Protein AF-A0A1G2VSS0-F1 (afdb_monomer_lite)

Secondary structure (DSSP, 8-state):
----HHHHHHHHGGG--TT-----HHHHHHHHHHHHHHHGGG-----PPPPHHHHHHHIIIIITTTS-THHHHT----HHHHHHHHHHHHHHH-----HHHHHHHHHHHHHHHHHHHHHHHHHHHHHHHHH-GGGHHHHHHHHHHHTTTS-THHHHT----HHHHHHHHHHHHHHTTTSS-HHHHHHHHHHHHHHHHHHHHHHHHHTTTTS-HHHHHT----HHHHHHHHHHHHHH-TTTS-HHHHHHHHHHHHHHHHHHHHHHHHHHHHHHTTS----PPS--TTTGGGS-----THHHHSS-HHHHHHHHHHHHHHHHHHHHHHTTT-TTT--TTSTTS------PPPHHHHHHHHHHHHHHTT----HHHHHHHHHHHHHHHHHHHHTTT--

Foldseek 3Di:
DDPPPVVVVVVVVVPPDPDDPDDDPVVVVVVVVVCVVVVVVPPPPPPPQDDLVVLVCLLCVQVVVPDDSVVLVVDDDDLVRQLVVVVCCCVVVVGPADPVSSNSNSVNNVVSVVVVLVVVLVVVLVLCCVPPVVLNVLSVLLCVLPVVPDRSVVLLQADADLVVLLVVLVVSCVVVVNPQPPVSSVSNSCSSNVLLVLLVCLCCQQVVVVDPPLVVLLDDDPLVRLLVVLVVVCVVVVVRQDPSSSVSPSSNNSSVNVNVVLLVVLVVCVVCVVVPPDPDDPDDPVVVVVRDDAYADVVVVVDDPVRVCSSVVSVVVVVVVVVVVVVVVCCVVDDPPPPPDDPDDDDDDDPVNLVVVLVVVCVRHNHDPDPVSSVVVVVVVVVVVVVCVVCVVPD

Structure (mmCIF, N/CA/C/O backbone):
data_AF-A0A1G2VSS0-F1
#
_entry.id   AF-A0A1G2VSS0-F1
#
loop_
_atom_site.group_PDB
_atom_site.id
_atom_site.type_symbol
_atom_site.label_atom_id
_atom_site.label_alt_id
_atom_site.label_comp_id
_atom_site.label_asym_id
_atom_site.label_entity_id
_atom_site.label_seq_id
_atom_site.pdbx_PDB_ins_code
_atom_site.Cartn_x
_atom_site.Cartn_y
_atom_site.Cartn_z
_atom_site.occupancy
_atom_site.B_iso_or_equiv
_atom_site.auth_seq_id
_atom_site.auth_comp_id
_atom_site.auth_asym_id
_atom_site.auth_atom_id
_atom_site.pdbx_PDB_model_num
ATOM 1 N N . MET A 1 1 ? 1.698 18.286 -29.341 1.00 43.22 1 MET A N 1
ATOM 2 C CA . MET A 1 1 ? 1.465 19.696 -28.958 1.00 43.22 1 MET A CA 1
ATOM 3 C C . MET A 1 1 ? 2.016 20.599 -30.051 1.00 43.22 1 MET A C 1
ATOM 5 O O . MET A 1 1 ? 3.222 20.771 -30.144 1.00 43.22 1 MET A O 1
ATOM 9 N N . THR A 1 2 ? 1.160 21.116 -30.927 1.00 34.72 2 THR A N 1
ATOM 10 C CA . THR A 1 2 ? 1.543 22.042 -32.003 1.00 34.72 2 THR A CA 1
ATOM 11 C C . THR A 1 2 ? 1.483 23.473 -31.476 1.00 34.72 2 THR A C 1
ATOM 13 O O . THR A 1 2 ? 0.419 24.087 -31.452 1.00 34.72 2 THR A O 1
ATOM 16 N N . VAL A 1 3 ? 2.613 24.009 -31.014 1.00 44.38 3 VAL A N 1
ATOM 17 C CA . VAL A 1 3 ? 2.717 25.442 -30.709 1.00 44.38 3 VAL A CA 1
ATOM 18 C C . VAL A 1 3 ? 2.760 26.182 -32.043 1.00 44.38 3 VAL A C 1
ATOM 20 O O . VAL A 1 3 ? 3.766 26.175 -32.745 1.00 44.38 3 VAL A O 1
ATOM 23 N N . THR A 1 4 ? 1.636 26.771 -32.438 1.00 57.06 4 THR A N 1
ATOM 24 C CA . THR A 1 4 ? 1.546 27.560 -33.669 1.00 57.06 4 THR A CA 1
ATOM 25 C C . THR A 1 4 ? 2.363 28.841 -33.518 1.00 57.06 4 THR A C 1
ATOM 27 O O . THR A 1 4 ? 2.188 29.555 -32.537 1.00 57.06 4 THR A O 1
ATOM 30 N N . ILE A 1 5 ? 3.185 29.183 -34.512 1.00 58.09 5 ILE A N 1
ATOM 31 C CA . ILE A 1 5 ? 4.020 30.405 -34.568 1.00 58.09 5 ILE A CA 1
ATOM 32 C C . ILE A 1 5 ? 3.243 31.684 -34.174 1.00 58.09 5 ILE A C 1
ATOM 34 O O . ILE A 1 5 ? 3.805 32.602 -33.577 1.00 58.09 5 ILE A O 1
ATOM 38 N N . SER A 1 6 ? 1.927 31.709 -34.415 1.00 59.03 6 SER A N 1
ATOM 39 C CA . SER A 1 6 ? 1.019 32.789 -34.011 1.00 59.03 6 SER A CA 1
ATOM 40 C C . SER A 1 6 ? 1.054 33.114 -32.504 1.00 59.03 6 SER A C 1
ATOM 42 O O . SER A 1 6 ? 1.112 34.285 -32.131 1.00 59.03 6 SER A O 1
ATOM 44 N N . SER A 1 7 ? 1.109 32.114 -31.615 1.00 58.91 7 SER A N 1
ATOM 45 C CA . SER A 1 7 ? 1.040 32.338 -30.159 1.00 58.91 7 SER A CA 1
ATOM 46 C C . SER A 1 7 ? 2.343 32.884 -29.565 1.00 58.91 7 SER A C 1
ATOM 48 O O . SER A 1 7 ? 2.315 33.624 -28.579 1.00 58.91 7 SER A O 1
ATOM 50 N N . VAL A 1 8 ? 3.484 32.603 -30.202 1.00 58.66 8 VAL A N 1
ATOM 51 C CA . VAL A 1 8 ? 4.783 33.195 -29.841 1.00 58.66 8 VAL A CA 1
ATOM 52 C C . VAL A 1 8 ? 4.834 34.667 -30.262 1.00 58.66 8 VAL A C 1
ATOM 54 O O . VAL A 1 8 ? 5.253 35.526 -29.484 1.00 58.66 8 VAL A O 1
ATOM 57 N N . LEU A 1 9 ? 4.318 34.988 -31.451 1.00 62.50 9 LEU A N 1
ATOM 58 C CA . LEU A 1 9 ? 4.250 36.366 -31.946 1.00 62.50 9 LEU A CA 1
ATOM 59 C C . LEU A 1 9 ? 3.279 37.240 -31.136 1.00 62.50 9 LEU A C 1
ATOM 61 O O . LEU A 1 9 ? 3.526 38.434 -30.958 1.00 62.50 9 LEU A O 1
ATOM 65 N N . GLN A 1 10 ? 2.209 36.659 -30.590 1.00 65.38 10 GLN A N 1
ATOM 66 C CA . GLN A 1 10 ? 1.238 37.392 -29.773 1.00 65.38 10 GLN A CA 1
ATOM 67 C C . GLN A 1 10 ? 1.807 37.807 -28.404 1.00 65.38 10 GLN A C 1
ATOM 69 O O . GLN A 1 10 ? 1.474 38.881 -27.906 1.00 65.38 10 GLN A O 1
ATOM 74 N N . ARG A 1 11 ? 2.731 37.022 -27.828 1.00 61.38 11 ARG A N 1
ATOM 75 C CA . ARG A 1 11 ? 3.409 37.361 -26.561 1.00 61.38 11 ARG A CA 1
ATOM 76 C C . ARG A 1 11 ? 4.502 38.420 -26.722 1.00 61.38 11 ARG A C 1
ATOM 78 O O . ARG A 1 11 ? 4.716 39.208 -25.806 1.00 61.38 11 ARG A O 1
ATOM 85 N N . LEU A 1 12 ? 5.130 38.513 -27.896 1.00 57.09 12 LEU A N 1
ATOM 86 C CA . LEU A 1 12 ? 6.133 39.548 -28.180 1.00 57.09 12 LEU A CA 1
ATOM 87 C C . LEU A 1 12 ? 5.533 40.961 -28.307 1.00 57.09 12 LEU A C 1
ATOM 89 O O . LEU A 1 12 ? 6.225 41.941 -28.039 1.00 57.09 12 LEU A O 1
ATOM 93 N N . LYS A 1 13 ? 4.240 41.093 -28.637 1.00 59.09 13 LYS A N 1
ATOM 94 C CA . LYS A 1 13 ? 3.561 42.402 -28.702 1.00 59.09 13 LYS A CA 1
ATOM 95 C C . LYS A 1 13 ? 3.287 43.039 -27.331 1.00 59.09 13 LYS A C 1
ATOM 97 O O . LYS A 1 13 ? 3.112 44.251 -27.267 1.00 59.09 13 LYS A O 1
ATOM 102 N N . ILE A 1 14 ? 3.294 42.271 -26.238 1.00 57.47 14 ILE A N 1
ATOM 103 C CA . ILE A 1 14 ? 2.958 42.773 -24.888 1.00 57.47 14 ILE A CA 1
ATOM 104 C C . ILE A 1 14 ? 4.099 43.618 -24.278 1.00 57.47 14 ILE A C 1
ATOM 106 O O . ILE A 1 14 ? 3.868 44.406 -23.367 1.00 57.47 14 ILE A O 1
ATOM 110 N N . PHE A 1 15 ? 5.316 43.556 -24.828 1.00 55.78 15 PHE A N 1
ATOM 111 C CA . PHE A 1 15 ? 6.480 44.282 -24.301 1.00 55.78 15 PHE A CA 1
ATOM 112 C C . PHE A 1 15 ? 6.701 45.698 -24.872 1.00 55.78 15 PHE A C 1
ATOM 114 O O . PHE A 1 15 ? 7.699 46.337 -24.548 1.00 55.78 15 PHE A O 1
ATOM 121 N N . GLN A 1 16 ? 5.779 46.246 -25.672 1.00 57.00 16 GLN A N 1
ATOM 122 C CA . GLN A 1 16 ? 5.890 47.615 -26.214 1.00 57.00 16 GLN A CA 1
ATOM 123 C C . GLN A 1 16 ? 5.320 48.702 -25.275 1.00 57.00 16 GLN A C 1
ATOM 125 O O . GLN A 1 16 ? 4.620 49.621 -25.702 1.00 57.00 16 GLN A O 1
ATOM 130 N N . GLY A 1 17 ? 5.629 48.611 -23.978 1.00 54.91 17 GLY A N 1
ATOM 131 C CA . GLY A 1 17 ? 5.339 49.648 -22.984 1.00 54.91 17 GLY A CA 1
ATOM 132 C C . GLY A 1 17 ? 6.385 50.769 -23.013 1.00 54.91 17 GLY A C 1
ATOM 133 O O . GLY A 1 17 ? 7.586 50.516 -23.003 1.00 54.91 17 GLY A O 1
ATOM 134 N N . LYS A 1 18 ? 5.910 52.016 -23.081 1.00 59.56 18 LYS A N 1
ATOM 135 C CA . LYS A 1 18 ? 6.665 53.274 -23.232 1.00 59.56 18 LYS A CA 1
ATOM 136 C C . LYS A 1 18 ? 7.943 53.336 -22.371 1.00 59.56 18 LYS A C 1
ATOM 138 O O . LYS A 1 18 ? 7.853 53.380 -21.151 1.00 59.56 18 LYS A O 1
ATOM 143 N N . GLY A 1 19 ? 9.115 53.440 -23.010 1.00 59.12 19 GLY A N 1
ATOM 144 C CA . GLY A 1 19 ? 10.350 53.881 -22.337 1.00 59.12 19 GLY A CA 1
ATOM 145 C C . GLY A 1 19 ? 11.662 53.215 -22.757 1.00 59.12 19 GLY A C 1
ATOM 146 O O . GLY A 1 19 ? 12.723 53.690 -22.355 1.00 59.12 19 GLY A O 1
ATOM 147 N N . PHE A 1 20 ? 11.645 52.157 -23.572 1.00 54.19 20 PHE A N 1
ATOM 148 C CA . PHE A 1 20 ? 12.879 51.439 -23.904 1.00 54.19 20 PHE A CA 1
ATOM 149 C C . PHE A 1 20 ? 13.647 52.112 -25.054 1.00 54.19 20 PHE A C 1
ATOM 151 O O . PHE A 1 20 ? 13.276 52.035 -26.226 1.00 54.19 20 PHE A O 1
ATOM 158 N N . ARG A 1 21 ? 14.723 52.824 -24.699 1.00 59.47 21 ARG A N 1
ATOM 159 C CA . ARG A 1 21 ? 15.6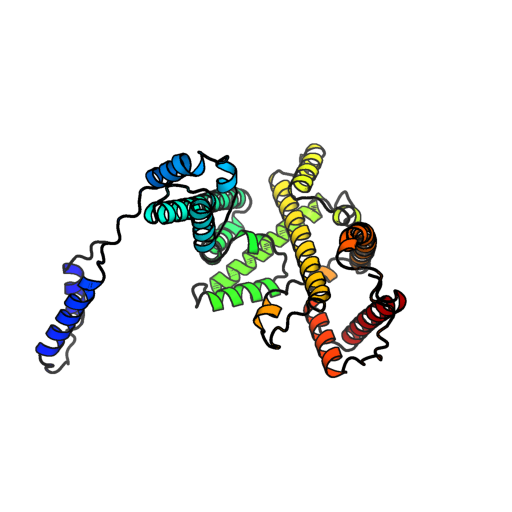70 53.434 -25.640 1.00 59.47 21 ARG A CA 1
ATOM 160 C C . ARG A 1 21 ? 16.376 52.341 -26.455 1.00 59.47 21 ARG A C 1
ATOM 162 O O . ARG A 1 21 ? 16.871 51.373 -25.893 1.00 59.47 21 ARG A O 1
ATOM 169 N N . ARG A 1 22 ? 16.399 52.547 -27.778 1.00 62.56 22 ARG A N 1
ATOM 170 C CA . ARG A 1 22 ? 17.136 51.844 -28.850 1.00 62.56 22 ARG A CA 1
ATOM 171 C C . ARG A 1 22 ? 18.246 50.890 -28.364 1.00 62.56 22 ARG A C 1
ATOM 173 O O . ARG A 1 22 ? 19.406 51.282 -28.304 1.00 62.56 22 ARG A O 1
ATOM 180 N N . PHE A 1 23 ? 17.909 49.627 -28.112 1.00 57.84 23 PHE A N 1
ATOM 181 C CA . PHE A 1 23 ? 18.891 48.544 -28.210 1.00 57.84 23 PHE A CA 1
ATOM 182 C C . PHE A 1 23 ? 18.985 48.105 -29.681 1.00 57.84 23 PHE A C 1
ATOM 184 O O . PHE A 1 23 ? 17.957 48.060 -30.362 1.00 57.84 23 PHE A O 1
ATOM 191 N N . PRO A 1 24 ? 20.188 47.830 -30.216 1.00 61.84 24 PRO A N 1
ATOM 192 C CA . PRO A 1 24 ? 20.361 47.501 -31.623 1.00 61.84 24 PRO A CA 1
ATOM 193 C C . PRO A 1 24 ? 19.693 46.159 -31.935 1.00 61.84 24 PRO A C 1
ATOM 195 O O . PRO A 1 24 ? 20.016 45.133 -31.336 1.00 61.84 24 PRO A O 1
ATOM 198 N N . ASN A 1 25 ? 18.790 46.169 -32.918 1.00 68.81 25 ASN A N 1
ATOM 199 C CA . ASN A 1 25 ? 18.013 45.019 -33.406 1.00 68.81 25 ASN A CA 1
ATOM 200 C C . ASN A 1 25 ? 18.855 43.757 -33.710 1.00 68.81 25 ASN A C 1
ATOM 202 O O . ASN A 1 25 ? 18.318 42.653 -33.759 1.00 68.81 25 ASN A O 1
ATOM 206 N N . ALA A 1 26 ? 20.173 43.901 -33.875 1.00 72.31 26 ALA A N 1
ATOM 207 C CA . ALA A 1 26 ? 21.107 42.806 -34.108 1.00 72.31 26 ALA A CA 1
ATOM 208 C C . ALA A 1 26 ? 21.211 41.815 -32.930 1.00 72.31 26 ALA A C 1
ATOM 210 O O . ALA A 1 26 ? 21.280 40.612 -33.163 1.00 72.31 26 ALA A O 1
ATOM 211 N N . ALA A 1 27 ? 21.172 42.279 -31.674 1.00 74.75 27 ALA A N 1
ATOM 212 C CA . ALA A 1 27 ? 21.350 41.397 -30.512 1.00 74.75 27 ALA A CA 1
ATOM 213 C C . ALA A 1 27 ? 20.148 40.458 -30.293 1.00 74.75 27 ALA A C 1
ATOM 215 O O . ALA A 1 27 ? 20.315 39.290 -29.944 1.00 74.75 27 ALA A O 1
ATOM 216 N N . LEU A 1 28 ? 18.933 40.951 -30.560 1.00 75.50 28 LEU A N 1
ATOM 217 C CA . LEU A 1 28 ? 17.706 40.157 -30.474 1.00 75.50 28 LEU A CA 1
ATOM 218 C C . LEU A 1 28 ? 17.651 39.093 -31.582 1.00 75.50 28 LEU A C 1
ATOM 220 O O . LEU A 1 28 ? 17.294 37.947 -31.318 1.00 75.50 28 LEU A O 1
ATOM 224 N N . LEU A 1 29 ? 18.052 39.450 -32.807 1.00 76.94 29 LEU A N 1
ATOM 225 C CA . LEU A 1 29 ? 18.121 38.507 -33.928 1.00 76.94 29 LEU A CA 1
ATOM 226 C C . LEU A 1 29 ? 19.136 37.388 -33.674 1.00 76.94 29 LEU A C 1
ATOM 228 O O . LEU A 1 29 ? 18.848 36.232 -33.974 1.00 76.94 29 LEU A O 1
ATOM 232 N N . LEU A 1 30 ? 20.282 37.711 -33.070 1.00 77.94 30 LEU A N 1
ATOM 233 C CA . LEU A 1 30 ? 21.319 36.732 -32.747 1.00 77.94 30 LEU A CA 1
ATOM 234 C C . LEU A 1 30 ? 20.843 35.745 -31.665 1.00 77.94 30 LEU A C 1
ATOM 236 O O . LEU A 1 30 ? 21.043 34.542 -31.811 1.00 77.94 30 LEU A O 1
ATOM 240 N N . LEU A 1 31 ? 20.115 36.214 -30.645 1.00 78.38 31 LEU A N 1
ATOM 241 C CA . LEU A 1 31 ? 19.491 35.340 -29.640 1.00 78.38 31 LEU A CA 1
ATOM 242 C C . LEU A 1 31 ? 18.432 34.405 -30.238 1.00 78.38 31 LEU A C 1
ATOM 244 O O . LEU A 1 31 ? 18.412 33.221 -29.907 1.00 78.38 31 LEU A O 1
ATOM 248 N N . VAL A 1 32 ? 17.585 34.900 -31.145 1.00 80.44 32 VAL A N 1
ATOM 249 C CA . VAL A 1 32 ? 16.599 34.059 -31.845 1.00 80.44 32 VAL A CA 1
ATOM 250 C C . VAL A 1 32 ? 17.299 33.006 -32.709 1.00 80.44 32 VAL A C 1
ATOM 252 O O . VAL A 1 32 ? 16.907 31.841 -32.681 1.00 80.44 32 VAL A O 1
ATOM 255 N N . PHE A 1 33 ? 18.371 33.373 -33.416 1.00 76.94 33 PHE A N 1
ATOM 256 C CA . PHE A 1 33 ? 19.143 32.429 -34.228 1.00 76.94 33 PHE A CA 1
ATOM 257 C C . PHE A 1 33 ? 19.828 31.350 -33.380 1.00 76.94 33 PHE A C 1
ATOM 259 O O . PHE A 1 33 ? 19.808 30.181 -33.757 1.00 76.94 33 PHE A O 1
ATOM 266 N N . VAL A 1 34 ? 20.372 31.710 -32.210 1.00 77.69 34 VAL A N 1
ATOM 267 C CA . VAL A 1 34 ? 20.949 30.746 -31.256 1.00 77.69 34 VAL A CA 1
ATOM 268 C C . VAL A 1 34 ? 19.868 29.809 -30.712 1.00 77.69 34 VAL A C 1
ATOM 270 O O . VAL A 1 34 ? 20.088 28.602 -30.678 1.00 77.69 34 VAL A O 1
ATOM 273 N N . PHE A 1 35 ? 18.678 30.314 -30.373 1.00 76.44 35 PHE A N 1
ATOM 274 C CA . PHE A 1 35 ? 17.561 29.470 -29.928 1.00 76.44 35 PHE A CA 1
ATOM 275 C C . PHE A 1 35 ? 17.050 28.520 -31.020 1.00 76.44 35 PHE A C 1
ATOM 277 O O . PHE A 1 35 ? 16.731 27.374 -30.712 1.00 76.44 35 PHE A O 1
ATOM 284 N N . ILE A 1 36 ? 17.006 28.945 -32.286 1.00 73.81 36 ILE A N 1
ATOM 285 C CA . ILE A 1 36 ? 16.608 28.078 -33.409 1.00 73.81 36 ILE A CA 1
ATOM 286 C C . ILE A 1 36 ? 17.695 27.028 -33.686 1.00 73.81 36 ILE A C 1
ATOM 288 O O . ILE A 1 36 ? 17.391 25.839 -33.788 1.00 73.81 36 ILE A O 1
ATOM 292 N N . ALA A 1 37 ? 18.968 27.433 -33.731 1.00 72.44 37 ALA A N 1
ATOM 293 C CA . ALA A 1 37 ? 20.086 26.525 -33.982 1.00 72.44 37 ALA A CA 1
ATOM 294 C C . ALA A 1 37 ? 20.273 25.488 -32.859 1.00 72.44 37 ALA A C 1
ATOM 296 O O . ALA A 1 37 ? 20.611 24.336 -33.135 1.00 72.44 37 ALA A O 1
ATOM 297 N N . PHE A 1 38 ? 20.021 25.863 -31.600 1.00 67.38 38 PHE A N 1
ATOM 298 C CA . PHE A 1 38 ? 20.087 24.938 -30.465 1.00 67.38 38 PHE A CA 1
ATOM 299 C C . PHE A 1 38 ? 18.795 24.120 -30.297 1.00 67.38 38 PHE A C 1
ATOM 301 O O . PHE A 1 38 ? 18.856 22.943 -29.942 1.00 67.38 38 PHE A O 1
ATOM 308 N N . GLY A 1 39 ? 17.632 24.698 -30.617 1.00 61.38 39 GLY A N 1
ATOM 309 C CA . GLY A 1 39 ? 16.328 24.032 -30.551 1.00 61.38 39 GLY A CA 1
ATOM 310 C C . GLY A 1 39 ? 16.165 22.895 -31.562 1.00 61.38 39 GLY A C 1
ATOM 311 O O . GLY A 1 39 ? 15.556 21.877 -31.241 1.00 61.38 39 GLY A O 1
ATOM 312 N N . CYS A 1 40 ? 16.773 22.999 -32.749 1.00 60.75 40 CYS A N 1
ATOM 313 C CA . CYS A 1 40 ? 16.722 21.927 -33.749 1.00 60.75 40 CYS A CA 1
ATOM 314 C C . CYS A 1 40 ? 17.597 20.704 -33.409 1.00 60.75 40 CYS A C 1
ATOM 316 O O . CYS A 1 40 ? 17.363 19.635 -33.963 1.00 60.75 40 CYS A O 1
ATOM 318 N N . ARG A 1 41 ? 18.569 20.805 -32.487 1.00 58.88 41 ARG A N 1
ATOM 319 C CA . ARG A 1 41 ? 19.449 19.670 -32.128 1.00 58.88 41 ARG A CA 1
ATOM 320 C C . ARG A 1 41 ? 18.830 18.657 -31.160 1.00 58.88 41 ARG A C 1
ATOM 322 O O . ARG A 1 41 ? 19.378 17.571 -31.017 1.00 58.88 41 ARG A O 1
ATOM 329 N N . GLN A 1 42 ? 17.711 18.977 -30.509 1.00 59.22 42 GLN A N 1
ATOM 330 C CA . GLN A 1 42 ? 17.053 18.074 -29.548 1.00 59.22 42 GLN A CA 1
ATOM 331 C C . GLN A 1 42 ? 15.992 17.162 -30.182 1.00 59.22 42 GLN A C 1
ATOM 333 O O . GLN A 1 42 ? 15.443 16.300 -29.502 1.00 59.22 42 GLN A O 1
ATOM 338 N N . LEU A 1 43 ? 15.743 17.280 -31.489 1.00 57.78 43 LEU A N 1
ATOM 339 C CA . LEU A 1 43 ? 14.972 16.294 -32.249 1.00 57.78 43 LEU A CA 1
ATOM 340 C C . LEU A 1 43 ? 15.886 15.150 -32.710 1.00 57.78 43 LEU A C 1
ATOM 342 O O . LEU A 1 43 ? 15.899 14.784 -33.880 1.00 57.78 43 LEU A O 1
ATOM 346 N N . VAL A 1 44 ? 16.691 14.605 -31.792 1.00 62.47 44 VAL A N 1
ATOM 347 C CA . VAL A 1 44 ? 17.263 13.272 -31.998 1.00 62.47 44 VAL A CA 1
ATOM 348 C C . VAL A 1 44 ? 16.062 12.352 -32.147 1.00 62.47 44 VAL A C 1
ATOM 350 O O . VAL A 1 44 ? 15.246 12.295 -31.227 1.00 62.47 44 VAL A O 1
ATOM 353 N N . ASP A 1 45 ? 15.932 11.713 -33.311 1.00 60.81 45 ASP A N 1
ATOM 354 C CA . ASP A 1 45 ? 14.860 10.780 -33.651 1.00 60.81 45 ASP A CA 1
ATOM 355 C C . ASP A 1 45 ? 14.692 9.752 -32.533 1.00 60.81 45 ASP A C 1
ATOM 357 O O . ASP A 1 45 ? 15.350 8.707 -32.488 1.00 60.81 45 ASP A O 1
ATOM 361 N N . LYS A 1 46 ? 13.806 10.062 -31.585 1.00 62.38 46 LYS A N 1
ATOM 362 C CA . LYS A 1 46 ? 13.386 9.124 -30.562 1.00 62.38 46 LYS A CA 1
ATOM 363 C C . LYS A 1 46 ? 12.579 8.097 -31.334 1.00 62.38 46 LYS A C 1
ATOM 365 O O . LYS A 1 46 ? 11.424 8.359 -31.670 1.00 62.38 46 LYS A O 1
ATOM 370 N N . LYS A 1 47 ? 13.233 6.987 -31.709 1.00 66.81 47 LYS A N 1
ATOM 371 C CA . LYS A 1 47 ? 12.585 5.866 -32.397 1.00 66.81 47 LYS A CA 1
ATOM 372 C C . LYS A 1 47 ? 11.237 5.640 -31.708 1.00 66.81 47 LYS A C 1
ATOM 374 O O . LYS A 1 47 ? 11.221 5.586 -30.474 1.00 66.81 47 LYS A O 1
ATOM 379 N N . PRO A 1 48 ? 10.126 5.591 -32.463 1.00 73.75 48 PRO A N 1
ATOM 380 C CA . PRO A 1 48 ? 8.807 5.471 -31.868 1.00 73.75 48 PRO A CA 1
ATOM 381 C C . PRO A 1 48 ? 8.816 4.292 -30.902 1.00 73.75 48 PRO A C 1
ATOM 383 O O . PRO A 1 48 ? 9.303 3.211 -31.251 1.00 73.75 48 PRO A O 1
ATOM 386 N N . ASN A 1 49 ? 8.328 4.525 -29.679 1.00 74.56 49 ASN A N 1
ATOM 387 C CA . ASN A 1 49 ? 8.176 3.448 -28.714 1.00 74.56 49 ASN A CA 1
ATOM 388 C C . ASN A 1 49 ? 7.349 2.345 -29.393 1.00 74.56 49 ASN A C 1
ATOM 390 O O . ASN A 1 49 ? 6.283 2.640 -29.943 1.00 74.56 49 ASN A O 1
ATOM 394 N N . PRO A 1 50 ? 7.850 1.104 -29.427 1.00 74.94 50 PRO A N 1
ATOM 395 C CA . PRO A 1 50 ? 7.148 0.016 -30.082 1.00 74.94 50 PRO A CA 1
ATOM 396 C C . PRO A 1 50 ? 5.788 -0.188 -29.424 1.00 74.94 50 PRO A C 1
ATOM 398 O O . PRO A 1 50 ? 5.621 0.061 -28.228 1.00 74.94 50 PRO A O 1
ATOM 401 N N . SER A 1 51 ? 4.804 -0.625 -30.213 1.00 86.62 51 SER A N 1
ATOM 402 C CA . SER A 1 51 ? 3.469 -0.865 -29.678 1.00 86.62 51 SER A CA 1
ATOM 403 C C . SER A 1 51 ? 3.523 -1.941 -28.581 1.00 86.62 51 SER A C 1
ATOM 405 O O . SER A 1 51 ? 4.315 -2.886 -28.686 1.00 86.62 51 SER A O 1
ATOM 407 N N . PRO A 1 52 ? 2.662 -1.856 -27.550 1.00 88.38 52 PRO A N 1
ATOM 408 C CA . PRO A 1 52 ? 2.590 -2.875 -26.502 1.00 88.38 52 PRO A CA 1
ATOM 409 C C . PRO A 1 52 ? 2.386 -4.296 -27.052 1.00 88.38 52 PRO A C 1
ATOM 411 O O . PRO A 1 52 ? 2.925 -5.252 -26.503 1.00 88.38 52 PRO A O 1
ATOM 414 N N . ALA A 1 53 ? 1.668 -4.427 -28.174 1.00 90.94 53 ALA A N 1
ATOM 415 C CA . ALA A 1 53 ? 1.449 -5.698 -28.862 1.00 90.94 53 ALA A CA 1
ATOM 416 C C . ALA A 1 53 ? 2.749 -6.307 -29.415 1.00 90.94 53 ALA A C 1
ATOM 418 O O . ALA A 1 53 ? 2.999 -7.491 -29.213 1.00 90.94 53 ALA A O 1
ATOM 419 N N . ALA A 1 54 ? 3.611 -5.500 -30.041 1.00 91.00 54 ALA A N 1
ATOM 420 C CA . ALA A 1 54 ? 4.880 -5.988 -30.580 1.00 91.00 54 ALA A CA 1
ATOM 421 C C . ALA A 1 54 ? 5.833 -6.452 -29.467 1.00 91.00 54 ALA A C 1
ATOM 423 O O . ALA A 1 54 ? 6.577 -7.413 -29.635 1.00 91.00 54 ALA A O 1
ATOM 424 N N . ALA A 1 55 ? 5.820 -5.779 -28.314 1.00 92.81 55 ALA A N 1
ATOM 425 C CA . ALA A 1 55 ? 6.641 -6.189 -27.180 1.00 92.81 55 ALA A CA 1
ATOM 426 C C . ALA A 1 55 ? 6.096 -7.458 -26.490 1.00 92.81 55 ALA A C 1
ATOM 428 O O . ALA A 1 55 ? 6.885 -8.304 -26.070 1.00 92.81 55 ALA A O 1
ATOM 429 N N . ALA A 1 56 ? 4.768 -7.622 -26.435 1.00 95.00 56 ALA A N 1
ATOM 430 C CA . ALA A 1 56 ? 4.124 -8.847 -25.960 1.00 95.00 56 ALA A CA 1
ATOM 431 C C . ALA A 1 56 ? 4.464 -10.058 -26.846 1.00 95.00 56 ALA A C 1
ATOM 433 O O . ALA A 1 56 ? 4.813 -11.113 -26.327 1.00 95.00 56 ALA A O 1
ATOM 434 N N . GLU A 1 57 ? 4.457 -9.888 -28.170 1.00 95.50 57 GLU A N 1
ATOM 435 C CA . GLU A 1 57 ? 4.835 -10.944 -29.116 1.00 95.50 57 GLU A CA 1
ATOM 436 C C . GLU A 1 57 ? 6.291 -11.392 -28.917 1.00 95.50 57 GLU A C 1
ATOM 438 O O . GLU A 1 57 ? 6.571 -12.589 -28.848 1.00 95.50 57 GLU A O 1
ATOM 443 N N . VAL A 1 58 ? 7.231 -10.452 -28.748 1.00 94.94 58 VAL A N 1
ATOM 444 C CA . VAL A 1 58 ? 8.633 -10.785 -28.428 1.00 94.94 58 VAL A CA 1
ATOM 445 C C . VAL A 1 58 ? 8.720 -11.536 -27.095 1.00 94.94 58 VAL A C 1
ATOM 447 O O . VAL A 1 58 ? 9.467 -12.507 -26.985 1.00 94.94 58 VAL A O 1
ATOM 450 N N . PHE A 1 59 ? 7.950 -11.131 -26.084 1.00 96.44 59 PHE A N 1
ATOM 451 C CA . PHE A 1 59 ? 7.932 -11.808 -24.786 1.00 96.44 59 PHE A CA 1
ATOM 452 C C . PHE A 1 59 ? 7.432 -13.253 -24.902 1.00 96.44 59 PHE A C 1
ATOM 454 O O . PHE A 1 59 ? 8.096 -14.173 -24.425 1.00 96.44 59 PHE A O 1
ATOM 461 N N . GLU A 1 60 ? 6.313 -13.476 -25.585 1.00 96.25 60 GLU A N 1
ATOM 462 C CA . GLU A 1 60 ? 5.745 -14.812 -25.777 1.00 96.25 60 GLU A CA 1
ATOM 463 C C . GLU A 1 60 ? 6.666 -15.708 -26.611 1.00 96.25 60 GLU A C 1
ATOM 465 O O . GLU A 1 60 ? 6.980 -16.832 -26.211 1.00 96.25 60 GLU A O 1
ATOM 470 N N . THR A 1 61 ? 7.167 -15.191 -27.734 1.00 95.50 61 THR A N 1
ATOM 471 C CA . THR A 1 61 ? 7.989 -15.962 -28.674 1.00 95.50 61 THR A CA 1
ATOM 472 C C . THR A 1 61 ? 9.398 -16.235 -28.159 1.00 95.50 61 THR A C 1
ATOM 474 O O . THR A 1 61 ? 9.948 -17.293 -28.462 1.00 95.50 61 THR A O 1
ATOM 477 N N . GLN A 1 62 ? 10.012 -15.325 -27.396 1.00 95.50 62 GLN A N 1
ATOM 478 C CA . GLN A 1 62 ? 11.381 -15.513 -26.907 1.00 95.50 62 GLN A CA 1
ATOM 479 C C . GLN A 1 62 ? 11.422 -16.154 -25.521 1.00 95.50 62 GLN A C 1
ATOM 481 O O . GLN A 1 62 ? 12.214 -17.069 -25.302 1.00 95.50 62 GLN A O 1
ATOM 486 N N . CYS A 1 63 ? 10.570 -15.726 -24.585 1.00 95.06 63 CYS A N 1
ATOM 487 C CA . CYS A 1 63 ? 10.608 -16.237 -23.213 1.00 95.06 63 CYS A CA 1
ATOM 488 C C . CYS A 1 63 ? 9.814 -17.541 -23.045 1.00 95.06 63 CYS A C 1
ATOM 490 O O . CYS A 1 63 ? 10.203 -18.390 -22.242 1.00 95.06 63 CYS A O 1
ATOM 492 N N . GLY A 1 64 ? 8.750 -17.745 -23.833 1.00 95.62 64 GLY A N 1
ATOM 493 C CA . GLY A 1 64 ? 7.887 -18.930 -23.745 1.00 95.62 64 GLY A CA 1
ATOM 494 C C . GLY A 1 64 ? 8.541 -20.226 -24.232 1.00 95.62 64 GLY A C 1
ATOM 495 O O . GLY A 1 64 ? 8.051 -21.310 -23.932 1.00 95.62 64 GLY A O 1
ATOM 496 N N . LYS A 1 65 ? 9.679 -20.136 -24.934 1.00 95.12 65 LYS A N 1
ATOM 497 C CA . LYS A 1 65 ? 10.442 -21.298 -25.425 1.00 95.12 65 LYS A CA 1
ATOM 498 C C . LYS A 1 65 ? 11.050 -22.145 -24.307 1.00 95.12 65 LYS A C 1
ATOM 500 O O . LYS A 1 65 ? 11.223 -23.345 -24.488 1.00 95.12 65 LYS A O 1
ATOM 505 N N . CYS A 1 66 ? 11.410 -21.522 -23.184 1.00 95.25 66 CYS A N 1
ATOM 506 C CA . CYS A 1 66 ? 12.227 -22.170 -22.153 1.00 95.25 66 CYS A CA 1
ATOM 507 C C . CYS A 1 66 ? 11.520 -22.301 -20.803 1.00 95.25 66 CYS A C 1
ATOM 509 O O . CYS A 1 66 ? 11.869 -23.177 -20.015 1.00 95.25 66 CYS A O 1
ATOM 511 N N . HIS A 1 67 ? 10.566 -21.426 -20.489 1.00 92.62 67 HIS A N 1
ATOM 512 C CA . HIS A 1 67 ? 9.865 -21.474 -19.213 1.00 92.62 67 HIS A CA 1
ATOM 513 C C . HIS A 1 67 ? 8.449 -20.921 -19.321 1.00 92.62 67 HIS A C 1
ATOM 515 O O . HIS A 1 67 ? 8.147 -20.084 -20.170 1.00 92.62 67 HIS A O 1
ATOM 521 N N . ASP A 1 68 ? 7.602 -21.334 -18.381 1.00 96.12 68 ASP A N 1
ATOM 522 C CA . ASP A 1 68 ? 6.272 -20.762 -18.213 1.00 96.12 68 ASP A CA 1
ATOM 523 C C . ASP A 1 68 ? 6.352 -19.232 -18.035 1.00 96.12 68 ASP A C 1
ATOM 525 O O . ASP A 1 68 ? 7.173 -18.706 -17.266 1.00 96.12 68 ASP A O 1
ATOM 529 N N . LEU A 1 69 ? 5.515 -18.508 -18.780 1.00 96.00 69 LEU A N 1
ATOM 530 C CA . LEU A 1 69 ? 5.532 -17.046 -18.806 1.00 96.00 69 LEU A CA 1
ATOM 531 C C . LEU A 1 69 ? 5.055 -16.444 -17.479 1.00 96.00 69 LEU A C 1
ATOM 533 O O . LEU A 1 69 ? 5.528 -15.366 -17.100 1.00 96.00 69 LEU A O 1
ATOM 537 N N . ASN A 1 70 ? 4.211 -17.149 -16.714 1.00 94.69 70 ASN A N 1
ATOM 538 C CA . ASN A 1 70 ? 3.723 -16.662 -15.423 1.00 94.69 70 ASN A CA 1
ATOM 539 C C . ASN A 1 70 ? 4.868 -16.426 -14.438 1.00 94.69 70 ASN A C 1
ATOM 541 O O . ASN A 1 70 ? 4.789 -15.533 -13.596 1.00 94.69 70 ASN A O 1
ATOM 545 N N . ARG A 1 71 ? 5.991 -17.143 -14.578 1.00 93.75 71 ARG A N 1
ATOM 546 C CA . ARG A 1 71 ? 7.182 -16.924 -13.744 1.00 93.75 71 ARG A CA 1
ATOM 547 C C . ARG A 1 71 ? 7.726 -15.497 -13.846 1.00 93.75 71 ARG A C 1
ATOM 549 O O . ARG A 1 71 ? 8.190 -14.953 -12.841 1.00 93.75 71 ARG A O 1
ATOM 556 N N . ALA A 1 72 ? 7.719 -14.914 -15.042 1.00 93.56 72 ALA A N 1
ATOM 557 C CA . ALA A 1 72 ? 8.123 -13.527 -15.255 1.00 93.56 72 ALA A CA 1
ATOM 558 C C . ALA A 1 72 ? 6.952 -12.572 -14.997 1.00 93.56 72 ALA A C 1
ATOM 560 O O . ALA A 1 72 ? 7.144 -11.515 -14.394 1.00 93.56 72 ALA A O 1
ATOM 561 N N . LEU A 1 73 ? 5.730 -12.969 -15.370 1.00 93.31 73 LEU A N 1
ATOM 562 C CA . LEU A 1 73 ? 4.545 -12.146 -15.151 1.00 93.31 73 LEU A CA 1
ATOM 563 C C . LEU A 1 73 ? 4.243 -11.921 -13.652 1.00 93.31 73 LEU A C 1
ATOM 565 O O . LEU A 1 73 ? 3.752 -10.862 -13.274 1.00 93.31 73 LEU A O 1
ATOM 569 N N . ASN A 1 74 ? 4.629 -12.821 -12.758 1.00 89.06 74 ASN A N 1
ATOM 570 C CA . ASN A 1 74 ? 4.373 -12.663 -11.322 1.00 89.06 74 ASN A CA 1
ATOM 571 C C . ASN A 1 74 ? 5.456 -11.866 -10.572 1.00 89.06 74 ASN A C 1
ATOM 573 O O . ASN A 1 74 ? 5.518 -11.915 -9.346 1.00 89.06 74 ASN A O 1
ATOM 577 N N . LYS A 1 75 ? 6.346 -11.151 -11.278 1.00 91.62 75 LYS A N 1
ATOM 578 C CA . LYS A 1 75 ? 7.427 -10.370 -10.657 1.00 91.62 75 LYS A CA 1
ATOM 579 C C . LYS A 1 75 ? 7.294 -8.872 -10.919 1.00 91.62 75 LYS A C 1
ATOM 581 O O . LYS A 1 75 ? 7.045 -8.455 -12.051 1.00 91.62 75 LYS A O 1
ATOM 586 N N . ASN A 1 76 ? 7.591 -8.095 -9.876 1.00 89.81 76 ASN A N 1
ATOM 587 C CA . ASN A 1 76 ? 7.784 -6.647 -9.924 1.00 89.81 76 ASN A CA 1
ATOM 588 C C . ASN A 1 76 ? 9.272 -6.321 -9.738 1.00 89.81 76 ASN A C 1
ATOM 590 O O . ASN A 1 76 ? 9.921 -6.921 -8.879 1.00 89.81 76 ASN A O 1
ATOM 594 N N . ARG A 1 77 ? 9.844 -5.459 -10.587 1.00 92.62 77 ARG A N 1
ATOM 595 C CA . ARG A 1 77 ? 11.289 -5.150 -10.626 1.00 92.62 77 ARG A CA 1
ATOM 596 C C . ARG A 1 77 ? 11.504 -3.770 -11.243 1.00 92.62 77 ARG A C 1
ATOM 598 O O . ARG A 1 77 ? 10.713 -3.373 -12.092 1.00 92.62 77 ARG A O 1
ATOM 605 N N . SER A 1 78 ? 12.588 -3.096 -10.858 1.00 92.50 78 SER A N 1
ATOM 606 C CA . SER A 1 78 ? 13.017 -1.860 -11.523 1.00 92.50 78 SER A CA 1
ATOM 607 C C . SER A 1 78 ? 13.455 -2.115 -12.969 1.00 92.50 78 SER A C 1
ATOM 609 O O . SER A 1 78 ? 13.673 -3.265 -13.373 1.00 92.50 78 SER A O 1
ATOM 611 N N . GLU A 1 79 ? 13.611 -1.036 -13.734 1.00 94.81 79 GLU A N 1
ATOM 612 C CA . GLU A 1 79 ? 14.116 -1.068 -15.107 1.00 94.81 79 GLU A CA 1
ATOM 613 C C . GLU A 1 79 ? 15.466 -1.795 -15.192 1.00 94.81 79 GLU A C 1
ATOM 615 O O . GLU A 1 79 ? 15.619 -2.750 -15.955 1.00 94.81 79 GLU A O 1
ATOM 620 N N . GLU A 1 80 ? 16.413 -1.426 -14.328 1.00 93.31 80 GLU A N 1
ATOM 621 C CA . GLU A 1 80 ? 17.763 -1.995 -14.281 1.00 93.31 80 GLU A CA 1
ATOM 622 C C . GLU A 1 80 ? 17.727 -3.477 -13.902 1.00 93.31 80 GLU A C 1
ATOM 624 O O . GLU A 1 80 ? 18.443 -4.301 -14.476 1.00 93.31 80 GLU A O 1
ATOM 629 N N . ALA A 1 81 ? 16.863 -3.842 -12.952 1.00 93.38 81 ALA A N 1
ATOM 630 C CA . ALA A 1 81 ? 16.713 -5.221 -12.514 1.00 93.38 81 ALA A CA 1
ATOM 631 C C . ALA A 1 81 ? 16.090 -6.107 -13.607 1.00 93.38 81 ALA A C 1
ATOM 633 O O . ALA A 1 81 ? 16.483 -7.272 -13.747 1.00 93.38 81 ALA A O 1
ATOM 634 N N . TRP A 1 82 ? 15.148 -5.589 -14.400 1.00 97.56 82 TRP A N 1
ATOM 635 C CA . TRP A 1 82 ? 14.649 -6.289 -15.585 1.00 97.56 82 TRP A CA 1
ATOM 636 C C . TRP A 1 82 ? 15.710 -6.416 -16.659 1.00 97.56 82 TRP A C 1
ATOM 638 O O . TRP A 1 82 ? 15.944 -7.524 -17.145 1.00 97.56 82 TRP A O 1
ATOM 648 N N . PHE A 1 83 ? 16.383 -5.312 -16.966 1.00 97.19 83 PHE A N 1
ATOM 649 C CA . PHE A 1 83 ? 17.447 -5.260 -17.950 1.00 97.19 83 PHE A CA 1
ATOM 650 C C . PHE A 1 83 ? 18.534 -6.305 -17.651 1.00 97.19 83 PHE A C 1
ATOM 652 O O . PHE A 1 83 ? 18.869 -7.127 -18.508 1.00 97.19 83 PHE A O 1
ATOM 659 N N . ALA A 1 84 ? 19.016 -6.354 -16.406 1.00 96.50 84 ALA A N 1
ATOM 660 C CA . ALA A 1 84 ? 19.995 -7.339 -15.951 1.00 96.50 84 ALA A CA 1
ATOM 661 C C . ALA A 1 84 ? 19.458 -8.778 -16.028 1.00 96.50 84 ALA A C 1
ATOM 663 O O . ALA A 1 84 ? 20.177 -9.700 -16.412 1.00 96.50 84 ALA A O 1
ATOM 664 N N . THR A 1 85 ? 18.180 -8.987 -15.694 1.00 96.62 85 THR A N 1
ATOM 665 C CA . THR A 1 85 ? 17.553 -10.315 -15.754 1.00 96.62 85 THR A CA 1
ATOM 666 C C . THR A 1 85 ? 17.501 -10.841 -17.186 1.00 96.62 85 THR A C 1
ATOM 668 O O . THR A 1 85 ? 17.895 -11.982 -17.416 1.00 96.62 85 THR A O 1
ATOM 671 N N . ILE A 1 86 ? 17.038 -10.028 -18.138 1.00 96.81 86 ILE A N 1
ATOM 672 C CA . ILE A 1 86 ? 16.875 -10.424 -19.543 1.00 96.81 86 ILE A CA 1
ATOM 673 C C . ILE A 1 86 ? 18.244 -10.577 -20.218 1.00 96.81 86 ILE A C 1
ATOM 675 O O . ILE A 1 86 ? 18.468 -11.557 -20.927 1.00 96.81 86 ILE A O 1
ATOM 679 N N . SER A 1 87 ? 19.191 -9.677 -19.931 1.00 96.75 87 SER A N 1
ATOM 680 C CA . SER A 1 87 ? 20.569 -9.771 -20.440 1.00 96.75 87 SER A CA 1
ATOM 681 C C . SER A 1 87 ? 21.246 -11.065 -19.994 1.00 96.75 87 SER A C 1
ATOM 683 O O . SER A 1 87 ? 21.795 -11.792 -20.817 1.00 96.75 87 SER A O 1
ATOM 685 N N . ARG A 1 88 ? 21.094 -11.439 -18.718 1.00 96.50 88 ARG A N 1
ATOM 686 C CA . ARG A 1 88 ? 21.596 -12.722 -18.221 1.00 96.50 88 ARG A CA 1
ATOM 687 C C . ARG A 1 88 ? 20.933 -13.916 -18.914 1.00 96.50 88 ARG A C 1
ATOM 689 O O . ARG A 1 88 ? 21.605 -14.909 -19.167 1.00 96.50 88 ARG A O 1
ATOM 696 N N . MET A 1 89 ? 19.633 -13.846 -19.221 1.00 94.50 89 MET A N 1
ATOM 697 C CA . MET A 1 89 ? 18.952 -14.930 -19.948 1.00 94.50 89 MET A CA 1
ATOM 698 C C . MET A 1 89 ? 19.525 -15.111 -21.356 1.00 94.50 89 MET A C 1
ATOM 700 O O . MET A 1 89 ? 19.753 -16.242 -21.780 1.00 94.50 89 MET A O 1
ATOM 704 N N . LYS A 1 90 ? 19.827 -14.006 -22.045 1.00 95.44 90 LYS A N 1
ATOM 705 C CA . LYS A 1 90 ? 20.533 -14.021 -23.329 1.00 95.44 90 LYS A CA 1
ATOM 706 C C . LYS A 1 90 ? 21.920 -14.657 -23.214 1.00 95.44 90 LYS A C 1
ATOM 708 O O . LYS A 1 90 ? 22.239 -15.541 -24.000 1.00 95.44 90 LYS A O 1
ATOM 713 N N . GLU A 1 91 ? 22.726 -14.225 -22.248 1.00 96.00 91 GLU A N 1
ATOM 714 C CA . GLU A 1 91 ? 24.117 -14.674 -22.094 1.00 96.00 91 GLU A CA 1
ATOM 715 C C . GLU A 1 91 ? 24.230 -16.140 -21.665 1.00 96.00 91 GLU A C 1
ATOM 717 O O . GLU A 1 91 ? 25.034 -16.883 -22.218 1.00 96.00 91 GLU A O 1
ATOM 722 N N . GLN A 1 92 ? 23.421 -16.573 -20.694 1.00 94.31 92 GLN A N 1
ATOM 723 C CA . GLN A 1 92 ? 23.531 -17.918 -20.121 1.00 94.31 92 GLN A CA 1
ATOM 724 C C . GLN A 1 92 ? 22.859 -18.996 -20.970 1.00 94.31 92 GLN A C 1
ATOM 726 O O . GLN A 1 92 ? 23.328 -20.129 -20.994 1.00 94.31 92 GLN A O 1
ATOM 731 N N . TRP A 1 93 ? 21.758 -18.661 -21.644 1.00 91.38 93 TRP A N 1
ATOM 732 C CA . TRP A 1 93 ? 20.929 -19.641 -22.354 1.00 91.38 93 TRP A CA 1
ATOM 733 C C . TRP A 1 93 ? 20.958 -19.456 -23.871 1.00 91.38 93 TRP A C 1
ATOM 735 O O . TRP A 1 93 ? 20.227 -20.137 -24.585 1.00 91.38 93 TRP A O 1
ATOM 745 N N . GLY A 1 94 ? 21.789 -18.533 -24.368 1.00 90.25 94 GLY A N 1
ATOM 746 C CA . GLY A 1 94 ? 21.967 -18.288 -25.797 1.00 90.25 94 GLY A CA 1
ATOM 747 C C . GLY A 1 94 ? 20.699 -17.798 -26.495 1.00 90.25 94 GLY A C 1
ATOM 748 O O . GLY A 1 94 ? 20.531 -18.033 -27.691 1.00 90.25 94 GLY A O 1
ATOM 749 N N . ALA A 1 95 ? 19.780 -17.151 -25.770 1.00 88.56 95 ALA A N 1
ATOM 750 C CA . ALA A 1 95 ? 18.548 -16.653 -26.368 1.00 88.56 95 ALA A CA 1
ATOM 751 C C . ALA A 1 95 ? 18.884 -15.619 -27.456 1.00 88.56 95 ALA A C 1
ATOM 753 O O . ALA A 1 95 ? 19.593 -14.643 -27.201 1.00 88.56 95 ALA A O 1
ATOM 754 N N . ALA A 1 96 ? 18.366 -15.825 -28.669 1.00 92.62 96 ALA A N 1
ATOM 755 C CA . ALA A 1 96 ? 18.581 -14.947 -29.819 1.00 92.62 96 ALA A CA 1
ATOM 756 C C . ALA A 1 96 ? 17.755 -13.652 -29.692 1.00 92.62 96 ALA A C 1
ATOM 758 O O . ALA A 1 96 ? 16.815 -13.430 -30.446 1.00 92.62 96 ALA A O 1
ATOM 759 N N . ILE A 1 97 ? 18.094 -12.831 -28.695 1.00 94.62 97 ILE A N 1
ATOM 760 C CA . ILE A 1 97 ? 17.431 -11.567 -28.367 1.00 94.62 97 ILE A CA 1
ATOM 761 C C . ILE A 1 97 ? 18.411 -10.423 -28.675 1.00 94.62 97 ILE A C 1
ATOM 763 O O . ILE A 1 97 ? 19.505 -10.333 -28.103 1.00 94.62 97 ILE A O 1
ATOM 767 N N . SER A 1 98 ? 18.052 -9.547 -29.608 1.00 95.62 98 SER A N 1
ATOM 768 C CA . SER A 1 98 ? 18.790 -8.318 -29.926 1.00 95.62 98 SER A CA 1
ATOM 769 C C . SER A 1 98 ? 18.763 -7.332 -28.756 1.00 95.62 98 SER A C 1
ATOM 771 O O . SER A 1 98 ? 17.965 -7.460 -27.828 1.00 95.62 98 SER A O 1
ATOM 773 N N . ARG A 1 99 ? 19.652 -6.331 -28.765 1.00 94.56 99 ARG A N 1
ATOM 774 C CA . ARG A 1 99 ? 19.649 -5.314 -27.703 1.00 94.56 99 ARG A CA 1
ATOM 775 C C . ARG A 1 99 ? 18.339 -4.524 -27.711 1.00 94.56 99 ARG A C 1
ATOM 777 O O . ARG A 1 99 ? 17.772 -4.267 -26.656 1.00 94.56 99 ARG A O 1
ATOM 784 N N . GLU A 1 100 ? 17.842 -4.220 -28.900 1.00 92.94 100 GLU A N 1
ATOM 785 C CA . GLU A 1 100 ? 16.579 -3.532 -29.113 1.00 92.94 100 GLU A CA 1
ATOM 786 C C . GLU A 1 100 ? 15.408 -4.333 -28.535 1.00 92.94 100 GLU A C 1
ATOM 788 O O . GLU A 1 100 ? 14.541 -3.757 -27.886 1.00 92.94 100 GLU A O 1
ATOM 793 N N . GLU A 1 101 ? 15.378 -5.656 -28.717 1.00 95.31 101 GLU A N 1
ATOM 794 C CA . GLU A 1 101 ? 14.361 -6.516 -28.098 1.00 95.31 101 GLU A CA 1
ATOM 795 C C . GLU A 1 101 ? 14.461 -6.544 -26.570 1.00 95.31 101 GLU A C 1
ATOM 797 O O . GLU A 1 101 ? 13.424 -6.560 -25.911 1.00 95.31 101 GLU A O 1
ATOM 802 N N . ILE A 1 102 ? 15.667 -6.491 -25.988 1.00 96.19 102 ILE A N 1
ATOM 803 C CA . ILE A 1 102 ? 15.820 -6.385 -24.526 1.00 96.19 102 ILE A CA 1
ATOM 804 C C . ILE A 1 102 ? 15.146 -5.109 -24.027 1.00 96.19 102 ILE A C 1
ATOM 806 O O . ILE A 1 102 ? 14.324 -5.176 -23.114 1.00 96.19 102 ILE A O 1
ATOM 810 N N . ASP A 1 103 ? 15.445 -3.966 -24.644 1.00 94.06 103 ASP A N 1
ATOM 811 C CA . ASP A 1 103 ? 14.862 -2.688 -24.235 1.00 94.06 103 ASP A CA 1
ATOM 812 C C . ASP A 1 103 ? 13.323 -2.723 -24.378 1.00 94.06 103 ASP A C 1
ATOM 814 O O . ASP A 1 103 ? 12.601 -2.264 -23.493 1.00 94.06 103 ASP A O 1
ATOM 818 N N . ARG A 1 104 ? 12.791 -3.372 -25.429 1.00 94.06 104 ARG A N 1
ATOM 819 C CA . ARG A 1 104 ? 11.339 -3.599 -25.601 1.00 94.06 104 ARG A CA 1
ATOM 820 C C . ARG A 1 104 ? 10.724 -4.434 -24.487 1.00 94.06 104 ARG A C 1
ATOM 822 O O . ARG A 1 104 ? 9.666 -4.077 -23.974 1.00 94.06 104 ARG A O 1
ATOM 829 N N . LEU A 1 105 ? 11.367 -5.538 -24.122 1.00 96.06 105 LEU A N 1
ATOM 830 C CA . LEU A 1 105 ? 10.900 -6.441 -23.071 1.00 96.06 105 LEU A CA 1
ATOM 831 C C . LEU A 1 105 ? 10.916 -5.764 -21.696 1.00 96.06 105 LEU A C 1
ATOM 833 O O . LEU A 1 105 ? 9.992 -5.950 -20.902 1.00 96.06 105 LEU A O 1
ATOM 837 N N . VAL A 1 106 ? 11.934 -4.944 -21.425 1.00 96.38 106 VAL A N 1
ATOM 838 C CA . VAL A 1 106 ? 12.008 -4.130 -20.206 1.00 96.38 106 VAL A CA 1
ATOM 839 C C . VAL A 1 106 ? 10.822 -3.168 -20.142 1.00 96.38 106 VAL A C 1
ATOM 841 O O . VAL A 1 106 ? 10.075 -3.185 -19.164 1.00 96.38 106 VAL A O 1
ATOM 844 N N . GLN A 1 107 ? 10.589 -2.394 -21.206 1.00 94.06 107 GLN A N 1
ATOM 845 C CA . GLN A 1 107 ? 9.470 -1.449 -21.267 1.00 94.06 107 GLN A CA 1
ATOM 846 C C . GLN A 1 107 ? 8.108 -2.150 -21.160 1.00 94.06 107 GLN A C 1
ATOM 848 O O . GLN A 1 107 ? 7.228 -1.677 -20.441 1.00 94.06 107 GLN A O 1
ATOM 853 N N . TYR A 1 108 ? 7.949 -3.320 -21.785 1.00 95.19 108 TYR A N 1
ATOM 854 C CA . TYR A 1 108 ? 6.755 -4.155 -21.641 1.00 95.19 108 TYR A CA 1
ATOM 855 C C . TYR A 1 108 ? 6.484 -4.538 -20.182 1.00 95.19 108 TYR A C 1
ATOM 857 O O . TYR A 1 108 ? 5.361 -4.387 -19.696 1.00 95.19 108 TYR A O 1
ATOM 865 N N . HIS A 1 109 ? 7.501 -5.004 -19.450 1.00 95.69 109 HIS A N 1
ATOM 866 C CA . HIS A 1 109 ? 7.320 -5.373 -18.051 1.00 95.69 109 HIS A CA 1
ATOM 867 C C . HIS A 1 109 ? 7.002 -4.172 -17.159 1.00 95.69 109 HIS A C 1
ATOM 869 O O . HIS A 1 109 ? 6.146 -4.312 -16.286 1.00 95.69 109 HIS A O 1
ATOM 875 N N . LEU A 1 110 ? 7.638 -3.018 -17.382 1.00 93.56 110 LEU A N 1
ATOM 876 C CA . LEU A 1 110 ? 7.352 -1.790 -16.634 1.00 93.56 110 LEU A CA 1
ATOM 877 C C . LEU A 1 110 ? 5.923 -1.304 -16.881 1.00 93.56 110 LEU A C 1
ATOM 879 O O . LEU A 1 110 ? 5.173 -1.106 -15.927 1.00 93.56 110 LEU A O 1
ATOM 883 N N . GLN A 1 111 ? 5.507 -1.212 -18.147 1.00 92.88 111 GLN A N 1
ATOM 884 C CA . GLN A 1 111 ? 4.147 -0.813 -18.507 1.00 92.88 111 GLN A CA 1
ATOM 885 C C . GLN A 1 111 ? 3.112 -1.756 -17.891 1.00 92.88 111 GLN A C 1
ATOM 887 O O . GLN A 1 111 ? 2.120 -1.319 -17.316 1.00 92.88 111 GLN A O 1
ATOM 892 N N . ARG A 1 112 ? 3.353 -3.066 -17.963 1.00 94.12 112 ARG A N 1
ATOM 893 C CA . ARG A 1 112 ? 2.462 -4.070 -17.382 1.00 94.12 112 ARG A CA 1
ATOM 894 C C . ARG A 1 112 ? 2.363 -3.952 -15.859 1.00 94.12 112 ARG A C 1
ATOM 896 O O . ARG A 1 112 ? 1.270 -4.103 -15.319 1.00 94.12 112 ARG A O 1
ATOM 903 N N . GLN A 1 113 ? 3.478 -3.693 -15.173 1.00 92.25 113 GLN A N 1
ATOM 904 C CA . GLN A 1 113 ? 3.488 -3.448 -13.726 1.00 92.25 113 GLN A CA 1
ATOM 905 C C . GLN A 1 113 ? 2.689 -2.200 -13.373 1.00 92.25 113 GLN A C 1
ATOM 907 O O . GLN A 1 113 ? 1.870 -2.246 -12.459 1.00 92.25 113 GLN A O 1
ATOM 912 N N . GLN A 1 114 ? 2.866 -1.128 -14.143 1.00 86.06 114 GLN A N 1
ATOM 913 C CA . GLN A 1 114 ? 2.117 0.107 -13.975 1.00 86.06 114 GLN A CA 1
ATOM 914 C C . GLN A 1 114 ? 0.616 -0.113 -14.191 1.00 86.06 114 GLN A C 1
ATOM 916 O O . GLN A 1 114 ? -0.174 0.227 -13.321 1.00 86.06 114 GLN A O 1
ATOM 921 N N . THR A 1 115 ? 0.205 -0.782 -15.272 1.00 87.75 115 THR A N 1
ATOM 922 C CA . THR A 1 115 ? -1.213 -1.094 -15.517 1.00 87.75 115 THR A CA 1
ATOM 923 C C . THR A 1 115 ? -1.810 -1.990 -14.426 1.00 87.75 115 THR A C 1
ATOM 925 O O . THR A 1 115 ? -2.971 -1.822 -14.055 1.00 87.75 115 THR A O 1
ATOM 928 N N . ALA A 1 116 ? -1.050 -2.958 -13.904 1.00 83.62 116 ALA A N 1
ATOM 929 C CA . ALA A 1 116 ? -1.508 -3.797 -12.797 1.00 83.62 116 ALA A CA 1
ATOM 930 C C . ALA A 1 116 ? -1.686 -2.982 -11.506 1.00 83.62 116 ALA A C 1
ATOM 932 O O . ALA A 1 116 ? -2.689 -3.156 -10.813 1.00 83.62 116 ALA A O 1
ATOM 933 N N . LEU A 1 117 ? -0.753 -2.069 -11.217 1.00 79.25 117 LEU A N 1
ATOM 934 C CA . LEU A 1 117 ? -0.839 -1.147 -10.089 1.00 79.25 117 LEU A CA 1
ATOM 935 C C . LEU A 1 117 ? -2.032 -0.198 -10.236 1.00 79.25 117 LEU A C 1
ATOM 937 O O . LEU A 1 117 ? -2.810 -0.079 -9.300 1.00 79.25 117 LEU A O 1
ATOM 941 N N . GLU A 1 118 ? -2.229 0.408 -11.408 1.00 79.19 118 GLU A N 1
ATOM 942 C CA . GLU A 1 118 ? -3.360 1.295 -11.707 1.00 79.19 118 GLU A CA 1
ATOM 943 C C . GLU A 1 118 ? -4.702 0.580 -11.545 1.00 79.19 118 GLU A C 1
ATOM 945 O O . GLU A 1 118 ? -5.602 1.110 -10.901 1.00 79.19 118 GLU A O 1
ATOM 950 N N . LYS A 1 119 ? -4.844 -0.643 -12.074 1.00 81.69 119 LYS A N 1
ATOM 951 C CA . LYS A 1 119 ? -6.071 -1.439 -11.906 1.00 81.69 119 LYS A CA 1
ATOM 952 C C . LYS A 1 119 ? -6.325 -1.799 -10.447 1.00 81.69 119 LYS A C 1
ATOM 954 O O . LYS A 1 119 ? -7.466 -1.725 -9.995 1.00 81.69 119 LYS A O 1
ATOM 959 N N . ASN A 1 120 ? -5.282 -2.190 -9.715 1.00 76.44 120 ASN A N 1
ATOM 960 C CA . ASN A 1 120 ? -5.393 -2.487 -8.290 1.00 76.44 120 ASN A CA 1
ATOM 961 C C . ASN A 1 120 ? -5.807 -1.228 -7.515 1.00 76.44 120 ASN A C 1
ATOM 963 O O . ASN A 1 120 ? -6.780 -1.248 -6.768 1.00 76.44 120 ASN A O 1
ATOM 967 N N . LEU A 1 121 ? -5.149 -0.101 -7.786 1.00 74.31 121 LEU A N 1
ATOM 968 C CA . LEU A 1 121 ? -5.449 1.183 -7.171 1.00 74.31 121 LEU A CA 1
ATOM 969 C C . LEU A 1 121 ? -6.871 1.642 -7.489 1.00 74.31 121 LEU A C 1
ATOM 971 O O . LEU A 1 121 ? -7.590 2.021 -6.579 1.00 74.31 121 LEU A O 1
ATOM 975 N N . GLN A 1 122 ? -7.328 1.527 -8.737 1.00 77.06 122 GLN A N 1
ATOM 976 C CA . GLN A 1 122 ? -8.716 1.808 -9.111 1.00 77.06 122 GLN A CA 1
ATOM 977 C C . GLN A 1 122 ? -9.705 0.910 -8.364 1.00 77.06 122 GLN A C 1
ATOM 979 O O . GLN A 1 122 ? -10.736 1.400 -7.914 1.00 77.06 122 GLN A O 1
ATOM 984 N N . GLY A 1 123 ? -9.396 -0.379 -8.194 1.00 73.94 123 GLY A N 1
ATOM 985 C CA . GLY A 1 123 ? -10.207 -1.299 -7.398 1.00 73.94 123 GLY A CA 1
ATOM 986 C C . GLY A 1 123 ? -10.278 -0.889 -5.926 1.00 73.94 123 GLY A C 1
ATOM 987 O O . GLY A 1 123 ? -11.368 -0.845 -5.358 1.00 73.94 123 GLY A O 1
ATOM 988 N N . ILE A 1 124 ? -9.138 -0.519 -5.333 1.00 70.19 124 ILE A N 1
ATOM 989 C CA . ILE A 1 124 ? -9.049 -0.010 -3.958 1.00 70.19 124 ILE A CA 1
ATOM 990 C C . ILE A 1 124 ? -9.848 1.289 -3.819 1.00 70.19 124 ILE A C 1
ATOM 992 O O . ILE A 1 124 ? -10.682 1.389 -2.925 1.00 70.19 124 ILE A O 1
ATOM 996 N N . VAL A 1 125 ? -9.649 2.258 -4.717 1.00 71.81 125 VAL A N 1
ATOM 997 C CA . VAL A 1 125 ? -10.356 3.549 -4.716 1.00 71.81 125 VAL A CA 1
ATOM 998 C C . VAL A 1 125 ? -11.857 3.346 -4.900 1.00 71.81 125 VAL A C 1
ATOM 1000 O O . VAL A 1 125 ? -12.639 3.951 -4.181 1.00 71.81 125 VAL A O 1
ATOM 1003 N N . ALA A 1 126 ? -12.290 2.483 -5.822 1.00 73.94 126 ALA A N 1
ATOM 1004 C CA . ALA A 1 126 ? -13.709 2.218 -6.056 1.00 73.94 126 ALA A CA 1
ATOM 1005 C C . ALA A 1 126 ? -14.374 1.519 -4.862 1.00 73.94 126 ALA A C 1
ATOM 1007 O O . ALA A 1 126 ? -15.478 1.898 -4.469 1.00 73.94 126 ALA A O 1
ATOM 1008 N N . ALA A 1 127 ? -13.705 0.523 -4.270 1.00 69.38 127 ALA A N 1
ATOM 1009 C CA . ALA A 1 127 ? -14.178 -0.131 -3.054 1.00 69.38 127 ALA A CA 1
ATOM 1010 C C . ALA A 1 127 ? -14.300 0.876 -1.905 1.00 69.38 127 ALA A C 1
ATOM 1012 O O . ALA A 1 127 ? -15.291 0.863 -1.182 1.00 69.38 127 ALA A O 1
ATOM 1013 N N . PHE A 1 128 ? -13.328 1.780 -1.801 1.00 66.56 128 PHE A N 1
ATOM 1014 C CA . PHE A 1 128 ? -13.262 2.779 -0.753 1.00 66.56 128 PHE A CA 1
ATOM 1015 C C . PHE A 1 128 ? -14.305 3.893 -0.909 1.00 66.56 128 PHE A C 1
ATOM 1017 O O . PHE A 1 128 ? -15.035 4.159 0.040 1.00 66.56 128 PHE A O 1
ATOM 1024 N N . ARG A 1 129 ? -14.461 4.470 -2.110 1.00 71.56 129 ARG A N 1
ATOM 1025 C CA . ARG A 1 129 ? -15.514 5.457 -2.424 1.00 71.56 129 ARG A CA 1
ATOM 1026 C C . ARG A 1 129 ? -16.907 4.930 -2.104 1.00 71.56 129 ARG A C 1
ATOM 1028 O O . ARG A 1 129 ? -17.777 5.663 -1.653 1.00 71.56 129 ARG A O 1
ATOM 1035 N N . LYS A 1 130 ? -17.134 3.634 -2.346 1.00 74.19 130 LYS A N 1
ATOM 1036 C CA . LYS A 1 130 ? -18.418 2.996 -2.042 1.00 74.19 130 LYS A CA 1
ATOM 1037 C C . LYS A 1 130 ? -18.692 2.939 -0.536 1.00 74.19 130 LYS A C 1
ATOM 1039 O O . LYS A 1 130 ? -19.853 3.013 -0.149 1.00 74.19 130 LYS A O 1
ATOM 1044 N N . SER A 1 131 ? -17.660 2.769 0.285 1.00 70.62 131 SER A N 1
ATOM 1045 C CA . SER A 1 131 ? -17.799 2.673 1.739 1.00 70.62 131 SER A CA 1
ATOM 1046 C C . SER A 1 131 ? -17.709 4.022 2.459 1.00 70.62 131 SER A C 1
ATOM 1048 O O . SER A 1 131 ? -18.292 4.155 3.524 1.00 70.62 131 SER A O 1
ATOM 1050 N N . GLN A 1 132 ? -16.957 5.001 1.936 1.00 69.25 132 GLN A N 1
ATOM 1051 C CA . GLN A 1 132 ? -16.469 6.135 2.739 1.00 69.25 132 GLN A CA 1
ATOM 1052 C C . GLN A 1 132 ? -16.386 7.452 1.943 1.00 69.25 132 GLN A C 1
ATOM 1054 O O . GLN A 1 132 ? -15.286 7.955 1.697 1.00 69.25 132 GLN A O 1
ATOM 1059 N N . PRO A 1 133 ? -17.533 8.045 1.567 1.00 74.31 133 PRO A N 1
ATOM 1060 C CA . PRO A 1 133 ? -17.569 9.270 0.769 1.00 74.31 133 PRO A CA 1
ATOM 1061 C C . PRO A 1 133 ? -16.900 10.464 1.468 1.00 74.31 133 PRO A C 1
ATOM 1063 O O . PRO A 1 133 ? -16.376 11.352 0.797 1.00 74.31 133 PRO A O 1
ATOM 1066 N N . GLU A 1 134 ? -16.857 10.493 2.809 1.00 77.56 134 GLU A N 1
ATOM 1067 C CA . GLU A 1 134 ? -16.144 11.543 3.553 1.00 77.56 134 GLU A CA 1
ATOM 1068 C C . GLU A 1 134 ? -14.625 11.565 3.304 1.00 77.56 134 GLU A C 1
ATOM 1070 O O . GLU A 1 134 ? -13.986 12.597 3.501 1.00 77.56 134 GLU A O 1
ATOM 1075 N N . LEU A 1 135 ? -14.041 10.452 2.849 1.00 83.19 135 LEU A N 1
ATOM 1076 C CA . LEU A 1 135 ? -12.602 10.305 2.635 1.00 83.19 135 LEU A CA 1
ATOM 1077 C C . LEU A 1 135 ? -12.208 10.357 1.152 1.00 83.19 135 LEU A C 1
ATOM 1079 O O . LEU A 1 135 ? -11.021 10.239 0.835 1.00 83.19 135 LEU A O 1
ATOM 1083 N N . ASP A 1 136 ? -13.162 10.591 0.245 1.00 85.12 136 ASP A N 1
ATOM 1084 C CA . ASP A 1 136 ? -12.935 10.614 -1.205 1.00 85.12 136 ASP A CA 1
ATOM 1085 C C . ASP A 1 136 ? -11.833 11.601 -1.600 1.00 85.12 136 ASP A C 1
ATOM 1087 O O . ASP A 1 136 ? -10.915 11.251 -2.347 1.00 85.12 136 ASP A O 1
ATOM 1091 N N . ARG A 1 137 ? -11.862 12.812 -1.027 1.00 90.75 137 ARG A N 1
ATOM 1092 C CA . ARG A 1 137 ? -10.831 13.826 -1.276 1.00 90.75 137 ARG A CA 1
ATOM 1093 C C . ARG A 1 137 ? -9.451 13.370 -0.797 1.00 90.75 137 ARG A C 1
ATOM 1095 O O . ARG A 1 137 ? -8.468 13.552 -1.512 1.00 90.75 137 ARG A O 1
ATOM 1102 N N . GLY A 1 138 ? -9.382 12.770 0.391 1.00 92.56 138 GLY A N 1
ATOM 1103 C CA . GLY A 1 138 ? -8.140 12.264 0.973 1.00 92.56 138 GLY A CA 1
ATOM 1104 C C . GLY A 1 138 ? -7.528 11.134 0.146 1.00 92.56 138 GLY A C 1
ATOM 1105 O O . GLY A 1 138 ? -6.320 11.119 -0.080 1.00 92.56 138 GLY A O 1
ATOM 1106 N N . VAL A 1 139 ? -8.360 10.232 -0.381 1.00 90.50 139 VAL A N 1
ATOM 1107 C CA . VAL A 1 139 ? -7.918 9.153 -1.274 1.00 90.50 139 VAL A CA 1
ATOM 1108 C C . VAL A 1 139 ? -7.411 9.678 -2.602 1.00 90.50 139 VAL A C 1
ATOM 1110 O O . VAL A 1 139 ? -6.352 9.246 -3.052 1.00 90.50 139 VAL A O 1
ATOM 1113 N N . GLU A 1 140 ? -8.144 10.590 -3.238 1.00 91.44 140 GLU A N 1
ATOM 1114 C CA . GLU A 1 140 ? -7.715 11.195 -4.501 1.00 91.44 140 GLU A CA 1
ATOM 1115 C C . GLU A 1 140 ? -6.367 11.883 -4.339 1.00 91.44 140 GLU A C 1
ATOM 1117 O O . GLU A 1 140 ? -5.450 11.639 -5.121 1.00 91.44 140 GLU A O 1
ATOM 1122 N N . LEU A 1 141 ? -6.227 12.669 -3.272 1.00 95.25 141 LEU A N 1
ATOM 1123 C CA . LEU A 1 141 ? -4.987 13.353 -2.960 1.00 95.25 141 LEU A CA 1
ATOM 1124 C C . LEU A 1 141 ? -3.849 12.371 -2.652 1.00 95.25 141 LEU A C 1
ATOM 1126 O O . LEU A 1 141 ? -2.730 12.559 -3.122 1.00 95.25 141 LEU A O 1
ATOM 1130 N N . PHE A 1 142 ? -4.118 11.304 -1.900 1.00 95.19 142 PHE A N 1
ATOM 1131 C CA . PHE A 1 142 ? -3.133 10.262 -1.618 1.00 95.19 142 PHE A CA 1
ATOM 1132 C C . PHE A 1 142 ? -2.646 9.578 -2.900 1.00 95.19 142 PHE A C 1
ATOM 1134 O O . PHE A 1 142 ? -1.442 9.418 -3.102 1.00 95.19 142 PHE A O 1
ATOM 1141 N N . VAL A 1 143 ? -3.567 9.205 -3.789 1.00 91.50 143 VAL A N 1
ATOM 1142 C CA . VAL A 1 143 ? -3.228 8.613 -5.086 1.00 91.50 143 VAL A CA 1
ATOM 1143 C C . VAL A 1 143 ? -2.391 9.589 -5.909 1.00 91.50 143 VAL A C 1
ATOM 1145 O O . VAL A 1 143 ? -1.306 9.219 -6.350 1.00 91.50 143 VAL A O 1
ATOM 1148 N N . GLU A 1 144 ? -2.844 10.833 -6.050 1.00 93.81 144 GLU A N 1
ATOM 1149 C CA . GLU A 1 144 ? -2.167 11.871 -6.831 1.00 93.81 144 GLU A CA 1
ATOM 1150 C C . GLU A 1 144 ? -0.755 12.173 -6.308 1.00 93.81 144 GLU A C 1
ATOM 1152 O O . GLU A 1 144 ? 0.181 12.278 -7.090 1.00 93.81 144 GLU A O 1
ATOM 1157 N N . LYS A 1 145 ? -0.576 12.322 -4.991 1.00 95.00 145 LYS A N 1
ATOM 1158 C CA . LYS A 1 145 ? 0.690 12.815 -4.423 1.00 95.00 145 LYS A CA 1
ATOM 1159 C C . LYS A 1 145 ? 1.671 11.719 -4.029 1.00 95.00 145 LYS A C 1
ATOM 1161 O O . LYS A 1 145 ? 2.868 11.990 -3.944 1.00 95.00 145 LYS A O 1
ATOM 1166 N N . CYS A 1 146 ? 1.196 10.514 -3.713 1.00 93.25 146 CYS A N 1
ATOM 1167 C CA . CYS A 1 146 ? 2.037 9.478 -3.107 1.00 93.25 146 CYS A CA 1
ATOM 1168 C C . CYS A 1 146 ? 2.353 8.303 -4.038 1.00 93.25 146 CYS A C 1
ATOM 1170 O O . CYS A 1 146 ? 3.337 7.608 -3.782 1.00 93.25 146 CYS A O 1
ATOM 1172 N N . SER A 1 147 ? 1.564 8.062 -5.093 1.00 90.25 147 SER A N 1
ATOM 1173 C CA . SER A 1 147 ? 1.765 6.889 -5.963 1.00 90.25 147 SER A CA 1
ATOM 1174 C C . SER A 1 147 ? 2.852 7.068 -7.031 1.00 90.25 147 SER A C 1
ATOM 1176 O O . SER A 1 147 ? 3.387 6.074 -7.519 1.00 90.25 147 SER A O 1
ATOM 1178 N N . ASP A 1 148 ? 3.253 8.308 -7.321 1.00 87.56 148 ASP A N 1
ATOM 1179 C CA . ASP A 1 148 ? 4.254 8.620 -8.352 1.00 87.56 148 ASP A CA 1
ATOM 1180 C C . ASP A 1 148 ? 5.683 8.190 -7.979 1.00 87.56 148 ASP A C 1
ATOM 1182 O O . ASP A 1 148 ? 6.506 7.908 -8.850 1.00 87.56 148 ASP A O 1
ATOM 1186 N N . CYS A 1 149 ? 6.003 8.152 -6.681 1.00 85.44 149 CYS A N 1
ATOM 1187 C CA . CYS A 1 149 ? 7.378 7.951 -6.207 1.00 85.44 149 CYS A CA 1
ATOM 1188 C C . CYS A 1 149 ? 7.628 6.558 -5.622 1.00 85.44 149 CYS A C 1
ATOM 1190 O O . CYS A 1 149 ? 8.757 6.064 -5.640 1.00 85.44 149 CYS A O 1
ATOM 1192 N N . HIS A 1 150 ? 6.610 5.938 -5.034 1.00 86.69 150 HIS A N 1
ATOM 1193 C CA . HIS A 1 150 ? 6.734 4.639 -4.388 1.00 86.69 150 HIS A CA 1
ATOM 1194 C C . HIS A 1 150 ? 5.393 3.917 -4.371 1.00 86.69 150 HIS A C 1
ATOM 1196 O O . HIS A 1 150 ? 4.339 4.538 -4.472 1.00 86.69 150 HIS A O 1
ATOM 1202 N N . ASP A 1 151 ? 5.436 2.603 -4.156 1.00 83.06 151 ASP A N 1
ATOM 1203 C CA . ASP A 1 151 ? 4.229 1.794 -4.025 1.00 83.06 151 ASP A CA 1
ATOM 1204 C C . ASP A 1 151 ? 3.289 2.384 -2.944 1.00 83.06 151 ASP A C 1
ATOM 1206 O O . ASP A 1 151 ? 3.700 2.497 -1.779 1.00 83.06 151 ASP A O 1
ATOM 1210 N N . PRO A 1 152 ? 2.050 2.783 -3.295 1.00 84.88 152 PRO A N 1
ATOM 1211 C CA . PRO A 1 152 ? 1.107 3.377 -2.350 1.00 84.88 152 PRO A CA 1
ATOM 1212 C C . PRO A 1 152 ? 0.736 2.415 -1.216 1.00 84.88 152 PRO A C 1
ATOM 1214 O O . PRO A 1 152 ? 0.436 2.854 -0.102 1.00 84.88 152 PRO A O 1
ATOM 1217 N N . THR A 1 153 ? 0.825 1.101 -1.441 1.00 82.06 153 THR A N 1
ATOM 1218 C CA . THR A 1 153 ? 0.570 0.111 -0.387 1.00 82.06 153 THR A CA 1
ATOM 1219 C C . THR A 1 153 ? 1.500 0.318 0.805 1.00 82.06 153 THR A C 1
ATOM 1221 O O . THR A 1 153 ? 1.061 0.178 1.939 1.00 82.06 153 THR A O 1
ATOM 1224 N N . ARG A 1 154 ? 2.736 0.795 0.589 1.00 87.00 154 ARG A N 1
ATOM 1225 C CA . ARG A 1 154 ? 3.709 1.039 1.662 1.00 87.00 154 ARG A CA 1
ATOM 1226 C C . ARG A 1 154 ? 3.189 1.987 2.742 1.00 87.00 154 ARG A C 1
ATOM 1228 O O . ARG A 1 154 ? 3.451 1.759 3.918 1.00 87.00 154 ARG A O 1
ATOM 1235 N N . ALA A 1 155 ? 2.505 3.066 2.367 1.00 89.94 155 ALA A N 1
ATOM 1236 C CA . ALA A 1 155 ? 1.919 3.989 3.340 1.00 89.94 155 ALA A CA 1
ATOM 1237 C C . ALA A 1 155 ? 0.619 3.414 3.923 1.00 89.94 155 ALA A C 1
ATOM 1239 O O . ALA A 1 155 ? 0.353 3.530 5.120 1.00 89.94 155 ALA A O 1
ATOM 1240 N N . LEU A 1 156 ? -0.159 2.715 3.095 1.00 88.00 156 LEU A N 1
ATOM 1241 C CA . LEU A 1 156 ? -1.407 2.079 3.503 1.00 88.00 156 LEU A CA 1
ATOM 1242 C C . LEU A 1 156 ? -1.225 0.850 4.398 1.00 88.00 156 LEU A C 1
ATOM 1244 O O . LEU A 1 156 ? -2.228 0.377 4.914 1.00 88.00 156 LEU A O 1
ATOM 1248 N N . THR A 1 157 ? -0.008 0.365 4.644 1.00 84.19 157 THR A N 1
ATOM 1249 C CA . THR A 1 157 ? 0.260 -0.799 5.509 1.00 84.19 157 THR A CA 1
ATOM 1250 C C . THR A 1 157 ? 0.991 -0.470 6.810 1.00 84.19 157 THR A C 1
ATOM 1252 O O . THR A 1 157 ? 1.340 -1.380 7.557 1.00 84.19 157 THR A O 1
ATOM 1255 N N . VAL A 1 158 ? 1.261 0.803 7.110 1.00 87.25 158 VAL A N 1
ATOM 1256 C CA . VAL A 1 158 ? 1.964 1.202 8.345 1.00 87.25 158 VAL A CA 1
ATOM 1257 C C . VAL A 1 158 ? 0.975 1.815 9.324 1.00 87.25 158 VAL A C 1
ATOM 1259 O O . VAL A 1 158 ? 0.158 2.628 8.909 1.00 87.25 158 VAL A O 1
ATOM 1262 N N . PHE A 1 159 ? 1.026 1.439 10.603 1.00 87.62 159 PHE A N 1
ATOM 1263 C CA . PHE A 1 159 ? 0.262 2.084 11.678 1.00 87.62 159 PHE A CA 1
ATOM 1264 C C . PHE A 1 159 ? 1.083 3.211 12.315 1.00 87.62 159 PHE A C 1
ATOM 1266 O O . PHE A 1 159 ? 2.261 2.994 12.616 1.00 87.62 159 PHE A O 1
ATOM 1273 N N . LYS A 1 160 ? 0.498 4.404 12.496 1.00 88.75 160 LYS A N 1
ATOM 1274 C CA . LYS A 1 160 ? 1.169 5.539 13.149 1.00 88.75 160 LYS A CA 1
ATOM 1275 C C . LYS A 1 160 ? 0.157 6.422 13.890 1.00 88.75 160 LYS A C 1
ATOM 1277 O O . LYS A 1 160 ? -0.919 6.648 13.353 1.00 88.75 160 LYS A O 1
ATOM 1282 N N . PRO A 1 161 ? 0.518 6.988 15.049 1.00 89.62 161 PRO A N 1
ATOM 1283 C CA . PRO A 1 161 ? -0.255 8.068 15.654 1.00 89.62 161 PRO A CA 1
ATOM 1284 C C . PRO A 1 161 ? -0.288 9.312 14.737 1.00 89.62 161 PRO A C 1
ATOM 1286 O O . PRO A 1 161 ? 0.577 9.448 13.850 1.00 89.62 161 PRO A O 1
ATOM 1289 N N . PRO A 1 162 ? -1.246 10.232 14.950 1.00 93.00 162 PRO A N 1
ATOM 1290 C CA . PRO A 1 162 ? -1.387 11.467 14.172 1.00 93.00 162 PRO A CA 1
ATOM 1291 C C . PRO A 1 162 ? -0.096 12.288 14.049 1.00 93.00 162 PRO A C 1
ATOM 1293 O O . PRO A 1 162 ? 0.250 12.770 12.968 1.00 93.00 162 PRO A O 1
ATOM 1296 N N . GLU A 1 163 ? 0.680 12.384 15.122 1.00 93.25 163 GLU A N 1
ATOM 1297 C CA . GLU A 1 163 ? 1.913 13.162 15.231 1.00 93.25 163 GLU A CA 1
ATOM 1298 C C . GLU A 1 163 ? 2.988 12.586 14.305 1.00 93.25 163 GLU A C 1
ATOM 1300 O O . GLU A 1 163 ? 3.655 13.312 13.559 1.00 93.25 163 GLU A O 1
ATOM 1305 N N . LEU A 1 164 ? 3.128 11.257 14.289 1.00 92.00 164 LEU A N 1
ATOM 1306 C CA . LEU A 1 164 ? 4.075 10.569 13.412 1.00 92.00 164 LEU A CA 1
ATOM 1307 C C . LEU A 1 164 ? 3.611 10.568 11.953 1.00 92.00 164 LEU A C 1
ATOM 1309 O O . LEU A 1 164 ? 4.463 10.578 11.051 1.00 92.00 164 LEU A O 1
ATOM 1313 N N . TRP A 1 165 ? 2.302 10.583 11.689 1.00 96.50 165 TRP A N 1
ATOM 1314 C CA . TRP A 1 165 ? 1.781 10.843 10.346 1.00 96.50 165 TRP A CA 1
ATOM 1315 C C . TRP A 1 165 ? 2.129 12.252 9.881 1.00 96.50 165 TRP A C 1
ATOM 1317 O O . TRP A 1 165 ? 2.729 12.390 8.815 1.00 96.50 165 TRP A O 1
ATOM 1327 N N . SER A 1 166 ? 1.883 13.268 10.707 1.00 96.88 166 SER A N 1
ATOM 1328 C CA . SER A 1 166 ? 2.235 14.664 10.431 1.00 96.88 166 SER A CA 1
ATOM 1329 C C . SER A 1 166 ? 3.719 14.828 10.105 1.00 96.88 166 SER A C 1
ATOM 1331 O O . SER A 1 166 ? 4.080 15.366 9.056 1.00 96.88 166 SER A O 1
ATOM 1333 N N . GLN A 1 167 ? 4.606 14.246 10.917 1.00 96.06 167 GLN A N 1
ATOM 1334 C CA . GLN A 1 167 ? 6.043 14.239 10.632 1.00 96.06 167 GLN A CA 1
ATOM 1335 C C . GLN A 1 167 ? 6.386 13.509 9.325 1.00 96.06 167 GLN A C 1
ATOM 1337 O O . GLN A 1 167 ? 7.258 13.949 8.572 1.00 96.06 167 GLN A O 1
ATOM 1342 N N . THR A 1 168 ? 5.726 12.381 9.044 1.00 96.00 168 THR A N 1
ATOM 1343 C CA . THR A 1 168 ? 5.967 11.599 7.824 1.00 96.00 168 THR A CA 1
ATOM 1344 C C . THR A 1 168 ? 5.564 12.384 6.582 1.00 96.00 168 THR A C 1
ATOM 1346 O O . THR A 1 168 ? 6.380 12.515 5.669 1.00 96.00 168 THR A O 1
ATOM 1349 N N . VAL A 1 169 ? 4.356 12.949 6.564 1.00 96.88 169 VAL A N 1
ATOM 1350 C CA . VAL A 1 169 ? 3.848 13.747 5.444 1.00 96.88 169 VAL A CA 1
ATOM 1351 C C . VAL A 1 169 ? 4.678 15.016 5.267 1.00 96.88 169 VAL A C 1
ATOM 1353 O O . VAL A 1 169 ? 5.066 15.322 4.145 1.00 96.88 169 VAL A O 1
ATOM 1356 N N . LYS A 1 170 ? 5.082 15.692 6.350 1.00 96.81 170 LYS A N 1
ATOM 1357 C CA . LYS A 1 170 ? 5.966 16.868 6.283 1.00 96.81 170 LYS A CA 1
ATOM 1358 C C . LYS A 1 170 ? 7.339 16.554 5.676 1.00 96.81 170 LYS A C 1
ATOM 1360 O O . LYS A 1 170 ? 7.876 17.347 4.903 1.00 96.81 170 LYS A O 1
ATOM 1365 N N . ARG A 1 171 ? 7.907 15.373 5.956 1.00 95.94 171 ARG A N 1
ATOM 1366 C CA . ARG A 1 171 ? 9.123 14.909 5.260 1.00 95.94 171 ARG A CA 1
ATOM 1367 C C . ARG A 1 171 ? 8.864 14.663 3.775 1.00 95.94 171 ARG A C 1
ATOM 1369 O O . ARG A 1 171 ? 9.687 15.056 2.955 1.00 95.94 171 ARG A O 1
ATOM 1376 N N . MET A 1 172 ? 7.740 14.037 3.421 1.00 96.19 172 MET A N 1
ATOM 1377 C CA . MET A 1 172 ? 7.390 13.808 2.013 1.00 96.19 172 MET A CA 1
ATOM 1378 C C . MET A 1 172 ? 7.176 15.126 1.268 1.00 96.19 172 MET A C 1
ATOM 1380 O O . MET A 1 172 ? 7.683 15.291 0.164 1.00 96.19 172 MET A O 1
ATOM 1384 N N . GLN A 1 173 ? 6.530 16.102 1.903 1.00 96.50 173 GLN A N 1
ATOM 1385 C CA . GLN A 1 173 ? 6.390 17.461 1.396 1.00 96.50 173 GLN A CA 1
ATOM 1386 C C . GLN A 1 173 ? 7.757 18.085 1.082 1.00 96.50 173 GLN A C 1
ATOM 1388 O O . GLN A 1 173 ? 7.968 18.566 -0.034 1.00 96.50 173 GLN A O 1
ATOM 1393 N N . TYR A 1 174 ? 8.710 18.005 2.017 1.00 95.69 174 TYR A N 1
ATOM 1394 C CA . TYR A 1 174 ? 10.083 18.468 1.803 1.00 95.69 174 TYR A CA 1
ATOM 1395 C C . TYR A 1 174 ? 10.763 17.754 0.621 1.00 95.69 174 TYR A C 1
ATOM 1397 O O . TYR A 1 174 ? 11.295 18.412 -0.275 1.00 95.69 174 TYR A O 1
ATOM 1405 N N . TYR A 1 175 ? 10.699 16.418 0.562 1.00 93.56 175 TYR A N 1
ATOM 1406 C CA . TYR A 1 175 ? 11.321 15.640 -0.519 1.00 93.56 175 TYR A CA 1
ATOM 1407 C C . TYR A 1 175 ? 10.671 15.862 -1.886 1.00 93.56 175 TYR A C 1
ATOM 1409 O O . TYR A 1 175 ? 11.362 15.838 -2.903 1.00 93.56 175 TYR A O 1
ATOM 1417 N N . SER A 1 176 ? 9.372 16.152 -1.910 1.00 94.06 176 SER A N 1
ATOM 1418 C CA . SER A 1 176 ? 8.627 16.491 -3.124 1.00 94.06 176 SER A CA 1
ATOM 1419 C C . SER A 1 176 ? 8.938 17.895 -3.661 1.00 94.06 176 SER A C 1
ATOM 1421 O O . SER A 1 176 ? 8.382 18.298 -4.679 1.00 94.06 176 SER A O 1
ATOM 1423 N N . LYS A 1 177 ? 9.813 18.657 -2.984 1.00 94.94 177 LYS A N 1
ATOM 1424 C CA . LYS A 1 177 ? 10.181 20.040 -3.332 1.00 94.94 177 LYS A CA 1
ATOM 1425 C C . LYS A 1 177 ? 8.960 20.964 -3.441 1.00 94.94 177 LYS A C 1
ATOM 1427 O O . LYS A 1 177 ? 8.913 21.833 -4.308 1.00 94.94 177 LYS A O 1
ATOM 1432 N N . GLY A 1 178 ? 7.987 20.775 -2.548 1.00 91.44 178 GLY A N 1
ATOM 1433 C CA . GLY A 1 178 ? 6.780 21.601 -2.476 1.00 91.44 178 GLY A CA 1
ATOM 1434 C C . GLY A 1 178 ? 5.641 21.175 -3.405 1.00 91.44 178 GLY A C 1
ATOM 1435 O O . GLY A 1 178 ? 4.699 21.942 -3.568 1.00 91.44 178 GLY A O 1
ATOM 1436 N N . ALA A 1 179 ? 5.684 19.972 -3.993 1.00 95.62 179 ALA A N 1
ATOM 1437 C CA . ALA 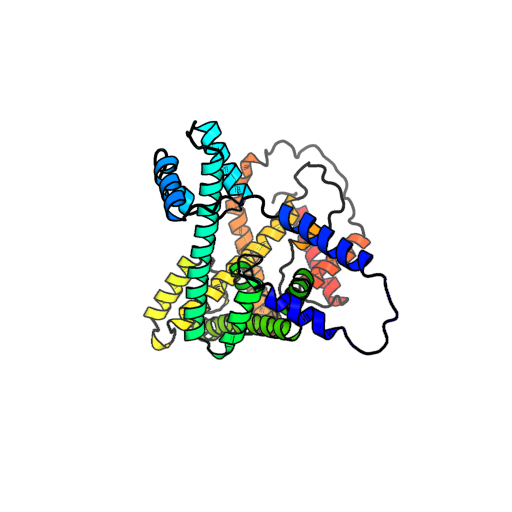A 1 179 ? 4.551 19.438 -4.761 1.00 95.62 179 ALA A CA 1
ATOM 1438 C C . ALA A 1 179 ? 3.314 19.127 -3.890 1.00 95.62 179 ALA A C 1
ATOM 1440 O O . ALA A 1 179 ? 2.215 18.960 -4.417 1.00 95.62 179 ALA A O 1
ATOM 1441 N N . ILE A 1 180 ? 3.509 19.053 -2.569 1.00 97.38 180 ILE A N 1
ATOM 1442 C CA . ILE A 1 180 ? 2.463 18.936 -1.552 1.00 97.38 180 ILE A CA 1
ATOM 1443 C C . ILE A 1 180 ? 2.373 20.279 -0.816 1.00 97.38 180 ILE A C 1
ATOM 1445 O O . ILE A 1 180 ? 3.344 20.737 -0.211 1.00 97.38 180 ILE A O 1
ATOM 1449 N N . THR A 1 181 ? 1.220 20.933 -0.858 1.00 97.56 181 THR A N 1
ATOM 1450 C CA . THR A 1 181 ? 0.956 22.168 -0.101 1.00 97.56 181 THR A CA 1
ATOM 1451 C C . THR A 1 181 ? 0.691 21.877 1.381 1.00 97.56 181 THR A C 1
ATOM 1453 O O . THR A 1 181 ? 0.388 20.749 1.754 1.00 97.56 181 THR A O 1
ATOM 1456 N N . ASP A 1 182 ? 0.751 22.891 2.252 1.00 97.12 182 ASP A N 1
ATOM 1457 C CA . ASP A 1 182 ? 0.453 22.718 3.688 1.00 97.12 182 ASP A CA 1
ATOM 1458 C C . ASP A 1 182 ? -1.002 22.301 3.956 1.00 97.12 182 ASP A C 1
ATOM 1460 O O . ASP A 1 182 ? -1.303 21.652 4.959 1.00 97.12 182 ASP A O 1
ATOM 1464 N N . LEU A 1 183 ? -1.928 22.689 3.074 1.00 96.31 183 LEU A N 1
ATOM 1465 C CA . LEU A 1 183 ? -3.313 22.233 3.141 1.00 96.31 183 LEU A CA 1
ATOM 1466 C C . LEU A 1 183 ? -3.405 20.749 2.777 1.00 96.31 183 LEU A C 1
ATOM 1468 O O . LEU A 1 183 ? -3.912 19.970 3.574 1.00 96.31 183 LEU A O 1
ATOM 1472 N N . GLU A 1 184 ? -2.841 20.357 1.634 1.00 97.31 184 GLU A N 1
ATOM 1473 C CA . GLU A 1 184 ? -2.812 18.958 1.192 1.00 97.31 184 GLU A CA 1
ATOM 1474 C C . GLU A 1 184 ? -2.083 18.057 2.201 1.00 97.31 184 GLU A C 1
ATOM 1476 O O . GLU A 1 184 ? -2.501 16.933 2.454 1.00 97.31 184 GLU A O 1
ATOM 1481 N N . ALA A 1 185 ? -1.018 18.550 2.839 1.00 97.38 185 ALA A N 1
ATOM 1482 C CA . ALA A 1 185 ? -0.319 17.817 3.887 1.00 97.38 185 ALA A CA 1
ATOM 1483 C C . ALA A 1 185 ? -1.240 17.499 5.076 1.00 97.38 185 ALA A C 1
ATOM 1485 O O . ALA A 1 185 ? -1.202 16.382 5.587 1.00 97.38 185 ALA A O 1
ATOM 1486 N N . ARG A 1 186 ? -2.089 18.446 5.498 1.00 96.12 186 ARG A N 1
ATOM 1487 C CA . ARG A 1 186 ? -3.090 18.205 6.549 1.00 96.12 186 ARG A CA 1
ATOM 1488 C C . ARG A 1 186 ? -4.156 17.211 6.094 1.00 96.12 186 ARG A C 1
ATOM 1490 O O . ARG A 1 186 ? -4.402 16.251 6.809 1.00 96.12 186 ARG A O 1
ATOM 1497 N N . GLU A 1 187 ? -4.687 17.371 4.882 1.00 95.62 187 GLU A N 1
ATOM 1498 C CA . GLU A 1 187 ? -5.675 16.441 4.308 1.00 95.62 187 GLU A CA 1
ATOM 1499 C C . GLU A 1 187 ? -5.136 14.998 4.229 1.00 95.62 187 GLU A C 1
ATOM 1501 O O . GLU A 1 187 ? -5.860 14.046 4.514 1.00 95.62 187 GLU A O 1
ATOM 1506 N N . LEU A 1 188 ? -3.853 14.817 3.893 1.00 96.75 188 LEU A N 1
ATOM 1507 C CA . LEU A 1 188 ? -3.195 13.504 3.877 1.00 96.75 188 LEU A CA 1
ATOM 1508 C C . LEU A 1 188 ? -3.021 12.908 5.280 1.00 96.75 188 LEU A C 1
ATOM 1510 O O . LEU A 1 188 ? -3.156 11.695 5.450 1.00 96.75 188 LEU A O 1
ATOM 1514 N N . VAL A 1 189 ? -2.699 13.735 6.281 1.00 96.62 189 VAL A N 1
ATOM 1515 C CA . VAL A 1 189 ? -2.613 13.292 7.682 1.00 96.62 189 VAL A CA 1
ATOM 1516 C C . VAL A 1 189 ? -3.984 12.841 8.167 1.00 96.62 189 VAL A C 1
ATOM 1518 O O . VAL A 1 189 ? -4.101 11.716 8.652 1.00 96.62 189 VAL A O 1
ATOM 1521 N N . ASP A 1 190 ? -5.008 13.669 7.967 1.00 95.00 190 ASP A N 1
ATOM 1522 C CA . ASP A 1 190 ? -6.384 13.373 8.366 1.00 95.00 190 ASP A CA 1
ATOM 1523 C C . ASP A 1 190 ? -6.873 12.087 7.693 1.00 95.00 190 ASP A C 1
ATOM 1525 O O . ASP A 1 190 ? -7.360 11.182 8.366 1.00 95.00 190 ASP A O 1
ATOM 1529 N N . PHE A 1 191 ? -6.626 11.930 6.388 1.00 95.38 191 PHE A N 1
ATOM 1530 C CA . PHE A 1 191 ? -6.930 10.701 5.657 1.00 95.38 191 PHE A CA 1
ATOM 1531 C C . PHE A 1 191 ? -6.329 9.452 6.318 1.00 95.38 191 PHE A C 1
ATOM 1533 O O . PHE A 1 191 ? -7.031 8.462 6.543 1.00 95.38 191 PHE A O 1
ATOM 1540 N N . HIS A 1 192 ? -5.032 9.477 6.634 1.00 94.81 192 HIS A N 1
ATOM 1541 C CA . HIS A 1 192 ? -4.362 8.324 7.229 1.00 94.81 192 HIS A CA 1
ATOM 1542 C C . HIS A 1 192 ? -4.850 8.026 8.651 1.00 94.81 192 HIS A C 1
ATOM 1544 O O . HIS A 1 192 ? -5.033 6.852 8.987 1.00 94.81 192 HIS A O 1
ATOM 1550 N N . VAL A 1 193 ? -5.073 9.062 9.463 1.00 94.50 193 VAL A N 1
ATOM 1551 C CA . VAL A 1 193 ? -5.557 8.935 10.844 1.00 94.50 193 VAL A CA 1
ATOM 1552 C C . VAL A 1 193 ? -6.985 8.405 10.868 1.00 94.50 193 VAL A C 1
ATOM 1554 O O . VAL A 1 193 ? -7.238 7.382 11.501 1.00 94.50 193 VAL A O 1
ATOM 1557 N N . THR A 1 194 ? -7.908 9.032 10.133 1.00 93.12 194 THR A N 1
ATOM 1558 C CA . THR A 1 194 ? -9.314 8.610 10.088 1.00 93.12 194 THR A CA 1
ATOM 1559 C C . THR A 1 194 ? -9.442 7.178 9.587 1.00 93.12 194 THR A C 1
ATOM 1561 O O . THR A 1 194 ? -10.153 6.378 10.194 1.00 93.12 194 THR A O 1
ATOM 1564 N N . ARG A 1 195 ? -8.698 6.809 8.538 1.00 91.88 195 ARG A N 1
ATOM 1565 C CA . ARG A 1 195 ? -8.691 5.433 8.037 1.00 91.88 195 ARG A CA 1
ATOM 1566 C C . ARG A 1 195 ? -8.239 4.434 9.107 1.00 91.88 195 ARG A C 1
ATOM 1568 O O . ARG A 1 195 ? -8.861 3.388 9.275 1.00 91.88 195 ARG A O 1
ATOM 1575 N N . GLN A 1 196 ? -7.145 4.724 9.813 1.00 93.50 196 GLN A N 1
ATOM 1576 C CA . GLN A 1 196 ? -6.640 3.837 10.868 1.00 93.50 196 GLN A CA 1
ATOM 1577 C C . GLN A 1 196 ? -7.612 3.728 12.038 1.00 93.50 196 GLN A C 1
ATOM 1579 O O . GLN A 1 196 ? -7.789 2.636 12.578 1.00 93.50 196 GLN A O 1
ATOM 1584 N N . GLN A 1 197 ? -8.273 4.830 12.387 1.00 92.81 197 GLN A N 1
ATOM 1585 C CA . GLN A 1 197 ? -9.295 4.826 13.421 1.00 92.81 197 GLN A CA 1
ATOM 1586 C C . GLN A 1 197 ? -10.491 3.960 13.018 1.00 92.81 197 GLN A C 1
ATOM 1588 O O . GLN A 1 197 ? -10.925 3.137 13.810 1.00 92.81 197 GLN A O 1
ATOM 1593 N N . GLN A 1 198 ? -10.964 4.038 11.774 1.00 92.81 198 GLN A N 1
ATOM 1594 C CA . GLN A 1 198 ? -12.050 3.178 11.288 1.00 92.81 198 GLN A CA 1
ATOM 1595 C C . GLN A 1 198 ? -11.678 1.688 11.299 1.00 92.81 198 GLN A C 1
ATOM 1597 O O . GLN A 1 198 ? -12.506 0.845 11.644 1.00 92.81 198 GLN A O 1
ATOM 1602 N N . GLU A 1 199 ? -10.437 1.345 10.937 1.00 93.62 199 GLU A N 1
ATOM 1603 C CA . GLU A 1 199 ? -9.912 -0.023 11.049 1.00 93.62 199 GLU A CA 1
ATOM 1604 C C . GLU A 1 199 ? -9.955 -0.507 12.518 1.00 93.62 199 GLU A C 1
ATOM 1606 O O . GLU A 1 199 ? -10.407 -1.624 12.796 1.00 93.62 199 GLU A O 1
ATOM 1611 N N . LEU A 1 200 ? -9.547 0.349 13.464 1.00 92.75 200 LEU A N 1
ATOM 1612 C CA . LEU A 1 200 ? -9.573 0.065 14.901 1.00 92.75 200 LEU A CA 1
ATOM 1613 C C . LEU A 1 200 ? -11.002 -0.032 15.457 1.00 92.75 200 LEU A C 1
ATOM 1615 O O . LEU A 1 200 ? -11.303 -0.982 16.177 1.00 92.75 200 LEU A O 1
ATOM 1619 N N . ASP A 1 201 ? -11.891 0.887 15.092 1.00 94.44 201 ASP A N 1
ATOM 1620 C CA . ASP A 1 201 ? -13.294 0.913 15.510 1.00 94.44 201 ASP A CA 1
ATOM 1621 C C . ASP A 1 201 ? -14.045 -0.309 14.978 1.00 94.44 201 ASP A C 1
ATOM 1623 O O . ASP A 1 201 ? -14.814 -0.945 15.703 1.00 94.44 201 ASP A O 1
ATOM 1627 N N . ALA A 1 202 ? -13.789 -0.700 13.724 1.00 94.88 202 ALA A N 1
ATOM 1628 C CA . ALA A 1 202 ? -14.338 -1.922 13.154 1.00 94.88 202 ALA A CA 1
ATOM 1629 C C . ALA A 1 202 ? -13.863 -3.152 13.939 1.00 94.88 202 ALA A C 1
ATOM 1631 O O . ALA A 1 202 ? -14.671 -4.036 14.233 1.00 94.88 202 ALA A O 1
ATOM 1632 N N . PHE A 1 203 ? -12.586 -3.204 14.328 1.00 95.31 203 PHE A N 1
ATOM 1633 C CA . PHE A 1 203 ? -12.052 -4.271 15.169 1.00 95.31 203 PHE A CA 1
ATOM 1634 C C . PHE A 1 203 ? -12.672 -4.274 16.575 1.00 95.31 203 PHE A C 1
ATOM 1636 O O . PHE A 1 203 ? -13.247 -5.287 16.979 1.00 95.31 203 PHE A O 1
ATOM 1643 N N . GLN A 1 204 ? -12.612 -3.164 17.312 1.00 94.25 204 GLN A N 1
ATOM 1644 C CA . GLN A 1 204 ? -13.102 -3.069 18.690 1.00 94.25 204 GLN A CA 1
ATOM 1645 C C . GLN A 1 204 ? -14.623 -3.256 18.764 1.00 94.25 204 GLN A C 1
ATOM 1647 O O . GLN A 1 204 ? -15.128 -4.053 19.556 1.00 94.25 204 GLN A O 1
ATOM 1652 N N . GLY A 1 205 ? -15.355 -2.585 17.877 1.00 95.12 205 GLY A N 1
ATOM 1653 C CA . GLY A 1 205 ? -16.810 -2.629 17.798 1.00 95.12 205 GLY A CA 1
ATOM 1654 C C . GLY A 1 205 ? -17.376 -3.940 17.252 1.00 95.12 205 GLY A C 1
ATOM 1655 O O . GLY A 1 205 ? -18.583 -4.154 17.370 1.00 95.12 205 GLY A O 1
ATOM 1656 N N . THR A 1 206 ? -16.542 -4.820 16.681 1.00 95.62 206 THR A N 1
ATOM 1657 C CA . THR A 1 206 ? -16.983 -6.106 16.111 1.00 95.62 206 THR A CA 1
ATOM 1658 C C . THR A 1 206 ? -16.370 -7.313 16.823 1.00 95.62 206 THR A C 1
ATOM 1660 O O . THR A 1 206 ? -17.081 -8.197 17.290 1.00 95.62 206 THR A O 1
ATOM 1663 N N . CYS A 1 207 ? -15.046 -7.373 16.931 1.00 95.06 207 CYS A N 1
ATOM 1664 C CA . CYS A 1 207 ? -14.339 -8.537 17.460 1.00 95.06 207 CYS A CA 1
ATOM 1665 C C . CYS A 1 207 ? -14.305 -8.532 18.995 1.00 95.06 207 CYS A C 1
ATOM 1667 O O . CYS A 1 207 ? -14.624 -9.546 19.620 1.00 95.06 207 CYS A O 1
ATOM 1669 N N . SER A 1 208 ? -13.983 -7.385 19.604 1.00 94.00 208 SER A N 1
ATOM 1670 C CA . SER A 1 208 ? -13.772 -7.278 21.058 1.00 94.00 208 SER A CA 1
ATOM 1671 C C . SER A 1 208 ? -15.056 -7.371 21.888 1.00 94.00 208 SER A C 1
ATOM 1673 O O . SER A 1 208 ? -15.001 -7.514 23.104 1.00 94.00 208 SER A O 1
ATOM 1675 N N . ARG A 1 209 ? -16.232 -7.331 21.250 1.00 94.38 209 ARG A N 1
ATOM 1676 C CA . ARG A 1 209 ? -17.522 -7.507 21.937 1.00 94.38 209 ARG A CA 1
ATOM 1677 C C . ARG A 1 209 ? -17.815 -8.949 22.339 1.00 94.38 209 ARG A C 1
ATOM 1679 O O . ARG A 1 209 ? -18.590 -9.165 23.264 1.00 94.38 209 ARG A O 1
ATOM 1686 N N . CYS A 1 210 ? -17.220 -9.920 21.647 1.00 96.06 210 CYS A N 1
ATOM 1687 C CA . CYS A 1 210 ? -17.463 -11.351 21.875 1.00 96.06 210 CYS A CA 1
ATOM 1688 C C . CYS A 1 210 ? -16.194 -12.121 22.256 1.00 96.06 210 CYS A C 1
ATOM 1690 O O . CYS A 1 210 ? -16.262 -13.286 22.659 1.00 96.06 210 CYS A O 1
ATOM 1692 N N . HIS A 1 211 ? -15.026 -11.515 22.067 1.00 94.62 211 HIS A N 1
ATOM 1693 C CA . HIS A 1 211 ? -13.734 -12.141 22.286 1.00 94.62 211 HIS A CA 1
ATOM 1694 C C . HIS A 1 211 ? -12.845 -11.191 23.071 1.00 94.62 211 HIS A C 1
ATOM 1696 O O . HIS A 1 211 ? -12.826 -9.992 22.807 1.00 94.62 211 HIS A O 1
ATOM 1702 N N . ASP A 1 212 ? -12.077 -11.738 24.003 1.00 94.12 212 ASP A N 1
ATOM 1703 C CA . ASP A 1 212 ? -11.023 -10.986 24.655 1.00 94.12 212 ASP A CA 1
ATOM 1704 C C . ASP A 1 212 ? -9.943 -10.603 23.628 1.00 94.12 212 ASP A C 1
ATOM 1706 O O . ASP A 1 212 ? -9.594 -11.375 22.724 1.00 94.12 212 ASP A O 1
ATOM 1710 N N . GLN A 1 213 ? -9.432 -9.375 23.748 1.00 89.75 213 GLN A N 1
ATOM 1711 C CA . GLN A 1 213 ? -8.427 -8.858 22.820 1.00 89.75 213 GLN A CA 1
ATOM 1712 C C . GLN A 1 213 ? -7.155 -9.702 22.858 1.00 89.75 213 GLN A C 1
ATOM 1714 O O . GLN A 1 213 ? -6.542 -9.935 21.818 1.00 89.75 213 GLN A O 1
ATOM 1719 N N . GLU A 1 214 ? -6.793 -10.212 24.035 1.00 87.75 214 GLU A N 1
ATOM 1720 C CA . GLU A 1 214 ? -5.633 -11.072 24.230 1.00 87.75 214 GLU A CA 1
ATOM 1721 C C . GLU A 1 214 ? -5.702 -12.319 23.333 1.00 87.75 214 GLU A C 1
ATOM 1723 O O . GLU A 1 214 ? -4.782 -12.573 22.555 1.00 87.75 214 GLU A O 1
ATOM 1728 N N . ARG A 1 215 ? -6.813 -13.060 23.329 1.00 92.38 215 ARG A N 1
ATOM 1729 C CA . ARG A 1 215 ? -7.018 -14.243 22.480 1.00 92.38 215 ARG A CA 1
ATOM 1730 C C . ARG A 1 215 ? -6.875 -13.943 20.998 1.00 92.38 215 ARG A C 1
ATOM 1732 O O . ARG A 1 215 ? -6.373 -14.790 20.253 1.00 92.38 215 ARG A O 1
ATOM 1739 N N . ILE A 1 216 ? -7.353 -12.787 20.551 1.00 91.56 216 ILE A N 1
ATOM 1740 C CA . ILE A 1 216 ? -7.282 -12.391 19.144 1.00 91.56 216 ILE A CA 1
ATOM 1741 C C . ILE A 1 216 ? -5.861 -11.949 18.777 1.00 91.56 216 ILE A C 1
ATOM 1743 O O . ILE A 1 216 ? -5.313 -12.388 17.764 1.00 91.56 216 ILE A O 1
ATOM 1747 N N . ASN A 1 217 ? -5.247 -11.120 19.617 1.00 84.88 217 ASN A N 1
ATOM 1748 C CA . ASN A 1 217 ? -3.901 -10.584 19.422 1.00 84.88 217 ASN A CA 1
ATOM 1749 C C . ASN A 1 217 ? -2.812 -11.653 19.592 1.00 84.88 217 ASN A C 1
ATOM 1751 O O . ASN A 1 217 ? -1.744 -11.552 18.994 1.00 84.88 217 ASN A O 1
ATOM 1755 N N . ASN A 1 218 ? -3.107 -12.741 20.304 1.00 84.56 218 ASN A N 1
ATOM 1756 C CA . ASN A 1 218 ? -2.228 -13.901 20.431 1.00 84.56 218 ASN A CA 1
ATOM 1757 C C . ASN A 1 218 ? -2.267 -14.849 19.225 1.00 84.56 218 ASN A C 1
ATOM 1759 O O . ASN A 1 218 ? -1.582 -15.874 19.227 1.00 84.56 218 ASN A O 1
ATOM 1763 N N . ARG A 1 219 ? -3.018 -14.534 18.165 1.00 89.44 219 ARG A N 1
ATOM 1764 C CA . ARG A 1 219 ? -2.974 -15.275 16.898 1.00 89.44 219 ARG A CA 1
ATOM 1765 C C . ARG A 1 219 ? -2.076 -14.553 15.906 1.00 89.44 219 ARG A C 1
ATOM 1767 O O . ARG A 1 219 ? -2.202 -13.352 15.728 1.00 89.44 219 ARG A O 1
ATOM 1774 N N . SER A 1 220 ? -1.201 -15.312 15.249 1.00 86.56 220 SER A N 1
ATOM 1775 C CA . SER A 1 220 ? -0.496 -14.843 14.053 1.00 86.56 220 SER A CA 1
ATOM 1776 C C . SER A 1 220 ? -0.985 -15.700 12.900 1.00 86.56 220 SER A C 1
ATOM 1778 O O . SER A 1 220 ? -0.917 -16.929 12.971 1.00 86.56 220 SER A O 1
ATOM 1780 N N . LEU A 1 221 ? -1.588 -15.044 11.923 1.00 90.69 221 LEU A N 1
ATOM 1781 C CA . LEU A 1 221 ? -2.199 -15.641 10.747 1.00 90.69 221 LEU A CA 1
ATOM 1782 C C . LEU A 1 221 ? -1.779 -14.788 9.552 1.00 90.69 221 LEU A C 1
ATOM 1784 O O . LEU A 1 221 ? -1.582 -13.580 9.692 1.00 90.69 221 LEU A O 1
ATOM 1788 N N . SER A 1 222 ? -1.662 -15.401 8.378 1.00 87.19 222 SER A N 1
ATOM 1789 C CA . SER A 1 222 ? -1.498 -14.645 7.138 1.00 87.19 222 SER A CA 1
ATOM 1790 C C . SER A 1 222 ? -2.729 -13.777 6.864 1.00 87.19 222 SER A C 1
ATOM 1792 O O . SER A 1 222 ? -3.813 -14.021 7.397 1.00 87.19 222 SER A O 1
ATOM 1794 N N . GLU A 1 223 ? -2.588 -12.783 5.990 1.00 84.62 223 GLU A N 1
ATOM 1795 C CA . GLU A 1 223 ? -3.708 -11.941 5.550 1.00 84.62 223 GLU A CA 1
ATOM 1796 C C . GLU A 1 223 ? -4.894 -12.777 5.046 1.00 84.62 223 GLU A C 1
ATOM 1798 O O . GLU A 1 223 ? -6.029 -12.581 5.480 1.00 84.62 223 GLU A O 1
ATOM 1803 N N . GLN A 1 224 ? -4.621 -13.776 4.202 1.00 86.31 224 GLN A N 1
ATOM 1804 C CA . GLN A 1 224 ? -5.648 -14.679 3.688 1.00 86.31 224 GLN A CA 1
ATOM 1805 C C . GLN A 1 224 ? -6.310 -15.487 4.815 1.00 86.31 224 GLN A C 1
ATOM 1807 O O . GLN A 1 224 ? -7.534 -15.610 4.850 1.00 86.31 224 GLN A O 1
ATOM 1812 N N . GLN A 1 225 ? -5.529 -15.992 5.773 1.00 92.81 225 GLN A N 1
ATOM 1813 C CA . GLN A 1 225 ? -6.058 -16.738 6.917 1.00 92.81 225 GLN A CA 1
ATOM 1814 C C . GLN A 1 225 ? -6.910 -15.859 7.844 1.00 92.81 225 GLN A C 1
ATOM 1816 O O . GLN A 1 225 ? -7.924 -16.328 8.375 1.00 92.81 225 GLN A O 1
ATOM 1821 N N . TRP A 1 226 ? -6.531 -14.593 8.042 1.00 94.62 226 TRP A N 1
ATOM 1822 C CA . TRP A 1 226 ? -7.352 -13.619 8.757 1.00 94.62 226 TRP A CA 1
ATOM 1823 C C . TRP A 1 226 ? -8.658 -13.358 8.013 1.00 94.62 226 TRP A C 1
ATOM 1825 O O . TRP A 1 226 ? -9.719 -13.505 8.615 1.00 94.62 226 TRP A O 1
ATOM 1835 N N . LEU A 1 227 ? -8.606 -13.077 6.709 1.00 92.81 227 LEU A N 1
ATOM 1836 C CA . LEU A 1 227 ? -9.792 -12.842 5.885 1.00 92.81 227 LEU A CA 1
ATOM 1837 C C . LEU A 1 227 ? -10.763 -14.030 5.918 1.00 92.81 227 LEU A C 1
ATOM 1839 O O . LEU A 1 227 ? -11.956 -13.853 6.155 1.00 92.81 227 LEU A O 1
ATOM 1843 N N . GLU A 1 228 ? -10.263 -15.253 5.737 1.00 94.50 228 GLU A N 1
ATOM 1844 C CA . GLU A 1 228 ? -11.067 -16.475 5.846 1.00 94.50 228 GLU A CA 1
ATOM 1845 C C . GLU A 1 228 ? -11.670 -16.637 7.246 1.00 94.50 228 GLU A C 1
ATOM 1847 O O . GLU A 1 228 ? -12.830 -17.026 7.392 1.00 94.50 228 GLU A O 1
ATOM 1852 N N . THR A 1 229 ? -10.902 -16.319 8.292 1.00 96.56 229 THR A N 1
ATOM 1853 C CA . THR A 1 229 ? -11.388 -16.363 9.675 1.00 96.56 229 THR A CA 1
ATOM 1854 C C . THR A 1 229 ? -12.514 -15.361 9.901 1.00 96.56 229 THR A C 1
ATOM 1856 O O . THR A 1 229 ? -13.542 -15.743 10.458 1.00 96.56 229 THR A O 1
ATOM 1859 N N . ILE A 1 230 ? -12.364 -14.124 9.429 1.00 97.00 230 ILE A N 1
ATOM 1860 C CA . ILE A 1 230 ? -13.374 -13.069 9.560 1.00 97.00 230 ILE A CA 1
ATOM 1861 C C . ILE A 1 230 ? -14.628 -13.429 8.761 1.00 97.00 230 ILE A C 1
ATOM 1863 O O . ILE A 1 230 ? -15.724 -13.330 9.300 1.00 97.00 230 ILE A O 1
ATOM 1867 N N . LYS A 1 231 ? -14.493 -13.950 7.534 1.00 97.12 231 LYS A N 1
ATOM 1868 C CA . LYS A 1 231 ? -15.632 -14.428 6.730 1.00 97.12 231 LYS A CA 1
ATOM 1869 C C . LYS A 1 231 ? -16.405 -15.551 7.419 1.00 97.12 231 LYS A C 1
ATOM 1871 O O . LYS A 1 231 ? -17.632 -15.549 7.414 1.00 97.12 231 LYS A O 1
ATOM 1876 N N . ARG A 1 232 ? -15.719 -16.490 8.081 1.00 97.62 232 ARG A N 1
ATOM 1877 C CA . ARG A 1 232 ? -16.400 -17.509 8.902 1.00 97.62 232 ARG A CA 1
ATOM 1878 C C . ARG A 1 232 ? -17.124 -16.900 10.104 1.00 97.62 232 ARG A C 1
ATOM 1880 O O . ARG A 1 232 ? -18.167 -17.415 10.492 1.00 97.62 232 ARG A O 1
ATOM 1887 N N . MET A 1 233 ? -16.589 -15.838 10.708 1.00 97.56 233 MET A N 1
ATOM 1888 C CA . MET A 1 233 ? -17.289 -15.126 11.785 1.00 97.56 233 MET A CA 1
ATOM 1889 C C . MET A 1 233 ? -18.498 -14.355 11.255 1.00 97.56 233 MET A C 1
ATOM 1891 O O . MET A 1 233 ? -19.555 -14.407 11.873 1.00 97.56 233 MET A O 1
ATOM 1895 N N . GLN A 1 234 ? -18.382 -13.737 10.080 1.00 98.00 234 GLN A N 1
ATOM 1896 C CA . GLN A 1 234 ? -19.493 -13.090 9.390 1.00 98.00 234 GLN A CA 1
ATOM 1897 C C . GLN A 1 234 ? -20.617 -14.086 9.102 1.00 98.00 234 GLN A C 1
ATOM 1899 O O . GLN A 1 234 ? -21.764 -13.801 9.407 1.00 98.00 234 GLN A O 1
ATOM 1904 N N . GLN A 1 235 ? -20.310 -15.287 8.607 1.00 97.56 235 GLN A N 1
ATOM 1905 C CA . GLN A 1 235 ? -21.326 -16.326 8.382 1.00 97.56 235 GLN A CA 1
ATOM 1906 C C . GLN A 1 235 ? -22.089 -16.715 9.658 1.00 97.56 235 GLN A C 1
ATOM 1908 O O . GLN A 1 235 ? -23.246 -17.115 9.582 1.00 97.56 235 GLN A O 1
ATOM 1913 N N . LYS A 1 236 ? -21.452 -16.606 10.830 1.00 97.75 236 LYS A N 1
ATOM 1914 C CA . LYS A 1 236 ? -22.077 -16.892 12.131 1.00 97.75 236 LYS A CA 1
ATOM 1915 C C . LYS A 1 236 ? -22.840 -15.703 12.711 1.00 97.75 236 LYS A C 1
ATOM 1917 O O . LYS A 1 236 ? -23.713 -15.910 13.547 1.00 97.75 236 LYS A O 1
ATOM 1922 N N . ALA A 1 237 ? -22.489 -14.485 12.310 1.00 96.81 237 ALA A N 1
ATOM 1923 C CA . ALA A 1 237 ? -23.082 -13.245 12.793 1.00 96.81 237 ALA A CA 1
ATOM 1924 C C . ALA A 1 237 ? -23.247 -12.234 11.637 1.00 96.81 237 ALA A C 1
ATOM 1926 O O . ALA A 1 237 ? -22.604 -11.178 11.649 1.00 96.81 237 ALA A O 1
ATOM 1927 N N . PRO A 1 238 ? -24.080 -12.549 10.622 1.00 96.62 238 PRO A N 1
ATOM 1928 C CA . PRO A 1 238 ? -24.167 -11.758 9.391 1.00 96.62 238 PRO A CA 1
ATOM 1929 C C . PRO A 1 238 ? -24.697 -10.343 9.640 1.00 96.62 238 PRO A C 1
ATOM 1931 O O . PRO A 1 238 ? -24.220 -9.396 9.024 1.00 96.62 238 PRO A O 1
ATOM 1934 N N . ASP A 1 239 ? -25.591 -10.182 10.617 1.00 95.81 239 ASP A N 1
ATOM 1935 C CA . ASP A 1 239 ? -26.138 -8.876 11.012 1.00 95.81 239 ASP A CA 1
ATOM 1936 C C . ASP A 1 239 ? -25.106 -7.990 11.726 1.00 95.81 239 ASP A C 1
ATOM 1938 O O . ASP A 1 239 ? -25.306 -6.789 11.905 1.00 95.81 239 ASP A O 1
ATOM 1942 N N . PHE A 1 240 ? -23.994 -8.582 12.166 1.00 95.19 240 PHE A N 1
ATOM 1943 C CA . PHE A 1 240 ? -22.996 -7.910 12.984 1.00 95.19 240 PHE A CA 1
ATOM 1944 C C . PHE A 1 240 ? -21.745 -7.503 12.203 1.00 95.19 240 PHE A C 1
ATOM 1946 O O . PHE A 1 240 ? -21.145 -6.451 12.465 1.00 95.19 240 PHE A O 1
ATOM 1953 N N . ILE A 1 241 ? -21.371 -8.333 11.228 1.00 96.62 241 ILE A N 1
ATOM 1954 C CA . ILE A 1 241 ? -20.174 -8.174 10.405 1.00 96.62 241 ILE A CA 1
ATOM 1955 C C . ILE A 1 241 ? -20.604 -7.961 8.951 1.00 96.62 241 ILE A C 1
ATOM 1957 O O . ILE A 1 241 ? -20.731 -8.905 8.175 1.00 96.62 241 ILE A O 1
ATOM 1961 N N . SER A 1 242 ? -20.826 -6.705 8.568 1.00 95.69 242 SER A N 1
ATOM 1962 C CA . SER A 1 242 ? -21.067 -6.353 7.166 1.00 95.69 242 SER A CA 1
ATOM 1963 C C . SER A 1 242 ? -19.833 -6.641 6.301 1.00 95.69 242 SER A C 1
ATOM 1965 O O . SER A 1 242 ? -18.710 -6.685 6.806 1.00 95.69 242 SER A O 1
ATOM 1967 N N . ASP A 1 243 ? -20.019 -6.778 4.985 1.00 92.19 243 ASP A N 1
ATOM 1968 C CA . ASP A 1 243 ? -18.907 -6.958 4.033 1.00 92.19 243 ASP A CA 1
ATOM 1969 C C . ASP A 1 243 ? -17.864 -5.836 4.127 1.00 92.19 243 ASP A C 1
ATOM 1971 O O . ASP A 1 243 ? -16.663 -6.065 3.995 1.00 92.19 243 ASP A O 1
ATOM 1975 N N . GLU A 1 244 ? -18.317 -4.616 4.405 1.00 91.00 244 GLU A N 1
ATOM 1976 C CA . GLU A 1 244 ? -17.445 -3.472 4.653 1.00 91.00 244 GLU A CA 1
ATOM 1977 C C . GLU A 1 244 ? -16.557 -3.694 5.885 1.00 91.00 244 GLU A C 1
ATOM 1979 O O . GLU A 1 244 ? -15.331 -3.575 5.805 1.00 91.00 244 GLU A O 1
ATOM 1984 N N . LYS A 1 245 ? -17.155 -4.106 7.011 1.00 95.19 245 LYS A N 1
ATOM 1985 C CA . LYS A 1 245 ? -16.411 -4.421 8.235 1.00 95.19 245 LYS A CA 1
ATOM 1986 C C . LYS A 1 245 ? -15.437 -5.574 8.032 1.00 95.19 245 LYS A C 1
ATOM 1988 O O . LYS A 1 245 ? -14.358 -5.540 8.615 1.00 95.19 245 LYS A O 1
ATOM 1993 N N . VAL A 1 246 ? -15.766 -6.570 7.201 1.00 94.88 246 VAL A N 1
ATOM 1994 C CA . VAL A 1 246 ? -14.824 -7.653 6.869 1.00 94.88 246 VAL A CA 1
ATOM 1995 C C . VAL A 1 246 ? -13.521 -7.080 6.312 1.00 94.88 246 VAL A C 1
ATOM 1997 O O . VAL A 1 246 ? -12.444 -7.472 6.762 1.00 94.88 246 VAL A O 1
ATOM 2000 N N . ASN A 1 247 ? -13.613 -6.128 5.382 1.00 90.25 247 ASN A N 1
ATOM 2001 C CA . ASN A 1 247 ? -12.441 -5.518 4.759 1.00 90.25 247 ASN A CA 1
ATOM 2002 C C . ASN A 1 247 ? -11.660 -4.626 5.736 1.00 90.25 247 ASN A C 1
ATOM 2004 O O . ASN A 1 247 ? -10.434 -4.717 5.777 1.00 90.25 247 ASN A O 1
ATOM 2008 N N . LEU A 1 248 ? -12.343 -3.818 6.557 1.00 92.25 248 LEU A N 1
ATOM 2009 C CA . LEU A 1 248 ? -11.693 -2.976 7.574 1.00 92.25 248 LEU A CA 1
ATOM 2010 C C . LEU A 1 248 ? -10.948 -3.816 8.621 1.00 92.25 248 LEU A C 1
ATOM 2012 O O . LEU A 1 248 ? -9.793 -3.542 8.938 1.00 92.25 248 LEU A O 1
ATOM 2016 N N . ILE A 1 249 ? -11.577 -4.887 9.109 1.00 95.69 249 ILE A N 1
ATOM 2017 C CA . ILE A 1 249 ? -10.975 -5.791 10.096 1.00 95.69 249 ILE A CA 1
ATOM 2018 C C . ILE A 1 249 ? -9.800 -6.564 9.474 1.00 95.69 249 ILE A C 1
ATOM 2020 O O . ILE A 1 249 ? -8.768 -6.748 10.120 1.00 95.69 249 ILE A O 1
ATOM 2024 N N . ALA A 1 250 ? -9.915 -7.009 8.219 1.00 92.12 250 ALA A N 1
ATOM 2025 C CA . ALA A 1 250 ? -8.812 -7.672 7.524 1.00 92.12 250 ALA A CA 1
ATOM 2026 C C . ALA A 1 250 ? -7.612 -6.727 7.335 1.00 92.12 250 ALA A C 1
ATOM 2028 O O . ALA A 1 250 ? -6.478 -7.119 7.617 1.00 92.12 250 ALA A O 1
ATOM 2029 N N . ALA A 1 251 ? -7.863 -5.474 6.937 1.00 87.69 251 ALA A N 1
ATOM 2030 C CA . ALA A 1 251 ? -6.836 -4.443 6.813 1.00 87.69 251 ALA A CA 1
ATOM 2031 C C . ALA A 1 251 ? -6.152 -4.144 8.158 1.00 87.69 251 ALA A C 1
ATOM 2033 O O . ALA A 1 251 ? -4.921 -4.094 8.208 1.00 87.69 251 ALA A O 1
ATOM 2034 N N . TYR A 1 252 ? -6.925 -4.045 9.247 1.00 93.31 252 TYR A N 1
ATOM 2035 C CA . TYR A 1 252 ? -6.402 -3.894 10.608 1.00 93.31 252 TYR A CA 1
ATOM 2036 C C . TYR A 1 252 ? -5.388 -4.996 10.952 1.00 93.31 252 TYR A C 1
ATOM 2038 O O . TYR A 1 252 ? -4.252 -4.708 11.341 1.00 93.31 252 TYR A O 1
ATOM 2046 N N . PHE A 1 253 ? -5.759 -6.269 10.768 1.00 92.81 253 PHE A N 1
ATOM 2047 C CA . PHE A 1 253 ? -4.865 -7.386 11.083 1.00 92.81 253 PHE A CA 1
ATOM 2048 C C . PHE A 1 253 ? -3.637 -7.429 10.181 1.00 92.81 253 PHE A C 1
ATOM 2050 O O . PHE A 1 253 ? -2.534 -7.652 10.675 1.00 92.81 253 PHE A O 1
ATOM 2057 N N . HIS A 1 254 ? -3.804 -7.187 8.881 1.00 87.69 254 HIS A N 1
ATOM 2058 C CA . HIS A 1 254 ? -2.686 -7.142 7.945 1.00 87.69 254 HIS A CA 1
ATOM 2059 C C . HIS A 1 254 ? -1.657 -6.076 8.354 1.00 87.69 254 HIS A C 1
ATOM 2061 O O . HIS A 1 254 ? -0.468 -6.374 8.493 1.00 87.69 254 HIS A O 1
ATOM 2067 N N . ARG A 1 255 ? -2.122 -4.851 8.636 1.00 86.56 255 ARG A N 1
ATOM 2068 C CA . ARG A 1 255 ? -1.284 -3.739 9.108 1.00 86.56 255 ARG A CA 1
ATOM 2069 C C . ARG A 1 255 ? -0.570 -4.098 10.411 1.00 86.56 255 ARG A C 1
ATOM 2071 O O . ARG A 1 255 ? 0.633 -3.880 10.531 1.00 86.56 255 ARG A O 1
ATOM 2078 N N . ARG A 1 256 ? -1.285 -4.701 11.366 1.00 88.75 256 ARG A N 1
ATOM 2079 C CA . ARG A 1 256 ? -0.721 -5.142 12.648 1.00 88.75 256 ARG A CA 1
ATOM 2080 C C . ARG A 1 256 ? 0.402 -6.163 12.464 1.00 88.75 256 ARG A C 1
ATOM 2082 O O . ARG A 1 256 ? 1.476 -5.977 13.030 1.00 88.75 256 ARG A O 1
ATOM 2089 N N . GLU A 1 257 ? 0.179 -7.227 11.688 1.00 85.69 257 GLU A N 1
ATOM 2090 C CA . GLU A 1 257 ? 1.204 -8.257 11.455 1.00 85.69 257 GLU A CA 1
ATO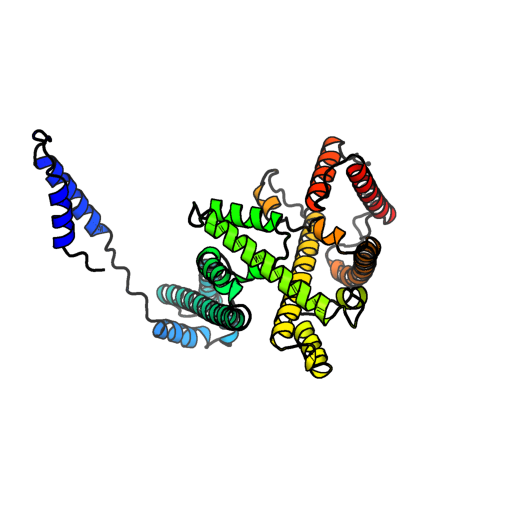M 2091 C C . GLU A 1 257 ? 2.435 -7.667 10.749 1.00 85.69 257 GLU A C 1
ATOM 2093 O O . GLU A 1 257 ? 3.565 -7.984 11.122 1.00 85.69 257 GLU A O 1
ATOM 2098 N N . LEU A 1 258 ? 2.244 -6.750 9.791 1.00 79.06 258 LEU A N 1
ATOM 2099 C CA . LEU A 1 258 ? 3.353 -6.056 9.132 1.00 79.06 258 LEU A CA 1
ATOM 2100 C C . LEU A 1 258 ? 4.130 -5.145 10.084 1.00 79.06 258 LEU A C 1
ATOM 2102 O O . LEU A 1 258 ? 5.362 -5.157 10.060 1.00 79.06 258 LEU A O 1
ATOM 2106 N N . SER A 1 259 ? 3.448 -4.387 10.943 1.00 79.75 259 SER A N 1
ATOM 2107 C CA . SER A 1 259 ? 4.102 -3.573 11.970 1.00 79.75 259 SER A CA 1
ATOM 2108 C C . SER A 1 259 ? 4.912 -4.435 12.942 1.00 79.75 259 SER A C 1
ATOM 2110 O O . SER A 1 259 ? 6.064 -4.112 13.227 1.00 79.75 259 SER A O 1
ATOM 2112 N N . LEU A 1 260 ? 4.368 -5.569 13.394 1.00 77.88 260 LEU A N 1
ATOM 2113 C CA . LEU A 1 260 ? 5.094 -6.513 14.250 1.00 77.88 260 LEU A CA 1
ATOM 2114 C C . LEU A 1 260 ? 6.321 -7.099 13.543 1.00 77.88 260 LEU A C 1
ATOM 2116 O O . LEU A 1 260 ? 7.402 -7.150 14.133 1.00 77.88 260 LEU A O 1
ATOM 2120 N N . ALA A 1 261 ? 6.180 -7.484 12.273 1.00 74.31 261 ALA A N 1
ATOM 2121 C CA . ALA A 1 261 ? 7.292 -7.972 11.469 1.00 74.31 261 ALA A CA 1
ATOM 2122 C C . ALA A 1 261 ? 8.388 -6.905 11.325 1.00 74.31 261 ALA A C 1
ATOM 2124 O O . ALA A 1 261 ? 9.559 -7.207 11.532 1.00 74.31 261 ALA A O 1
ATOM 2125 N N . GLN A 1 262 ? 8.036 -5.647 11.038 1.00 71.50 262 GLN A N 1
ATOM 2126 C CA . GLN A 1 262 ? 9.001 -4.546 10.920 1.00 71.50 262 GLN A CA 1
ATOM 2127 C C . GLN A 1 262 ? 9.767 -4.298 12.223 1.00 71.50 262 GLN A C 1
ATOM 2129 O O . GLN A 1 262 ? 10.989 -4.143 12.192 1.00 71.50 262 GLN A O 1
ATOM 2134 N N . ILE A 1 263 ? 9.073 -4.309 13.365 1.00 71.69 263 ILE A N 1
ATOM 2135 C CA . ILE A 1 263 ? 9.702 -4.180 14.687 1.00 71.69 263 ILE A CA 1
ATOM 2136 C C . ILE A 1 263 ? 10.683 -5.335 14.923 1.00 71.69 263 ILE A C 1
ATOM 2138 O O . ILE A 1 263 ? 11.793 -5.113 15.410 1.00 71.69 263 ILE A O 1
ATOM 2142 N N . PHE A 1 264 ? 10.301 -6.559 14.552 1.00 70.69 264 PHE A N 1
ATOM 2143 C CA . PHE A 1 264 ? 11.150 -7.739 14.694 1.00 70.69 264 PHE A CA 1
ATOM 2144 C C . PHE A 1 264 ? 12.389 -7.671 13.791 1.00 70.69 264 PHE A C 1
ATOM 2146 O O . PHE A 1 264 ? 13.509 -7.781 14.286 1.00 70.69 264 PHE A O 1
ATOM 2153 N N . TYR A 1 265 ? 12.214 -7.395 12.495 1.00 68.19 265 TYR A N 1
ATOM 2154 C CA . TYR A 1 265 ? 13.321 -7.241 11.545 1.00 68.19 265 TYR A CA 1
ATOM 2155 C C . TYR A 1 265 ? 14.283 -6.118 11.952 1.00 68.19 265 TYR A C 1
ATOM 2157 O O . TYR A 1 265 ? 15.498 -6.285 11.840 1.00 68.19 265 TYR A O 1
ATOM 2165 N N . GLY A 1 266 ? 13.765 -4.997 12.466 1.00 69.25 266 GLY A N 1
ATOM 2166 C CA . GLY A 1 266 ? 14.587 -3.916 13.008 1.00 69.25 266 GLY A CA 1
ATOM 2167 C C . GLY A 1 266 ? 15.452 -4.375 14.186 1.00 69.25 266 GLY A C 1
ATOM 2168 O O . GLY A 1 266 ? 16.657 -4.126 14.191 1.00 69.25 266 GLY A O 1
ATOM 2169 N N . LYS A 1 267 ? 14.867 -5.107 15.144 1.00 59.62 267 LYS A N 1
ATOM 2170 C CA . LYS A 1 267 ? 15.587 -5.646 16.312 1.00 59.62 267 LYS A CA 1
ATOM 2171 C C . LYS A 1 267 ? 16.627 -6.700 15.930 1.00 59.62 267 LYS A C 1
ATOM 2173 O O . LYS A 1 267 ? 17.760 -6.606 16.386 1.00 59.62 267 LYS A O 1
ATOM 2178 N N . CYS A 1 268 ? 16.289 -7.646 15.053 1.00 61.28 268 CYS A N 1
ATOM 2179 C CA . CYS A 1 268 ? 17.240 -8.654 14.578 1.00 61.28 268 CYS A CA 1
ATOM 2180 C C . CYS A 1 268 ? 18.420 -8.015 13.846 1.00 61.28 268 CYS A C 1
ATOM 2182 O O . CYS A 1 268 ? 19.557 -8.421 14.059 1.00 61.28 268 CYS A O 1
ATOM 2184 N N . ARG A 1 269 ? 18.185 -6.978 13.031 1.00 55.09 269 ARG A N 1
ATOM 2185 C CA . ARG A 1 269 ? 19.277 -6.267 12.361 1.00 55.09 269 ARG A CA 1
ATOM 2186 C C . ARG A 1 269 ? 20.209 -5.593 13.364 1.00 55.09 269 ARG A C 1
ATOM 2188 O O . ARG A 1 269 ? 21.410 -5.689 13.185 1.00 55.09 269 ARG A O 1
ATOM 2195 N N . LEU A 1 270 ? 19.687 -4.974 14.423 1.00 54.81 270 LEU A N 1
ATOM 2196 C CA . LEU A 1 270 ? 20.523 -4.385 15.478 1.00 54.81 270 LEU A CA 1
ATOM 2197 C C . LEU A 1 270 ? 21.362 -5.436 16.224 1.00 54.81 270 LEU A C 1
ATOM 2199 O O . LEU A 1 270 ? 22.468 -5.121 16.648 1.00 54.81 270 LEU A O 1
ATOM 2203 N N . CYS A 1 271 ? 20.869 -6.671 16.353 1.00 51.06 271 CYS A N 1
ATOM 2204 C CA . CYS A 1 271 ? 21.612 -7.766 16.982 1.00 51.06 271 CYS A CA 1
ATOM 2205 C C . CYS A 1 271 ? 22.635 -8.431 16.043 1.00 51.06 271 CYS A C 1
ATOM 2207 O O . CYS A 1 271 ? 23.720 -8.764 16.495 1.00 51.06 271 CYS A O 1
ATOM 2209 N N . HIS A 1 272 ? 22.331 -8.590 14.750 1.00 53.06 272 HIS A N 1
ATOM 2210 C CA . HIS A 1 272 ? 23.207 -9.275 13.784 1.00 53.06 272 HIS A CA 1
ATOM 2211 C C . HIS A 1 272 ? 24.162 -8.347 13.016 1.00 53.06 272 HIS A C 1
ATOM 2213 O O . HIS A 1 272 ? 25.045 -8.833 12.318 1.00 53.06 272 HIS A O 1
ATOM 2219 N N . PHE A 1 273 ? 24.019 -7.021 13.128 1.00 51.12 273 PHE A N 1
ATOM 2220 C CA . PHE A 1 273 ? 24.933 -6.063 12.486 1.00 51.12 273 PHE A CA 1
ATOM 2221 C C . PHE A 1 273 ? 26.364 -6.127 13.047 1.00 51.12 273 PHE A C 1
ATOM 2223 O O . PHE A 1 273 ? 27.288 -5.660 12.394 1.00 51.12 273 PHE A O 1
ATOM 2230 N N . PHE A 1 274 ? 26.553 -6.713 14.232 1.00 52.12 274 PHE A N 1
ATOM 2231 C CA . PHE A 1 274 ? 27.853 -6.798 14.903 1.00 52.12 274 PHE A CA 1
ATOM 2232 C C . PHE A 1 274 ? 28.632 -8.095 14.626 1.00 52.12 274 PHE A C 1
ATOM 2234 O O . PHE A 1 274 ? 29.786 -8.176 15.029 1.00 52.12 274 PHE A O 1
ATOM 2241 N N . ASP A 1 275 ? 28.046 -9.074 13.925 1.00 47.12 275 ASP A N 1
ATOM 2242 C CA . ASP A 1 275 ? 28.700 -10.367 13.639 1.00 47.12 275 ASP A CA 1
ATOM 2243 C C . ASP A 1 275 ? 29.282 -10.472 12.219 1.00 47.12 275 ASP A C 1
ATOM 2245 O O . ASP A 1 275 ? 30.010 -11.417 11.913 1.00 47.12 275 ASP A O 1
ATOM 2249 N N . SER A 1 276 ? 28.985 -9.526 11.322 1.00 45.34 276 SER A N 1
ATOM 2250 C CA . SER A 1 276 ? 29.629 -9.491 10.008 1.00 45.34 276 SER A CA 1
ATOM 2251 C C . SER A 1 276 ? 30.922 -8.687 10.091 1.00 45.34 276 SER A C 1
ATOM 2253 O O . SER A 1 276 ? 30.880 -7.463 10.179 1.00 45.34 276 SER A O 1
ATOM 2255 N N . ASP A 1 277 ? 32.051 -9.384 9.998 1.00 45.47 277 ASP A N 1
ATOM 2256 C CA . ASP A 1 277 ? 33.440 -8.891 9.944 1.00 45.47 277 ASP A CA 1
ATOM 2257 C C . ASP A 1 277 ? 33.747 -7.968 8.730 1.00 45.47 277 ASP A C 1
ATOM 2259 O O . ASP A 1 277 ? 34.897 -7.777 8.333 1.00 45.47 277 ASP A O 1
ATOM 2263 N N . GLU A 1 278 ? 32.724 -7.395 8.088 1.00 42.94 278 GLU A N 1
ATOM 2264 C CA . GLU A 1 278 ? 32.896 -6.416 7.021 1.00 42.94 278 GLU A CA 1
ATOM 2265 C C . GLU A 1 278 ? 33.141 -5.032 7.628 1.00 42.94 278 GLU A C 1
ATOM 2267 O O . GLU A 1 278 ? 32.254 -4.374 8.173 1.00 42.94 278 GLU A O 1
ATOM 2272 N N . THR A 1 279 ? 34.386 -4.583 7.495 1.00 49.28 279 THR A N 1
ATOM 2273 C CA . THR A 1 279 ? 34.869 -3.227 7.753 1.00 49.28 279 THR A CA 1
ATOM 2274 C C . THR A 1 279 ? 34.097 -2.197 6.924 1.00 49.28 279 THR A C 1
ATOM 2276 O O . THR A 1 279 ? 34.526 -1.764 5.857 1.00 49.28 279 THR A O 1
ATOM 2279 N N . ILE A 1 280 ? 32.942 -1.764 7.428 1.00 43.69 280 ILE A N 1
ATOM 2280 C CA . ILE A 1 280 ? 32.188 -0.639 6.874 1.00 43.69 280 ILE A CA 1
ATOM 2281 C C . ILE A 1 280 ? 32.511 0.617 7.682 1.00 43.69 280 ILE A C 1
ATOM 2283 O O . ILE A 1 280 ? 32.420 0.645 8.909 1.00 43.69 280 ILE A O 1
ATOM 2287 N N . HIS A 1 281 ? 32.901 1.668 6.960 1.00 40.72 281 HIS A N 1
ATOM 2288 C CA . HIS A 1 281 ? 33.210 2.993 7.480 1.00 40.72 281 HIS A CA 1
ATOM 2289 C C . HIS A 1 281 ? 32.139 3.496 8.461 1.00 40.72 281 HIS A C 1
ATOM 2291 O O . HIS A 1 281 ? 30.971 3.665 8.109 1.00 40.72 281 HIS A O 1
ATOM 2297 N N . GLN A 1 282 ? 32.568 3.772 9.694 1.00 39.34 282 GLN A N 1
ATOM 2298 C CA . GLN A 1 282 ? 31.795 4.505 10.690 1.00 39.34 282 GLN A CA 1
ATOM 2299 C C . GLN A 1 282 ? 31.324 5.840 10.089 1.00 39.34 282 GLN A C 1
ATOM 2301 O O . GLN A 1 282 ? 32.150 6.678 9.733 1.00 39.34 282 GLN A O 1
ATOM 2306 N N . GLY A 1 283 ? 30.005 6.043 9.992 1.00 36.97 283 GLY A N 1
ATOM 2307 C CA . GLY A 1 283 ? 29.435 7.373 9.756 1.00 36.97 283 GLY A CA 1
ATOM 2308 C C . GLY A 1 283 ? 28.473 7.547 8.580 1.00 36.97 283 GLY A C 1
ATOM 2309 O O . GLY A 1 283 ? 28.501 8.618 7.985 1.00 36.97 283 GLY A O 1
ATOM 2310 N N . ASP A 1 284 ? 27.598 6.585 8.256 1.00 40.38 284 ASP A N 1
ATOM 2311 C CA . ASP A 1 284 ? 26.462 6.843 7.347 1.00 40.38 284 ASP A CA 1
ATOM 2312 C C . ASP A 1 284 ? 25.120 7.019 8.107 1.00 40.38 284 ASP A C 1
ATOM 2314 O O . ASP A 1 284 ? 24.444 6.036 8.434 1.00 40.38 284 ASP A O 1
ATOM 2318 N N . PRO A 1 285 ? 24.678 8.269 8.365 1.00 37.31 285 PRO A N 1
ATOM 2319 C CA . PRO A 1 285 ? 23.381 8.590 8.965 1.00 37.31 285 PRO A CA 1
ATOM 2320 C C . PRO A 1 285 ? 22.162 8.090 8.173 1.00 37.31 285 PRO A C 1
ATOM 2322 O O . PRO A 1 285 ? 21.056 8.033 8.719 1.00 37.31 285 PRO A O 1
ATOM 2325 N N . GLN A 1 286 ? 22.307 7.732 6.890 1.00 39.31 286 GLN A N 1
ATOM 2326 C CA . GLN A 1 286 ? 21.184 7.246 6.082 1.00 39.31 286 GLN A CA 1
ATOM 2327 C C . GLN A 1 286 ? 20.740 5.828 6.473 1.00 39.31 286 GLN A C 1
ATOM 2329 O O . GLN A 1 286 ? 19.583 5.460 6.241 1.00 39.31 286 GLN A O 1
ATOM 2334 N N . LEU A 1 287 ? 21.612 5.048 7.122 1.00 37.38 287 LEU A N 1
ATOM 2335 C CA . LEU A 1 287 ? 21.309 3.688 7.575 1.00 37.38 287 LEU A CA 1
ATOM 2336 C C . LEU A 1 287 ? 20.375 3.651 8.795 1.00 37.38 287 LEU A C 1
ATOM 2338 O O . LEU A 1 287 ? 19.491 2.791 8.839 1.00 37.38 287 LEU A O 1
ATOM 2342 N N . LEU A 1 288 ? 20.488 4.613 9.722 1.00 34.44 288 LEU A N 1
ATOM 2343 C CA . LEU A 1 288 ? 19.577 4.752 10.871 1.00 34.44 288 LEU A CA 1
ATOM 2344 C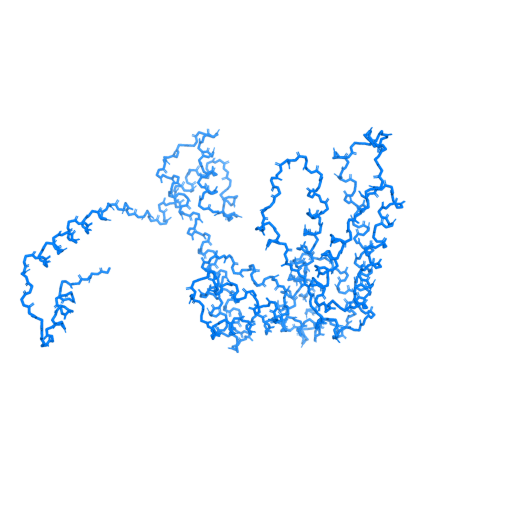 C . LEU A 1 288 ? 18.167 5.197 10.440 1.00 34.44 288 LEU A C 1
ATOM 2346 O O . LEU A 1 288 ? 17.166 4.720 10.969 1.00 34.44 288 LEU A O 1
ATOM 2350 N N . ASN A 1 289 ? 18.070 6.047 9.413 1.00 36.88 289 ASN A N 1
ATOM 2351 C CA . ASN A 1 289 ? 16.794 6.573 8.911 1.00 36.88 289 ASN A CA 1
ATOM 2352 C C . ASN A 1 289 ? 15.903 5.528 8.213 1.00 36.88 289 ASN A C 1
ATOM 2354 O O . ASN A 1 289 ? 14.730 5.793 7.947 1.00 36.88 289 ASN A O 1
ATOM 2358 N N . ARG A 1 290 ? 16.420 4.324 7.930 1.00 35.62 290 ARG A N 1
ATOM 2359 C CA . ARG A 1 290 ? 15.614 3.193 7.436 1.00 35.62 290 ARG A CA 1
ATOM 2360 C C . ARG A 1 290 ? 14.967 2.371 8.554 1.00 35.62 290 ARG A C 1
ATOM 2362 O O . ARG A 1 290 ? 14.202 1.460 8.246 1.00 35.62 290 ARG A O 1
ATOM 2369 N N . LEU A 1 291 ? 15.254 2.680 9.819 1.00 33.44 291 LEU A N 1
ATOM 2370 C CA . LEU A 1 291 ? 14.948 1.826 10.963 1.00 33.44 291 LEU A CA 1
ATOM 2371 C C . LEU A 1 291 ? 14.162 2.579 12.050 1.00 33.44 291 LEU A C 1
ATOM 2373 O O . LEU A 1 291 ? 14.558 2.583 13.207 1.00 33.44 291 LEU A O 1
ATOM 2377 N N . ILE A 1 292 ? 13.053 3.240 11.698 1.00 32.28 292 ILE A N 1
ATOM 2378 C CA . ILE A 1 292 ? 12.167 3.861 12.699 1.00 32.28 292 ILE A CA 1
ATOM 2379 C C . ILE A 1 292 ? 10.692 3.641 12.335 1.00 32.28 292 ILE A C 1
ATOM 2381 O O . ILE A 1 292 ? 10.140 4.323 11.470 1.00 32.28 292 ILE A O 1
ATOM 2385 N N . VAL A 1 293 ? 10.053 2.707 13.047 1.00 33.12 293 VAL A N 1
ATOM 2386 C CA . VAL A 1 293 ? 8.612 2.701 13.352 1.00 33.12 293 VAL A CA 1
ATOM 2387 C C . VAL A 1 293 ? 8.468 2.149 14.771 1.00 33.12 293 VAL A C 1
ATOM 2389 O O . VAL A 1 293 ? 8.658 0.951 14.967 1.00 33.12 293 VAL A O 1
ATOM 2392 N N . LEU A 1 294 ? 8.146 2.999 15.750 1.00 34.25 294 LEU A N 1
ATOM 2393 C CA . LEU A 1 294 ? 7.604 2.565 17.039 1.00 34.25 294 LEU A CA 1
ATOM 2394 C C . LEU A 1 294 ? 6.482 3.502 17.507 1.00 34.25 294 LEU A C 1
ATOM 2396 O O . LEU A 1 294 ? 6.402 4.655 17.084 1.00 34.25 294 LEU A O 1
ATOM 2400 N N . ALA A 1 295 ? 5.575 2.884 18.262 1.00 30.56 295 ALA A N 1
ATOM 2401 C CA . ALA A 1 295 ? 4.263 3.345 18.689 1.00 30.56 295 ALA A CA 1
ATOM 2402 C C . ALA A 1 295 ? 4.325 4.341 19.859 1.00 30.56 295 ALA A C 1
ATOM 2404 O O . ALA A 1 295 ? 5.298 4.370 20.604 1.00 30.56 295 ALA A O 1
ATOM 2405 N N . ASP A 1 296 ? 3.255 5.122 19.991 1.00 32.25 296 ASP A N 1
ATOM 2406 C CA . ASP A 1 296 ? 3.124 6.303 20.848 1.00 32.25 296 ASP A CA 1
ATOM 2407 C C . ASP A 1 296 ? 2.138 6.086 22.011 1.00 32.25 296 ASP A C 1
ATOM 2409 O O . ASP A 1 296 ? 1.305 5.173 21.988 1.00 32.25 296 ASP A O 1
ATOM 2413 N N . LYS A 1 297 ? 2.276 6.950 23.017 1.00 30.98 297 LYS A N 1
ATOM 2414 C CA . LYS A 1 297 ? 1.657 7.014 24.342 1.00 30.98 297 LYS A CA 1
ATOM 2415 C C . LYS A 1 297 ? 0.126 6.967 24.335 1.00 30.98 297 LYS A C 1
ATOM 2417 O O . LYS A 1 297 ? -0.450 6.329 25.213 1.00 30.98 297 LYS A O 1
ATOM 2422 N N . ASP A 1 298 ? -0.526 7.503 23.308 1.00 36.47 298 ASP A N 1
ATOM 2423 C CA . ASP A 1 298 ? -1.996 7.523 23.222 1.00 36.47 298 ASP A CA 1
ATOM 2424 C C . ASP A 1 298 ? -2.605 6.129 22.988 1.00 36.47 298 ASP A C 1
ATOM 2426 O O . ASP A 1 298 ? -3.732 5.850 23.404 1.00 36.47 298 ASP A O 1
ATOM 2430 N N . PHE A 1 299 ? -1.829 5.198 22.415 1.00 35.69 299 PHE A N 1
ATOM 2431 C CA . PHE A 1 299 ? -2.219 3.786 22.326 1.00 35.69 299 PHE A CA 1
ATOM 2432 C C . PHE A 1 299 ? -2.203 3.093 23.703 1.00 35.69 299 PHE A C 1
ATOM 2434 O O . PHE A 1 299 ? -2.863 2.074 23.894 1.00 35.69 299 PHE A O 1
ATOM 2441 N N . GLY A 1 300 ? -1.456 3.639 24.667 1.00 32.50 300 GLY A N 1
ATOM 2442 C CA . GLY A 1 300 ? -1.359 3.136 26.037 1.00 32.50 300 GLY A CA 1
ATOM 2443 C C . GLY A 1 300 ? -2.373 3.741 27.010 1.00 32.50 300 GLY A C 1
ATOM 2444 O O . GLY A 1 300 ? -2.621 3.135 28.043 1.00 32.50 300 GLY A O 1
ATOM 2445 N N . GLU A 1 301 ? -2.979 4.894 26.709 1.00 32.03 301 GLU A N 1
ATOM 2446 C CA . GLU A 1 301 ? -3.958 5.525 27.614 1.00 32.03 301 GLU A CA 1
ATOM 2447 C C . GLU A 1 301 ? -5.385 4.966 27.444 1.00 32.03 301 GLU A C 1
ATOM 2449 O O . GLU A 1 301 ? -6.185 5.022 28.376 1.00 32.03 301 GLU A O 1
ATOM 2454 N N . THR A 1 302 ? -5.698 4.347 26.298 1.00 37.09 302 THR A N 1
ATOM 2455 C CA . THR A 1 302 ? -6.985 3.660 26.046 1.00 37.09 302 THR A CA 1
ATOM 2456 C C . THR A 1 302 ? -6.965 2.152 26.336 1.00 37.09 302 THR A C 1
ATOM 2458 O O . THR A 1 302 ? -8.017 1.512 26.323 1.00 37.09 302 THR A O 1
ATOM 2461 N N . LEU A 1 303 ? -5.796 1.579 26.635 1.00 31.97 303 LEU A N 1
ATOM 2462 C CA . LEU A 1 303 ? -5.610 0.188 27.055 1.00 31.97 303 LEU A CA 1
ATOM 2463 C C . LEU A 1 303 ? -5.135 0.192 28.507 1.00 31.97 303 LEU A C 1
ATOM 2465 O O . LEU A 1 303 ? -4.082 0.748 28.800 1.00 31.97 303 LEU A O 1
ATOM 2469 N N . GLU A 1 304 ? -5.878 -0.425 29.432 1.00 35.97 304 GLU A N 1
ATOM 2470 C CA . GLU A 1 304 ? -5.415 -0.521 30.820 1.00 35.97 304 GLU A CA 1
ATOM 2471 C C . GLU A 1 304 ? -3.986 -1.101 30.850 1.00 35.97 304 GLU A C 1
ATOM 2473 O O . GLU A 1 304 ? -3.663 -2.037 30.120 1.00 35.97 304 GLU A O 1
ATOM 2478 N N . ILE A 1 305 ? -3.107 -0.581 31.718 1.00 36.88 305 ILE A N 1
ATOM 2479 C CA . ILE A 1 305 ? -1.693 -1.009 31.863 1.00 36.88 305 ILE A CA 1
ATOM 2480 C C . ILE A 1 305 ? -1.553 -2.540 32.022 1.00 36.88 305 ILE A C 1
ATOM 2482 O O . ILE A 1 305 ? -0.514 -3.134 31.713 1.00 36.88 305 ILE A O 1
ATOM 2486 N N . ARG A 1 306 ? -2.614 -3.205 32.484 1.00 32.59 306 ARG A N 1
ATOM 2487 C CA . ARG A 1 306 ? -2.715 -4.660 32.594 1.00 32.59 306 ARG A CA 1
ATOM 2488 C C . ARG A 1 306 ? -2.782 -5.361 31.226 1.00 32.59 306 ARG A C 1
ATOM 2490 O O . ARG A 1 306 ? -2.146 -6.399 31.061 1.00 32.59 306 ARG A O 1
ATOM 2497 N N . ASP A 1 307 ? -3.440 -4.766 30.236 1.00 38.03 307 ASP A N 1
ATOM 2498 C CA . ASP A 1 307 ? -3.607 -5.302 28.880 1.00 38.03 307 ASP A CA 1
ATOM 2499 C C . ASP A 1 307 ? -2.326 -5.184 28.046 1.00 38.03 307 ASP A C 1
ATOM 2501 O O . ASP A 1 307 ? -1.960 -6.122 27.335 1.00 38.03 307 ASP A O 1
ATOM 2505 N N . VAL A 1 308 ? -1.574 -4.086 28.191 1.00 36.59 308 VAL A N 1
ATOM 2506 C CA . VAL A 1 308 ? -0.274 -3.897 27.517 1.00 36.59 308 VAL A CA 1
ATOM 2507 C C . VAL A 1 308 ? 0.787 -4.844 28.081 1.00 36.59 308 VAL A C 1
ATOM 2509 O O . VAL A 1 308 ? 1.545 -5.441 27.317 1.00 36.59 308 VAL A O 1
ATOM 2512 N N . ASN A 1 309 ? 0.823 -5.047 29.402 1.00 34.81 309 ASN A N 1
ATOM 2513 C CA . ASN A 1 309 ? 1.746 -5.996 30.030 1.00 34.81 309 ASN A CA 1
ATOM 2514 C C . ASN A 1 309 ? 1.379 -7.459 29.737 1.00 34.81 309 ASN A C 1
ATOM 2516 O O . ASN A 1 309 ? 2.282 -8.284 29.589 1.00 34.81 309 ASN A O 1
ATOM 2520 N N . ASN A 1 310 ? 0.095 -7.793 29.579 1.00 37.66 310 ASN A N 1
ATOM 2521 C CA . ASN A 1 310 ? -0.318 -9.119 29.111 1.00 37.66 310 ASN A CA 1
ATOM 2522 C C . ASN A 1 310 ? 0.044 -9.322 27.630 1.00 37.66 310 ASN A C 1
ATOM 2524 O O . ASN A 1 310 ? 0.636 -10.343 27.285 1.00 37.66 310 ASN A O 1
ATOM 2528 N N . LEU A 1 311 ? -0.170 -8.317 26.770 1.00 35.66 311 LEU A N 1
ATOM 2529 C CA . LEU A 1 311 ? 0.229 -8.354 25.356 1.00 35.66 311 LEU A CA 1
ATOM 2530 C C . LEU A 1 311 ? 1.746 -8.472 25.179 1.00 35.66 311 LEU A C 1
ATOM 2532 O O . LEU A 1 311 ? 2.203 -9.321 24.415 1.00 35.66 311 LEU A O 1
ATOM 2536 N N . LEU A 1 312 ? 2.546 -7.677 25.898 1.00 35.22 312 LEU A N 1
ATOM 2537 C CA . LEU A 1 312 ? 4.006 -7.762 25.829 1.00 35.22 312 LEU A CA 1
ATOM 2538 C C . LEU A 1 312 ? 4.538 -9.050 26.468 1.00 35.22 312 LEU A C 1
ATOM 2540 O O . LEU A 1 312 ? 5.421 -9.678 25.890 1.00 35.22 312 LEU A O 1
ATOM 2544 N N . SER A 1 313 ? 4.037 -9.467 27.637 1.00 38.19 313 SER A N 1
ATOM 2545 C CA . SER A 1 313 ? 4.575 -10.639 28.347 1.00 38.19 313 SER A CA 1
ATOM 2546 C C . SER A 1 313 ? 4.247 -11.953 27.642 1.00 38.19 313 SER A C 1
ATOM 2548 O O . SER A 1 313 ? 5.129 -12.805 27.509 1.00 38.19 313 SER A O 1
ATOM 2550 N N . VAL A 1 314 ? 3.038 -12.094 27.092 1.00 39.56 314 VAL A N 1
ATOM 2551 C CA . VAL A 1 314 ? 2.639 -13.281 26.328 1.00 39.56 314 VAL A CA 1
ATOM 2552 C C . VAL A 1 314 ? 3.312 -13.295 24.954 1.00 39.56 314 VAL A C 1
ATOM 2554 O O . VAL A 1 314 ? 3.770 -14.352 24.510 1.00 39.56 314 VAL A O 1
ATOM 2557 N N . HIS A 1 315 ? 3.488 -12.135 24.309 1.00 38.16 315 HIS A N 1
ATOM 2558 C CA . HIS A 1 315 ? 4.237 -12.027 23.055 1.00 38.16 315 HIS A CA 1
ATOM 2559 C C . HIS A 1 315 ? 5.729 -12.337 23.249 1.00 38.16 315 HIS A C 1
ATOM 2561 O O . HIS A 1 315 ? 6.288 -13.119 22.485 1.00 38.16 315 HIS A O 1
ATOM 2567 N N . VAL A 1 316 ? 6.371 -11.831 24.308 1.00 41.62 316 VAL A N 1
ATOM 2568 C CA . VAL A 1 316 ? 7.772 -12.143 24.649 1.00 41.62 316 VAL A CA 1
ATOM 2569 C C . VAL A 1 316 ? 7.947 -13.626 25.007 1.00 41.62 316 VAL A C 1
ATOM 2571 O O . VAL A 1 316 ? 8.876 -14.262 24.510 1.00 41.62 316 VAL A O 1
ATOM 2574 N N . GLN A 1 317 ? 7.033 -14.227 25.779 1.00 41.97 317 GLN A N 1
ATOM 2575 C CA . GLN A 1 317 ? 7.063 -15.668 26.093 1.00 41.97 317 GLN A CA 1
ATOM 2576 C C . GLN A 1 317 ? 6.784 -16.566 24.875 1.00 41.97 317 GLN A C 1
ATOM 2578 O O . GLN A 1 317 ? 7.247 -17.708 24.806 1.00 41.97 317 GLN A O 1
ATOM 2583 N N . ARG A 1 318 ? 6.013 -16.080 23.898 1.00 45.09 318 ARG A N 1
ATOM 2584 C CA . ARG A 1 318 ? 5.765 -16.775 22.629 1.00 45.09 318 ARG A CA 1
ATOM 2585 C C . ARG A 1 318 ? 6.956 -16.660 21.683 1.00 45.09 318 ARG A C 1
ATOM 2587 O O . ARG A 1 318 ? 7.312 -17.658 21.066 1.00 45.09 318 ARG A O 1
ATOM 2594 N N . GLN A 1 319 ? 7.604 -15.499 21.622 1.00 46.25 319 GLN A N 1
ATOM 2595 C CA . GLN A 1 319 ? 8.857 -15.302 20.892 1.00 46.25 319 GLN A CA 1
ATOM 2596 C C . GLN A 1 319 ? 9.971 -16.178 21.474 1.00 46.25 319 GLN A C 1
ATOM 2598 O O . GLN A 1 319 ? 10.676 -16.818 20.713 1.00 46.25 319 GLN A O 1
ATOM 2603 N N . GLN A 1 320 ? 10.054 -16.361 22.797 1.00 41.78 320 GLN A N 1
ATOM 2604 C CA . GLN A 1 320 ? 10.967 -17.345 23.405 1.00 41.78 320 GLN A CA 1
ATOM 2605 C C . GLN A 1 320 ? 10.727 -18.788 22.932 1.00 41.78 320 GLN A C 1
ATOM 2607 O O . GLN A 1 320 ? 11.684 -19.520 22.693 1.00 41.78 320 GLN A O 1
ATOM 2612 N N . ARG A 1 321 ? 9.467 -19.196 22.737 1.00 44.72 321 ARG A N 1
ATOM 2613 C CA . ARG A 1 321 ? 9.124 -20.531 22.209 1.00 44.72 321 ARG A CA 1
ATOM 2614 C C . ARG A 1 321 ? 9.304 -20.649 20.689 1.00 44.72 321 ARG A C 1
ATOM 2616 O O . ARG A 1 321 ? 9.680 -21.710 20.210 1.00 44.72 321 ARG A O 1
ATOM 2623 N N . GLY A 1 322 ? 9.082 -19.572 19.935 1.00 40.84 322 GLY A N 1
ATOM 2624 C CA . GLY A 1 322 ? 9.382 -19.498 18.499 1.00 40.84 322 GLY A CA 1
ATOM 2625 C C . GLY A 1 322 ? 10.887 -19.478 18.208 1.00 40.84 322 GLY A C 1
ATOM 2626 O O . GLY A 1 322 ? 11.341 -20.158 17.294 1.00 40.84 322 GLY A O 1
ATOM 2627 N N . MET A 1 323 ? 11.676 -18.795 19.042 1.00 39.34 323 MET A N 1
ATOM 2628 C CA . MET A 1 323 ? 13.142 -18.806 18.995 1.00 39.34 323 MET A CA 1
ATOM 2629 C C . MET A 1 323 ? 13.716 -20.203 19.256 1.00 39.34 323 MET A C 1
ATOM 2631 O O . MET A 1 323 ? 14.693 -20.561 18.618 1.00 39.34 323 MET A O 1
ATOM 2635 N N . GLN A 1 324 ? 13.089 -21.042 20.094 1.00 41.94 324 GLN A N 1
ATOM 2636 C CA . GLN A 1 324 ? 13.503 -22.449 20.249 1.00 41.94 324 GLN A CA 1
ATOM 2637 C C . GLN A 1 324 ? 13.323 -23.285 18.972 1.00 41.94 324 GLN A C 1
ATOM 2639 O O . GLN A 1 324 ? 14.041 -24.265 18.789 1.00 41.94 324 GLN A O 1
ATOM 2644 N N . LEU A 1 325 ? 12.387 -22.917 18.091 1.00 36.69 325 LEU A N 1
ATOM 2645 C CA . LEU A 1 325 ? 12.195 -23.586 16.802 1.00 36.69 325 LEU A CA 1
ATOM 2646 C C . LEU A 1 325 ? 13.196 -23.086 15.749 1.00 36.69 325 LEU A C 1
ATOM 2648 O O . LEU A 1 325 ? 13.714 -23.903 14.998 1.00 36.69 325 LEU A O 1
ATOM 2652 N N . PHE A 1 326 ? 13.531 -21.790 15.746 1.00 34.44 326 PHE A N 1
ATOM 2653 C CA . PHE A 1 326 ? 14.524 -21.201 14.831 1.00 34.44 326 PHE A CA 1
ATOM 2654 C C . PHE A 1 326 ? 15.985 -21.444 15.249 1.00 34.44 326 PHE A C 1
ATOM 2656 O O . PHE A 1 326 ? 16.846 -21.577 14.384 1.00 34.44 326 PHE A O 1
ATOM 2663 N N . ALA A 1 327 ? 16.279 -21.592 16.545 1.00 39.34 327 ALA A N 1
ATOM 2664 C CA . ALA A 1 327 ? 17.612 -21.950 17.044 1.00 39.34 327 ALA A CA 1
ATOM 2665 C C . ALA A 1 327 ? 18.103 -23.310 16.511 1.00 39.34 327 ALA A C 1
ATOM 2667 O O . ALA A 1 327 ? 19.308 -23.543 16.426 1.00 39.34 327 ALA A O 1
ATOM 2668 N N . ASN A 1 328 ? 17.184 -24.191 16.101 1.00 44.22 328 ASN A N 1
ATOM 2669 C CA . ASN A 1 328 ? 17.523 -25.481 15.500 1.00 44.22 328 ASN A CA 1
ATOM 2670 C C . ASN A 1 328 ? 17.982 -25.367 14.033 1.00 44.22 328 ASN A C 1
ATOM 2672 O O . ASN A 1 328 ? 18.673 -26.266 13.563 1.00 44.22 328 ASN A O 1
ATOM 2676 N N . ASP A 1 329 ? 17.681 -24.258 13.347 1.00 43.94 329 ASP A N 1
ATOM 2677 C CA . ASP A 1 329 ? 18.085 -24.001 11.953 1.00 43.94 329 ASP A CA 1
ATOM 2678 C C . ASP A 1 329 ? 19.315 -23.075 11.835 1.00 43.94 329 ASP A C 1
ATOM 2680 O O . ASP A 1 329 ? 19.893 -22.940 10.757 1.00 43.94 329 ASP A O 1
ATOM 2684 N N . CYS A 1 330 ? 19.792 -22.493 12.943 1.00 41.72 330 CYS A N 1
ATOM 2685 C CA . CYS A 1 330 ? 21.035 -21.703 12.997 1.00 41.72 330 CYS A CA 1
ATOM 2686 C C . CYS A 1 330 ? 22.310 -22.558 13.182 1.00 41.72 330 CYS A C 1
ATOM 2688 O O . CYS A 1 330 ? 23.419 -22.022 13.243 1.00 41.72 330 CYS A O 1
ATOM 2690 N N . GLY A 1 331 ? 22.176 -23.889 13.252 1.00 47.38 331 GLY A N 1
ATOM 2691 C CA . GLY A 1 331 ? 23.280 -24.842 13.438 1.00 47.38 331 GLY A CA 1
ATOM 2692 C C . GLY A 1 331 ? 24.474 -24.716 12.469 1.00 47.38 331 GLY A C 1
ATOM 2693 O O . GLY A 1 331 ? 25.597 -24.963 12.907 1.00 47.38 331 GLY A O 1
ATOM 2694 N N . PRO A 1 332 ? 24.304 -24.303 11.195 1.00 49.19 332 PRO A N 1
ATOM 2695 C CA . PRO A 1 332 ? 25.432 -24.127 10.276 1.00 49.19 332 PRO A CA 1
ATOM 2696 C C . PRO A 1 332 ? 26.306 -22.897 10.573 1.00 49.19 332 PRO A C 1
ATOM 2698 O O . PRO A 1 332 ? 27.483 -22.897 10.219 1.00 49.19 332 PRO A O 1
ATOM 2701 N N . CYS A 1 333 ? 25.752 -21.853 11.203 1.00 43.03 333 CYS A N 1
ATOM 2702 C CA . CYS A 1 333 ? 26.449 -20.581 11.447 1.00 43.03 333 CYS A CA 1
ATOM 2703 C C . CYS A 1 333 ? 27.187 -20.541 12.794 1.00 43.03 333 CYS A C 1
ATOM 2705 O O . CYS A 1 333 ? 28.113 -19.753 12.960 1.00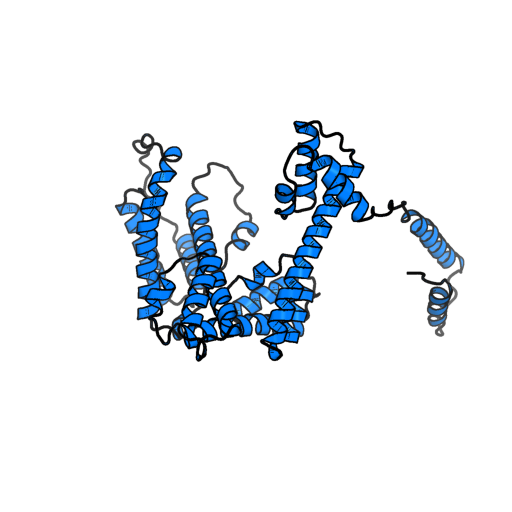 43.03 333 CYS A O 1
ATOM 2707 N N . HIS A 1 334 ? 26.830 -21.421 13.732 1.00 43.81 334 HIS A N 1
ATOM 2708 C CA . HIS A 1 334 ? 27.464 -21.522 15.045 1.00 43.81 334 HIS A CA 1
ATOM 2709 C C . HIS A 1 334 ? 28.028 -22.931 15.257 1.00 43.81 334 HIS A C 1
ATOM 2711 O O . HIS A 1 334 ? 27.428 -23.764 15.943 1.00 43.81 334 HIS A O 1
ATOM 2717 N N . SER A 1 335 ? 29.202 -23.222 14.683 1.00 44.50 335 SER A N 1
ATOM 2718 C CA . SER A 1 335 ? 29.937 -24.424 15.081 1.00 44.50 335 SER A CA 1
ATOM 2719 C C . SER A 1 335 ? 30.402 -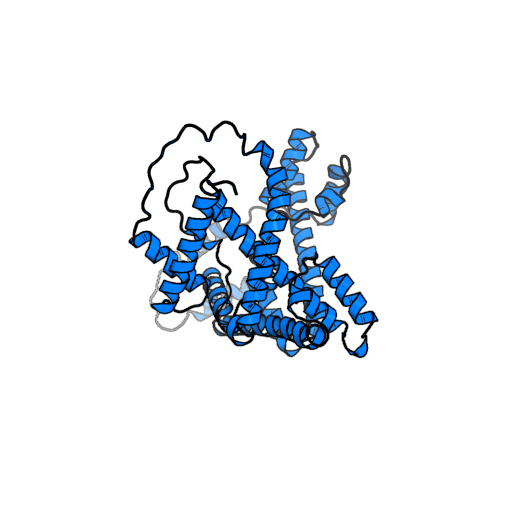24.268 16.534 1.00 44.50 335 SER A C 1
ATOM 2721 O O . SER A 1 335 ? 31.018 -23.275 16.921 1.00 44.50 335 SER A O 1
ATOM 2723 N N . LYS A 1 336 ? 30.075 -25.260 17.369 1.00 49.50 336 LYS A N 1
ATOM 2724 C CA . LYS A 1 336 ? 30.285 -25.263 18.831 1.00 49.50 336 LYS A CA 1
ATOM 2725 C C . LYS A 1 336 ? 31.756 -25.214 19.283 1.00 49.50 336 LYS A C 1
ATOM 2727 O O . LYS A 1 336 ? 32.010 -25.284 20.480 1.00 49.50 336 LYS A O 1
ATOM 2732 N N . GLU A 1 337 ? 32.718 -25.108 18.372 1.00 46.34 337 GLU A N 1
ATOM 2733 C CA . GLU A 1 337 ? 34.134 -25.340 18.676 1.00 46.34 337 GLU A CA 1
ATOM 2734 C C . GLU A 1 337 ? 34.969 -24.075 18.925 1.00 46.34 337 GLU A C 1
ATOM 2736 O O . GLU A 1 337 ? 36.086 -24.199 19.412 1.00 46.34 337 GLU A O 1
ATOM 2741 N N . LYS A 1 338 ? 34.465 -22.855 18.679 1.00 45.50 338 LYS A N 1
ATOM 2742 C CA . LYS A 1 338 ? 35.301 -21.637 18.804 1.00 45.50 338 LYS A CA 1
ATOM 2743 C C . LYS A 1 338 ? 35.177 -20.831 20.103 1.00 45.50 338 LYS A C 1
ATOM 2745 O O . LYS A 1 338 ? 35.938 -19.889 20.290 1.00 45.50 338 LYS A O 1
ATOM 2750 N N . SER A 1 339 ? 34.286 -21.174 21.033 1.00 45.47 339 SER A N 1
ATOM 2751 C CA . SER A 1 339 ? 34.012 -20.318 22.204 1.00 45.47 339 SER A CA 1
ATOM 2752 C C . SER A 1 339 ? 34.801 -20.660 23.479 1.00 45.47 339 SER A C 1
ATOM 2754 O O . SER A 1 339 ? 34.371 -20.279 24.565 1.00 45.47 339 SER A O 1
ATOM 2756 N N . ALA A 1 340 ? 35.917 -21.392 23.394 1.00 41.88 340 ALA A N 1
ATOM 2757 C CA . ALA A 1 340 ? 36.676 -21.803 24.583 1.00 41.88 340 ALA A CA 1
ATOM 2758 C C . ALA A 1 340 ? 37.911 -20.939 24.915 1.00 41.88 340 ALA A C 1
ATOM 2760 O O . ALA A 1 340 ? 38.451 -21.109 26.004 1.00 41.88 340 ALA A O 1
ATOM 2761 N N . GLU A 1 341 ? 38.356 -20.004 24.059 1.00 40.28 341 GLU A N 1
ATOM 2762 C CA . GLU A 1 341 ? 39.691 -19.387 24.246 1.00 40.28 341 GLU A CA 1
ATOM 2763 C C . GLU A 1 341 ? 39.778 -17.853 24.351 1.00 40.28 341 GLU A C 1
ATOM 2765 O O . GLU A 1 341 ? 40.844 -17.346 24.689 1.00 40.28 341 GLU A O 1
ATOM 2770 N N . SER A 1 342 ? 38.709 -17.067 24.186 1.00 40.47 342 SER A N 1
ATOM 2771 C CA . SER A 1 342 ? 38.823 -15.603 24.330 1.00 40.47 342 SER A CA 1
ATOM 2772 C C . SER A 1 342 ? 38.338 -15.100 25.693 1.00 40.47 342 SER A C 1
ATOM 2774 O O . SER A 1 342 ? 37.188 -14.690 25.862 1.00 40.47 342 SER A O 1
ATOM 2776 N N . GLY A 1 343 ? 39.238 -15.079 26.676 1.00 46.56 343 GLY A N 1
ATOM 2777 C CA . GLY A 1 343 ? 39.079 -14.256 27.874 1.00 46.56 343 GLY A CA 1
ATOM 2778 C C . GLY A 1 343 ? 39.222 -12.773 27.518 1.00 46.56 343 GLY A C 1
ATOM 2779 O O . GLY A 1 343 ? 40.332 -12.247 27.500 1.00 46.56 343 GLY A O 1
ATOM 2780 N N . HIS A 1 344 ? 38.117 -12.093 27.208 1.00 37.25 344 HIS A N 1
ATOM 2781 C CA . HIS A 1 344 ? 38.079 -10.633 27.074 1.00 37.25 344 HIS A CA 1
ATOM 2782 C C . HIS A 1 344 ? 37.323 -10.003 28.244 1.00 37.25 344 HIS A C 1
ATOM 2784 O O . HIS A 1 344 ? 36.244 -10.443 28.643 1.00 37.25 344 HIS A O 1
ATOM 2790 N N . GLY A 1 345 ? 37.972 -9.006 28.848 1.00 43.75 345 GLY A N 1
ATOM 2791 C CA . GLY A 1 345 ? 37.507 -8.296 30.030 1.00 43.75 345 GLY A CA 1
ATOM 2792 C C . GLY A 1 345 ? 36.217 -7.520 29.777 1.00 43.75 345 GLY A C 1
ATOM 2793 O O . GLY A 1 345 ? 35.922 -7.107 28.662 1.00 43.75 345 GLY A O 1
ATOM 2794 N N . ARG A 1 346 ? 35.450 -7.319 30.853 1.00 42.69 346 ARG A N 1
ATOM 2795 C CA . ARG A 1 346 ? 34.209 -6.534 30.867 1.00 42.69 346 ARG A CA 1
ATOM 2796 C C . ARG A 1 346 ? 34.473 -5.109 30.381 1.00 42.69 346 ARG A C 1
ATOM 2798 O O . ARG A 1 346 ? 34.945 -4.276 31.156 1.00 42.69 346 ARG A O 1
ATOM 2805 N N . GLU A 1 347 ? 34.122 -4.822 29.138 1.00 48.97 347 GLU A N 1
ATOM 2806 C CA . GLU A 1 347 ? 34.102 -3.461 28.624 1.00 48.97 347 GLU A CA 1
ATOM 2807 C C . GLU A 1 347 ? 32.906 -2.729 29.254 1.00 48.97 347 GLU A C 1
ATOM 2809 O O . GLU A 1 347 ? 31.744 -3.118 29.106 1.00 48.97 347 GLU A O 1
ATOM 2814 N N . ARG A 1 348 ? 33.191 -1.723 30.089 1.00 56.22 348 ARG A N 1
ATOM 2815 C CA . ARG A 1 348 ? 32.152 -0.869 30.672 1.00 56.22 348 ARG A CA 1
ATOM 2816 C C . ARG A 1 348 ? 31.625 0.030 29.559 1.00 56.22 348 ARG A C 1
ATOM 2818 O O . ARG A 1 348 ? 32.373 0.870 29.078 1.00 56.22 348 ARG A O 1
ATOM 2825 N N . ILE A 1 349 ? 30.347 -0.124 29.214 1.00 56.22 349 ILE A N 1
ATOM 2826 C CA . ILE A 1 349 ? 29.631 0.819 28.344 1.00 56.22 349 ILE A CA 1
ATOM 2827 C C . ILE A 1 349 ? 29.820 2.231 28.910 1.00 56.22 349 ILE A C 1
ATOM 2829 O O . ILE A 1 349 ? 29.589 2.454 30.107 1.00 56.22 349 ILE A O 1
ATOM 2833 N N . ASP A 1 350 ? 30.255 3.163 28.065 1.00 77.88 350 ASP A N 1
ATOM 2834 C CA . ASP A 1 350 ? 30.482 4.541 28.476 1.00 77.88 350 ASP A CA 1
ATOM 2835 C C . ASP A 1 350 ? 29.168 5.213 28.922 1.00 77.88 350 ASP A C 1
ATOM 2837 O O . ASP A 1 350 ? 28.077 4.944 28.410 1.00 77.88 350 ASP A O 1
ATOM 2841 N N . LYS A 1 351 ? 29.255 6.102 29.918 1.00 74.25 351 LYS A N 1
ATOM 2842 C CA . LYS A 1 351 ? 28.079 6.779 30.494 1.00 74.25 351 LYS A CA 1
ATOM 2843 C C . LYS A 1 351 ? 27.373 7.681 29.476 1.00 74.25 351 LYS A C 1
ATOM 2845 O O . LYS A 1 351 ? 26.154 7.850 29.579 1.00 74.25 351 LYS A O 1
ATOM 2850 N N . SER A 1 352 ? 28.116 8.255 28.525 1.00 65.19 352 SER A N 1
ATOM 2851 C CA . SER A 1 352 ? 27.546 9.093 27.464 1.00 65.19 352 SER A CA 1
ATOM 2852 C C . SER A 1 352 ? 26.716 8.251 26.489 1.00 65.19 352 SER A C 1
ATOM 2854 O O . SER A 1 352 ? 25.534 8.527 26.291 1.00 65.19 352 SER A O 1
ATOM 2856 N N . GLU A 1 353 ? 27.269 7.124 26.039 1.00 72.25 353 GLU A N 1
ATOM 2857 C CA . GLU A 1 353 ? 26.606 6.167 25.153 1.00 72.25 353 GLU A CA 1
ATOM 2858 C C . GLU A 1 353 ? 25.348 5.562 25.797 1.00 72.25 353 GLU A C 1
ATOM 2860 O O . GLU A 1 353 ? 24.299 5.424 25.162 1.00 72.25 353 GLU A O 1
ATOM 2865 N N . ARG A 1 354 ? 25.403 5.251 27.099 1.00 80.88 354 ARG A N 1
ATOM 2866 C CA . ARG A 1 354 ? 24.226 4.771 27.838 1.00 80.88 354 ARG A CA 1
ATOM 2867 C C . ARG A 1 354 ? 23.115 5.825 27.880 1.00 80.88 354 ARG A C 1
ATOM 2869 O O . ARG A 1 354 ? 21.950 5.471 27.733 1.00 80.88 354 ARG A O 1
ATOM 2876 N N . SER A 1 355 ? 23.455 7.102 28.036 1.00 76.88 355 SER A N 1
ATOM 2877 C CA . SER A 1 355 ? 22.472 8.196 28.073 1.00 76.88 355 SER A CA 1
ATOM 2878 C C . SER A 1 355 ? 21.819 8.441 26.708 1.00 76.88 355 SER A C 1
ATOM 2880 O O . SER A 1 355 ? 20.605 8.634 26.640 1.00 76.88 355 SER A O 1
ATOM 2882 N N . GLU A 1 356 ? 22.584 8.346 25.616 1.00 74.06 356 GLU A N 1
ATOM 2883 C CA . GLU A 1 356 ? 22.050 8.416 24.247 1.00 74.06 356 GLU A CA 1
ATOM 2884 C C . GLU A 1 356 ? 21.079 7.268 23.951 1.00 74.06 356 GLU A C 1
ATOM 2886 O O . GLU A 1 356 ? 19.993 7.491 23.412 1.00 74.06 356 GLU A O 1
ATOM 2891 N N . ARG A 1 357 ? 21.415 6.045 24.381 1.00 70.19 357 ARG A N 1
ATOM 2892 C CA . ARG A 1 357 ? 20.533 4.875 24.242 1.00 70.19 357 ARG A CA 1
ATOM 2893 C C . ARG A 1 357 ? 19.227 5.043 25.015 1.00 70.19 357 ARG A C 1
ATOM 2895 O O . ARG A 1 357 ? 18.172 4.703 24.489 1.00 70.19 357 ARG A O 1
ATOM 2902 N N . ILE A 1 358 ? 19.276 5.585 26.232 1.00 74.06 358 ILE A N 1
ATOM 2903 C CA . ILE A 1 358 ? 18.070 5.860 27.026 1.00 74.06 358 ILE A CA 1
ATOM 2904 C C . ILE A 1 358 ? 17.198 6.909 26.324 1.00 74.06 358 ILE A C 1
ATOM 2906 O O . ILE A 1 358 ? 15.993 6.708 26.207 1.00 74.06 358 ILE A O 1
ATOM 2910 N N . SER A 1 359 ? 17.795 7.989 25.814 1.00 70.94 359 SER A N 1
ATOM 2911 C CA . SER A 1 359 ? 17.073 9.033 25.074 1.00 70.94 359 SER A CA 1
ATOM 2912 C C . SER A 1 359 ? 16.399 8.489 23.810 1.00 70.94 359 SER A C 1
ATOM 2914 O O . SER A 1 359 ? 15.229 8.774 23.541 1.00 70.94 359 SER A O 1
ATOM 2916 N N . LEU A 1 360 ? 17.099 7.621 23.072 1.00 59.28 360 LEU A N 1
ATOM 2917 C CA . LEU A 1 360 ? 16.542 6.932 21.914 1.00 59.28 360 LEU A CA 1
ATOM 2918 C C . LEU A 1 360 ? 15.384 6.009 22.313 1.00 59.28 360 LEU A C 1
ATOM 2920 O O . LEU A 1 360 ? 14.346 6.039 21.665 1.00 59.28 360 LEU A O 1
ATOM 2924 N N . ILE A 1 361 ? 15.525 5.220 23.382 1.00 55.78 361 ILE A N 1
ATOM 2925 C CA . ILE A 1 361 ? 14.455 4.330 23.857 1.00 55.78 361 ILE A CA 1
ATOM 2926 C C . ILE A 1 361 ? 13.233 5.136 24.309 1.00 55.78 361 ILE A C 1
ATOM 2928 O O . ILE A 1 361 ? 12.124 4.763 23.941 1.00 55.78 361 ILE A O 1
ATOM 2932 N N . ALA A 1 362 ? 13.417 6.251 25.020 1.00 59.66 362 ALA A N 1
ATOM 2933 C CA . ALA A 1 362 ? 12.320 7.133 25.418 1.00 59.66 362 ALA A CA 1
ATOM 2934 C C . ALA A 1 362 ? 11.594 7.717 24.194 1.00 59.66 362 ALA A C 1
ATOM 2936 O O . ALA A 1 362 ? 10.372 7.630 24.093 1.00 59.66 362 ALA A O 1
ATOM 2937 N N . THR A 1 363 ? 12.359 8.193 23.204 1.00 58.41 363 THR A N 1
ATOM 2938 C CA . THR A 1 363 ? 11.828 8.679 21.916 1.00 58.41 363 THR A CA 1
ATOM 2939 C C . THR A 1 363 ? 11.044 7.590 21.182 1.00 58.41 363 THR A C 1
ATOM 2941 O O . THR A 1 363 ? 9.969 7.840 20.645 1.00 58.41 363 THR A O 1
ATOM 2944 N N . LEU A 1 364 ? 11.569 6.364 21.168 1.00 48.56 364 LEU A N 1
ATOM 2945 C CA . LEU A 1 364 ? 10.941 5.209 20.532 1.00 48.56 364 LEU A CA 1
ATOM 2946 C C . LEU A 1 364 ? 9.699 4.708 21.280 1.00 48.56 364 LEU A C 1
ATOM 2948 O O . LEU A 1 364 ? 8.840 4.088 20.665 1.00 48.56 364 LEU A O 1
ATOM 2952 N N . GLN A 1 365 ? 9.616 4.938 22.588 1.00 57.91 365 GLN A N 1
ATOM 2953 C CA . GLN A 1 365 ? 8.472 4.587 23.430 1.00 57.91 365 GLN A CA 1
ATOM 2954 C C . GLN A 1 365 ? 7.410 5.701 23.480 1.00 57.91 365 GLN A C 1
ATOM 2956 O O . GLN A 1 365 ? 6.394 5.522 24.146 1.00 57.91 365 GLN A O 1
ATOM 2961 N N . GLY A 1 366 ? 7.638 6.843 22.817 1.00 54.88 366 GLY A N 1
ATOM 2962 C CA . GLY A 1 366 ? 6.731 7.997 22.867 1.00 54.88 366 GLY A CA 1
ATOM 2963 C C . GLY A 1 366 ? 6.620 8.624 24.261 1.00 54.88 366 GLY A C 1
ATOM 2964 O O . GLY A 1 366 ? 5.634 9.282 24.575 1.00 54.88 366 GLY A O 1
ATOM 2965 N N . VAL A 1 367 ? 7.608 8.405 25.131 1.00 63.34 367 VAL A N 1
ATOM 2966 C CA . VAL A 1 367 ? 7.602 8.903 26.512 1.00 63.34 367 VAL A CA 1
ATOM 2967 C C . VAL A 1 367 ? 8.580 10.057 26.658 1.00 63.34 367 VAL A C 1
ATOM 2969 O O . VAL A 1 367 ? 9.703 10.027 26.152 1.00 63.34 367 VAL A O 1
ATOM 2972 N N . GLU A 1 368 ? 8.151 11.095 27.370 1.00 76.00 368 GLU A N 1
ATOM 2973 C CA . GLU A 1 368 ? 9.038 12.189 27.744 1.00 76.00 368 GLU A CA 1
ATOM 2974 C C . GLU A 1 368 ? 10.158 11.645 28.642 1.00 76.00 368 GLU A C 1
ATOM 2976 O O . GLU A 1 368 ? 9.895 10.895 29.586 1.00 76.00 368 GLU A O 1
ATOM 2981 N N . LEU A 1 369 ? 11.412 12.013 28.355 1.00 83.88 369 LEU A N 1
ATOM 2982 C CA . LEU A 1 369 ? 12.580 11.565 29.116 1.00 83.88 369 LEU A CA 1
ATOM 2983 C C . LEU A 1 369 ? 12.656 12.277 30.476 1.00 83.88 369 LEU A C 1
ATOM 2985 O O . LEU A 1 369 ? 13.522 13.109 30.742 1.00 83.88 369 LEU A O 1
ATOM 2989 N N . THR A 1 370 ? 11.717 11.937 31.348 1.00 91.88 370 THR A N 1
ATOM 2990 C CA . THR A 1 370 ? 11.734 12.290 32.763 1.00 91.88 370 THR A CA 1
ATOM 2991 C C . THR A 1 370 ? 12.699 11.373 33.512 1.00 91.88 370 THR A C 1
ATOM 2993 O O . THR A 1 370 ? 13.048 10.289 33.040 1.00 91.88 370 THR A O 1
ATOM 2996 N N . LYS A 1 371 ? 13.107 11.770 34.722 1.00 90.06 371 LYS A N 1
ATOM 2997 C CA . LYS A 1 371 ? 13.952 10.931 35.585 1.00 90.06 371 LYS A CA 1
ATOM 2998 C C . LYS A 1 371 ? 13.323 9.554 35.847 1.00 90.06 371 LYS A C 1
ATOM 3000 O O . LYS A 1 371 ? 14.009 8.545 35.770 1.00 90.06 371 LYS A O 1
ATOM 3005 N N . GLU A 1 372 ? 12.013 9.512 36.083 1.00 83.75 372 GLU A N 1
ATOM 3006 C CA . GLU A 1 372 ? 11.265 8.270 36.308 1.00 83.75 372 GLU A CA 1
ATOM 3007 C C . GLU A 1 372 ? 11.295 7.352 35.077 1.00 83.75 372 GLU A C 1
ATOM 3009 O O . GLU A 1 372 ? 11.584 6.162 35.183 1.00 83.75 372 GLU A O 1
ATOM 3014 N N . THR A 1 373 ? 11.089 7.916 33.886 1.00 73.75 373 THR A N 1
ATOM 3015 C CA . THR A 1 373 ? 11.164 7.169 32.621 1.00 73.75 373 THR A CA 1
ATOM 3016 C C . THR A 1 373 ? 12.583 6.671 32.340 1.00 73.75 373 THR A C 1
ATOM 3018 O O . THR A 1 373 ? 12.781 5.519 31.951 1.00 73.75 373 THR A O 1
ATOM 3021 N N . GLN A 1 374 ? 13.591 7.504 32.599 1.00 86.12 374 GLN A N 1
ATOM 3022 C CA . GLN A 1 374 ? 14.998 7.126 32.511 1.00 86.12 374 GLN A CA 1
ATOM 3023 C C . GLN A 1 374 ? 15.340 5.961 33.454 1.00 86.12 374 GLN A C 1
ATOM 3025 O O . GLN A 1 374 ? 16.055 5.043 33.048 1.00 86.12 374 GLN A O 1
ATOM 3030 N N . ASP A 1 375 ? 14.825 5.965 34.683 1.00 80.62 375 ASP A N 1
ATOM 3031 C CA . ASP A 1 375 ? 15.049 4.900 35.663 1.00 80.62 375 ASP A CA 1
ATOM 3032 C C . ASP A 1 375 ? 14.386 3.581 35.225 1.00 80.62 375 ASP A C 1
ATOM 3034 O O . ASP A 1 375 ? 15.019 2.523 35.276 1.00 80.62 375 ASP A O 1
ATOM 3038 N N . VAL A 1 376 ? 13.162 3.634 34.686 1.00 73.50 376 VAL A N 1
ATOM 3039 C CA . VAL A 1 376 ? 12.471 2.461 34.115 1.00 73.50 376 VAL A CA 1
ATOM 3040 C C . VAL A 1 376 ? 13.247 1.874 32.933 1.00 73.50 376 VAL A C 1
ATOM 3042 O O . VAL A 1 376 ? 13.478 0.663 32.885 1.00 73.50 376 VAL A O 1
ATOM 3045 N N . ILE A 1 377 ? 13.696 2.715 31.998 1.00 71.12 377 ILE A N 1
ATOM 3046 C CA . ILE A 1 377 ? 14.491 2.282 30.840 1.00 71.12 377 ILE A CA 1
ATOM 3047 C C . ILE A 1 377 ? 15.826 1.680 31.298 1.00 71.12 377 ILE A C 1
ATOM 3049 O O . ILE A 1 377 ? 16.246 0.642 30.785 1.00 71.12 377 ILE A O 1
ATOM 3053 N N . ASN A 1 378 ? 16.477 2.274 32.301 1.00 79.94 378 ASN A N 1
ATOM 3054 C CA . ASN A 1 378 ? 17.705 1.734 32.884 1.00 79.94 378 ASN A CA 1
ATOM 3055 C C . ASN A 1 378 ? 17.505 0.330 33.458 1.00 79.94 378 ASN A C 1
ATOM 3057 O O . ASN A 1 378 ? 18.299 -0.561 33.160 1.00 79.94 378 ASN A O 1
ATOM 3061 N N . ILE A 1 379 ? 16.431 0.115 34.219 1.00 74.75 379 ILE A N 1
ATOM 3062 C CA . ILE A 1 379 ? 16.098 -1.200 34.780 1.00 74.75 379 ILE A CA 1
ATOM 3063 C C . ILE A 1 379 ? 15.867 -2.218 33.657 1.00 74.75 379 ILE A C 1
ATOM 3065 O O . ILE A 1 379 ? 16.360 -3.342 33.733 1.00 74.75 379 ILE A O 1
ATOM 3069 N N . GLN A 1 380 ? 15.163 -1.836 32.588 1.00 68.00 380 GLN A N 1
ATOM 3070 C CA . GLN A 1 380 ? 14.938 -2.709 31.432 1.00 68.00 380 GLN A CA 1
ATOM 3071 C C . GLN A 1 380 ? 16.253 -3.103 30.741 1.00 68.00 380 GLN A C 1
ATOM 3073 O O . GLN A 1 380 ? 16.446 -4.282 30.429 1.00 68.00 380 GLN A O 1
ATOM 3078 N N . ILE A 1 381 ? 17.163 -2.142 30.545 1.00 73.00 381 ILE A N 1
ATOM 3079 C CA . ILE A 1 381 ? 18.503 -2.382 29.990 1.00 73.00 381 ILE A CA 1
ATOM 3080 C C . ILE A 1 381 ? 19.281 -3.341 30.896 1.00 73.00 381 ILE A C 1
ATOM 3082 O O . ILE A 1 381 ? 19.788 -4.355 30.416 1.00 73.00 381 ILE A O 1
ATOM 3086 N N . ASP A 1 382 ? 19.338 -3.076 32.202 1.00 71.25 382 ASP A N 1
ATOM 3087 C CA . ASP A 1 382 ? 20.124 -3.879 33.143 1.00 71.25 382 ASP A CA 1
ATOM 3088 C C . ASP A 1 382 ? 19.570 -5.307 33.288 1.00 71.25 382 ASP A C 1
ATOM 3090 O O . ASP A 1 382 ? 20.343 -6.266 33.348 1.00 71.25 382 ASP A O 1
ATOM 3094 N N . VAL A 1 383 ? 18.243 -5.490 33.262 1.00 64.69 383 VAL A N 1
ATOM 3095 C CA . VAL A 1 383 ? 17.602 -6.818 33.237 1.00 64.69 383 VAL A CA 1
ATOM 3096 C C . VAL A 1 383 ? 17.950 -7.571 31.953 1.00 64.69 383 VAL A C 1
ATOM 3098 O O . VAL A 1 383 ? 18.226 -8.772 32.003 1.00 64.69 383 VAL A O 1
ATOM 3101 N N . HIS A 1 384 ? 17.952 -6.893 30.803 1.00 56.22 384 HIS A N 1
ATOM 3102 C CA . HIS A 1 384 ? 18.297 -7.510 29.524 1.00 56.22 384 HIS A CA 1
ATOM 3103 C C . HIS A 1 384 ? 19.772 -7.934 29.481 1.00 56.22 384 HIS A C 1
ATOM 3105 O O . HIS A 1 384 ? 20.069 -9.090 29.175 1.00 56.22 384 HIS A O 1
ATOM 3111 N N . VAL A 1 385 ? 20.681 -7.042 29.887 1.00 66.75 385 VAL A N 1
ATOM 3112 C CA . VAL A 1 385 ? 22.126 -7.307 29.971 1.00 66.75 385 VAL A CA 1
ATOM 3113 C C . VAL A 1 385 ? 22.419 -8.441 30.958 1.00 66.75 385 VAL A C 1
ATOM 3115 O O . VAL A 1 385 ? 23.161 -9.366 30.634 1.00 66.75 385 VAL A O 1
ATOM 3118 N N . SER A 1 386 ? 21.781 -8.438 32.132 1.00 63.31 386 SER A N 1
ATOM 3119 C CA . SER A 1 386 ? 21.961 -9.496 33.137 1.00 63.31 386 SER A CA 1
ATOM 3120 C C . SER A 1 386 ? 21.483 -10.861 32.631 1.00 63.31 386 SER A C 1
ATOM 3122 O O . SER A 1 386 ? 22.122 -11.878 32.895 1.00 63.31 386 SER A O 1
ATOM 3124 N N . ARG A 1 387 ? 20.390 -10.909 31.856 1.00 53.81 387 ARG A N 1
ATOM 3125 C CA . ARG A 1 387 ? 19.886 -12.148 31.233 1.00 53.81 387 ARG A CA 1
ATOM 3126 C C . ARG A 1 387 ? 20.789 -12.653 30.100 1.00 53.81 387 ARG A C 1
ATOM 3128 O O . ARG A 1 387 ? 20.966 -13.864 29.970 1.00 53.81 387 ARG A O 1
ATOM 3135 N N . GLN A 1 388 ? 21.395 -11.757 29.321 1.00 50.25 388 GLN A N 1
ATOM 3136 C CA . GLN A 1 388 ? 22.421 -12.112 28.328 1.00 50.25 388 GLN A CA 1
ATOM 3137 C C . GLN A 1 388 ? 23.691 -12.675 28.966 1.00 50.25 388 GLN A C 1
ATOM 3139 O O . GLN A 1 388 ? 24.249 -13.660 28.487 1.00 50.25 388 GLN A O 1
ATOM 3144 N N . GLN A 1 389 ? 24.104 -12.118 30.099 1.00 64.69 389 GLN A N 1
ATOM 3145 C CA . GLN A 1 389 ? 25.257 -12.625 30.840 1.00 64.69 389 GLN A CA 1
ATOM 3146 C C . GLN A 1 389 ? 24.959 -13.974 31.515 1.00 64.69 389 GLN A C 1
ATOM 3148 O O . GLN A 1 389 ? 25.788 -14.880 31.461 1.00 64.69 389 GLN A O 1
ATOM 3153 N N . ALA A 1 390 ? 23.766 -14.148 32.095 1.00 62.69 390 ALA A N 1
ATOM 3154 C CA . ALA A 1 390 ? 23.372 -15.383 32.782 1.00 62.69 390 ALA A CA 1
ATOM 3155 C C . ALA A 1 390 ? 23.158 -16.582 31.839 1.00 62.69 390 ALA A C 1
ATOM 3157 O O . ALA A 1 390 ? 23.330 -17.727 32.249 1.00 62.69 390 ALA A O 1
ATOM 3158 N N . SER A 1 391 ? 22.811 -16.335 30.575 1.00 62.00 391 SER A N 1
ATOM 3159 C CA . SER A 1 391 ? 22.708 -17.370 29.532 1.00 62.00 391 SER A CA 1
ATOM 3160 C C . SER A 1 391 ? 24.062 -17.739 28.911 1.00 62.00 391 SER A C 1
ATOM 3162 O O . SER A 1 391 ? 24.123 -18.617 28.051 1.00 62.00 391 SER A O 1
ATOM 3164 N N . GLY A 1 392 ? 25.159 -17.100 29.340 1.00 57.59 392 GLY A N 1
ATOM 3165 C CA . GLY A 1 392 ? 26.498 -17.344 28.801 1.00 57.59 392 GLY A CA 1
ATOM 3166 C C . GLY A 1 392 ? 26.608 -17.015 27.312 1.00 57.59 392 GLY A C 1
ATOM 3167 O O . GLY A 1 392 ? 27.309 -17.722 26.593 1.00 57.59 392 GLY A O 1
ATOM 3168 N N . GLY A 1 393 ? 25.854 -16.017 26.834 1.00 46.25 393 GLY A N 1
ATOM 3169 C CA . GLY A 1 393 ? 25.789 -15.680 25.410 1.00 46.25 393 GLY A CA 1
ATOM 3170 C C . GLY A 1 393 ? 25.126 -16.748 24.531 1.00 46.25 393 GLY A C 1
ATOM 3171 O O . GLY A 1 393 ? 25.174 -16.629 23.313 1.00 46.25 393 GLY A O 1
ATOM 3172 N N . LYS A 1 394 ? 24.505 -17.788 25.109 1.00 41.31 394 LYS A N 1
ATOM 3173 C CA . LYS A 1 394 ? 23.695 -18.751 24.353 1.00 41.31 394 LYS A CA 1
ATOM 3174 C C . LYS A 1 394 ? 22.297 -18.173 24.150 1.00 41.31 394 LYS A C 1
ATOM 3176 O O . LYS A 1 394 ? 21.425 -18.355 25.002 1.00 41.31 394 LYS A O 1
ATOM 3181 N N . PHE A 1 395 ? 22.120 -17.481 23.032 1.00 45.19 395 PHE A N 1
ATOM 3182 C CA . PHE A 1 395 ? 20.826 -17.124 22.463 1.00 45.19 395 PHE A CA 1
ATOM 3183 C C . PHE A 1 395 ? 20.722 -17.639 21.037 1.00 45.19 395 PHE A C 1
ATOM 3185 O O . PHE A 1 395 ? 21.748 -17.575 20.327 1.00 45.19 395 PHE A O 1
#

pLDDT: mean 74.23, std 21.4, range [30.56, 98.0]

Radius of gyration: 29.54 Å; chains: 1; bounding box: 66×79×71 Å

Sequence (395 aa):
MTVTISSVLQRLKIFQGKGFRRFPNAALLLLVFVFIAFGCRQLVDKKPNPSPAAAAEVFETQCGKCHDLNRALNKNRSEEAWFATISRMKEQWGAAISREEIDRLVQYHLQRQQTALEKNLQGIVAAFRKSQPELDRGVELFVEKCSDCHDPTRALTVFKPPELWSQTVKRMQYYSKGAITDLEARELVDFHVTRQQQELDAFQGTCSRCHDQERINNRSLSEQQWLETIKRMQQKAPDFISDEKVNLIAAYFHRRELSLAQIFYGKCRLCHFFDSDETIHQGDPQLLNRLIVLADKDFGETLEIRDVNNLLSVHVQRQQRGMQLFANDCGPCHSKEKSAESGHGRERIDKSERSERISLIATLQGVELTKETQDVINIQIDVHVSRQQASGGKF